Protein AF-A0A928NWH3-F1 (afdb_monomer_lite)

Secondary structure (DSSP, 8-state):
-HHHHHHHHHHHHHHHHHHHHHHTTS---------------------------PPP----------PPPPPGGGGT--GGGS-HHHHHHHHHHHHHHHHHHTT-PPPS-HHHHHHHHTHHHHHHHHHHHHHHHHHHHHTTSS-HHHHHHHHHHHTTSTTTHHHHHHHHHHHHHHHHHHHHHHHHHHHHHTT-HHHHHHGGGG---HHHHHHHHHHHHHTHHHHHHHHHHHHHHHHHTT-HHHHHHHHHHTTTSS-HHHHHHHHHHHHHHHHHHHTSEEEEEHHHH-EEEEEES-BS-HHHHTTSHHHHHHHTTT--BHHHHHHHHHHHHHTTEEE--GGGGEETTTTEE--EEEEETT-EEEEEEEE-TT--GGGTTSSS--EEEE-TTS-EEEEEE-TTS-EEEESSSSHHHHHHHHHHH-GGGBSTT--EEEEE-SBTBBTTB--SSS-SSHHHHHT---HHHHHHHHHHHHHHHHHHTEEEEE--SS---GGGS-HHHHHHHHHHIIIIIIHHH---SEEEPGGG-SGGGTGGGSHHHHHHHHTT--EEEEE-SS--EEE-TTSS-EEEEEEE-SHHHHHHHHTT-HHHHHHHTTT--TTS---GGGGGGTTT---TT----

Sequence (625 aa):
MKKVIIALIAICLALVCVIIIKICVSDTPDDTVITNTSTPEATTPESTPVGTATPTPTDEPIIPVVTDPPPPLHETIDPDTLSGDEKAAYTWCDKAYEAAKESKSLSKGSDTESINSKWSSVYDVVCNQMTRYYDYYLSGGISYKSFECLMNSYAQIPSASGIAKGYIEVAKSKEQSGSIVDNFVQYVNKGKYMKATMLLKDISNASSIVTIKDLFASNTDAFKQGITAAVTEYMVRYELAEGKSYLEALKGLGVDEHIQTEADRLEAYRKFQDVELVNCNVTTTLENIYTHCLIAYPEINFQSKSTYNWCGVDCLTVSEFVAILNALYEKGYIIVDANLFYDAENDTINTTLKLPKGKKPLLLTFDDVTYDSRKDNRGMIDKLILDEDGYVCTYTKHADGREVISYENEIFPIINAFVREHPDFTFHGSRGTLFFTGFDGICGYRTQSNPIDDNEAQLGLDRQSEIIEAKQVIEALRDEGWTFGSHSYKHSRMSNLSASSFRSDTNRWLEEVGAIVGDTILFCWPYGDHGGGELRKNAEHKYLFDNGFKFFFGCGAKRFYANETDGNGIFSDRKAITGEALHYYSLGYKTYIQEYSYLFDPNSIWDPYRLPYKSNYLPEEVGVK

Radius of gyration: 33.47 Å; chains: 1; bounding box: 78×84×103 Å

Structure (mmCIF, N/CA/C/O backbone):
data_AF-A0A928NWH3-F1
#
_entry.id   AF-A0A928NWH3-F1
#
loop_
_atom_site.group_PDB
_atom_site.id
_atom_site.type_symbol
_atom_site.label_atom_id
_atom_site.label_alt_id
_atom_site.label_comp_id
_atom_site.label_asym_id
_atom_site.label_entity_id
_atom_site.label_seq_id
_atom_site.pdbx_PDB_ins_code
_atom_site.Cartn_x
_atom_site.Cartn_y
_atom_site.Cartn_z
_atom_site.occupancy
_atom_site.B_iso_or_equiv
_atom_site.auth_seq_id
_atom_site.auth_comp_id
_atom_site.auth_asym_id
_atom_site.auth_atom_id
_atom_site.pdbx_PDB_model_num
ATOM 1 N N . MET A 1 1 ? -14.678 -36.370 39.934 1.00 41.34 1 MET A N 1
ATOM 2 C CA . MET A 1 1 ? -16.156 -36.283 39.860 1.00 41.34 1 MET A CA 1
ATOM 3 C C . MET A 1 1 ? -16.778 -35.433 40.969 1.00 41.34 1 MET A C 1
ATOM 5 O O . MET A 1 1 ? -17.260 -34.369 40.625 1.00 41.34 1 MET A O 1
ATOM 9 N N . LYS A 1 2 ? -16.711 -35.774 42.271 1.00 31.44 2 LYS A N 1
ATOM 10 C CA . LYS A 1 2 ? -17.318 -34.934 43.341 1.00 31.44 2 LYS A CA 1
ATOM 11 C C . LYS A 1 2 ? -16.845 -33.464 43.367 1.00 31.44 2 LYS A C 1
ATOM 13 O O . LYS A 1 2 ? -17.672 -32.580 43.514 1.00 31.44 2 LYS A O 1
ATOM 18 N N . LYS A 1 3 ? -15.553 -33.188 43.137 1.00 35.38 3 LYS A N 1
ATOM 19 C CA . LYS A 1 3 ? -15.017 -31.808 43.057 1.00 35.38 3 LYS A CA 1
ATOM 20 C C . LYS A 1 3 ? -15.478 -31.027 41.813 1.00 35.38 3 LYS A C 1
ATOM 22 O O . LYS A 1 3 ? -15.654 -29.822 41.889 1.00 35.38 3 LYS A O 1
ATOM 27 N N . VAL A 1 4 ? -15.721 -31.721 40.700 1.00 44.16 4 VAL A N 1
ATOM 28 C CA . VAL A 1 4 ? -16.224 -31.119 39.449 1.00 44.16 4 VAL A CA 1
ATOM 29 C C . VAL A 1 4 ? -17.719 -30.809 39.570 1.00 44.16 4 VAL A C 1
ATOM 31 O O . VAL A 1 4 ? -18.168 -29.764 39.125 1.00 44.16 4 VAL A O 1
ATOM 34 N N . ILE A 1 5 ? -18.473 -31.673 40.255 1.00 45.25 5 ILE A N 1
ATOM 35 C CA . ILE A 1 5 ? -19.897 -31.458 40.546 1.00 45.25 5 ILE A CA 1
ATOM 36 C C . ILE A 1 5 ? -20.088 -30.268 41.500 1.00 45.25 5 ILE A C 1
ATOM 38 O O . ILE A 1 5 ? -20.974 -29.456 41.275 1.00 45.25 5 ILE A O 1
ATOM 42 N N . ILE A 1 6 ? -19.230 -30.106 42.515 1.00 46.69 6 ILE A N 1
ATOM 43 C CA . ILE A 1 6 ? -19.283 -28.949 43.429 1.00 46.69 6 ILE A CA 1
ATOM 44 C C . ILE A 1 6 ? -18.943 -27.639 42.696 1.00 46.69 6 ILE A C 1
ATOM 46 O O . ILE A 1 6 ? -19.625 -26.640 42.903 1.00 46.69 6 ILE A O 1
ATOM 50 N N . ALA A 1 7 ? -17.952 -27.651 41.797 1.00 43.09 7 ALA A N 1
ATOM 51 C CA . ALA A 1 7 ? -17.613 -26.485 40.977 1.00 43.09 7 ALA A CA 1
ATOM 52 C C . ALA A 1 7 ? -18.748 -26.103 40.008 1.00 43.09 7 ALA A C 1
ATOM 54 O O . ALA A 1 7 ? -19.081 -24.929 39.887 1.00 43.09 7 ALA A O 1
ATOM 55 N N . LEU A 1 8 ? -19.400 -27.087 39.381 1.00 45.88 8 LEU A N 1
ATOM 56 C CA . LEU A 1 8 ? -20.562 -26.850 38.518 1.00 45.88 8 LEU A CA 1
ATOM 57 C C . LEU A 1 8 ? -21.772 -26.317 39.300 1.00 45.88 8 LEU A C 1
ATOM 59 O O . LEU A 1 8 ? -22.451 -25.418 38.817 1.00 45.88 8 LEU A O 1
ATOM 63 N N . ILE A 1 9 ? -22.013 -26.802 40.523 1.00 48.38 9 ILE A N 1
ATOM 64 C CA . ILE A 1 9 ? -23.091 -26.298 41.390 1.00 48.38 9 ILE A CA 1
ATOM 65 C C . ILE A 1 9 ? -22.826 -24.845 41.817 1.00 48.38 9 ILE A C 1
ATOM 67 O O . ILE A 1 9 ? -23.753 -24.038 41.804 1.00 48.38 9 ILE A O 1
ATOM 71 N N . ALA A 1 10 ? -21.577 -24.486 42.132 1.00 46.22 10 ALA A N 1
ATOM 72 C CA . ALA A 1 10 ? -21.200 -23.112 42.475 1.00 46.22 10 ALA A CA 1
ATOM 73 C C . ALA A 1 10 ? -21.353 -22.147 41.284 1.00 46.22 10 ALA A C 1
ATOM 75 O O . ALA A 1 10 ? -21.862 -21.040 41.450 1.00 46.22 10 ALA A O 1
ATOM 76 N N . ILE A 1 11 ? -20.994 -22.590 40.074 1.00 53.75 11 ILE A N 1
ATOM 77 C CA . ILE A 1 11 ? -21.179 -21.819 38.835 1.00 53.75 11 ILE A CA 1
ATOM 78 C C . ILE A 1 11 ? -22.674 -21.643 38.519 1.00 53.75 11 ILE A C 1
ATOM 80 O O . ILE A 1 11 ? -23.107 -20.541 38.186 1.00 53.75 11 ILE A O 1
ATOM 84 N N . CYS A 1 12 ? -23.491 -22.688 38.691 1.00 46.78 12 CYS A N 1
ATOM 85 C CA . CYS A 1 12 ? -24.942 -22.589 38.519 1.00 46.78 12 CYS A CA 1
ATOM 86 C C . CYS A 1 12 ? -25.600 -21.657 39.551 1.00 46.78 12 CYS A C 1
ATOM 88 O O . CYS A 1 12 ? -26.492 -20.899 39.186 1.00 46.78 12 CYS A O 1
ATOM 90 N N . LEU A 1 13 ? -25.153 -21.662 40.812 1.00 44.41 13 LEU A N 1
ATOM 91 C CA . LEU A 1 13 ? -25.649 -20.745 41.849 1.00 44.41 13 LEU A CA 1
ATOM 92 C C . LEU A 1 13 ? -25.285 -19.282 41.554 1.00 44.41 13 LEU A C 1
ATOM 94 O O . LEU A 1 13 ? -26.132 -18.405 41.718 1.00 44.41 13 LEU A O 1
ATOM 98 N N . ALA A 1 14 ? -24.076 -19.020 41.049 1.00 44.00 14 ALA A N 1
ATOM 99 C CA . ALA A 1 14 ? -23.662 -17.680 40.630 1.00 44.00 14 ALA A CA 1
ATOM 100 C C . ALA A 1 14 ? -24.496 -17.160 39.443 1.00 44.00 14 ALA A C 1
ATOM 102 O O . ALA A 1 14 ? -24.951 -16.017 39.457 1.00 44.00 14 ALA A O 1
ATOM 103 N N . LEU A 1 15 ? -24.779 -18.016 38.455 1.00 45.16 15 LEU A N 1
ATOM 104 C CA . LEU A 1 15 ? -25.643 -17.682 37.315 1.00 45.16 15 LEU A CA 1
ATOM 105 C C . LEU A 1 15 ? -27.099 -17.417 37.730 1.00 45.16 15 LEU A C 1
ATOM 107 O O . LEU A 1 15 ? -27.724 -16.497 37.206 1.00 45.16 15 LEU A O 1
ATOM 111 N N . VAL A 1 16 ? -27.636 -18.168 38.697 1.00 46.62 16 VAL A N 1
ATOM 112 C CA . VAL A 1 16 ? -28.995 -17.947 39.223 1.00 46.62 16 VAL A CA 1
ATOM 113 C C . VAL A 1 16 ? -29.090 -16.621 39.987 1.00 46.62 16 VAL A C 1
ATOM 115 O O . VAL A 1 16 ? -30.061 -15.893 39.793 1.00 46.62 16 VAL A O 1
ATOM 118 N N . CYS A 1 17 ? -28.077 -16.241 40.774 1.00 38.72 17 CYS A N 1
ATOM 119 C CA . CYS A 1 17 ? -28.047 -14.932 41.441 1.00 38.72 17 CYS A CA 1
ATOM 120 C C . CYS A 1 17 ? -28.035 -13.763 40.442 1.00 38.72 17 CYS A C 1
ATOM 122 O O . CYS A 1 17 ? -28.756 -12.787 40.638 1.00 38.72 17 CYS A O 1
ATOM 124 N N . VAL A 1 18 ? -27.292 -13.880 39.336 1.00 43.34 18 VAL A N 1
ATOM 125 C CA . VAL A 1 18 ? -27.262 -12.857 38.273 1.00 43.34 18 VAL A CA 1
ATOM 126 C C . VAL A 1 18 ? -28.617 -12.739 37.559 1.00 43.34 18 VAL A C 1
ATOM 128 O O . VAL A 1 18 ? -29.035 -11.635 37.214 1.00 43.34 18 VAL A O 1
ATOM 131 N N . ILE A 1 19 ? -29.344 -13.847 37.382 1.00 43.69 19 ILE A N 1
ATOM 132 C CA . ILE A 1 19 ? -30.685 -13.843 36.774 1.00 43.69 19 ILE A CA 1
ATOM 133 C C . ILE A 1 19 ? -31.732 -13.235 37.723 1.00 43.69 19 ILE A C 1
ATOM 135 O O . ILE A 1 19 ? -32.569 -12.459 37.270 1.00 43.69 19 ILE A O 1
ATOM 139 N N . ILE A 1 20 ? -31.667 -13.520 39.029 1.00 39.59 20 ILE A N 1
ATOM 140 C CA . ILE A 1 20 ? -32.596 -12.953 40.025 1.00 39.59 20 ILE A CA 1
ATOM 141 C C . ILE A 1 20 ? -32.408 -11.432 40.156 1.00 39.59 20 ILE A C 1
ATOM 143 O O . ILE A 1 20 ? -33.394 -10.701 40.214 1.00 39.59 20 ILE A O 1
ATOM 147 N N . ILE A 1 21 ? -31.168 -10.933 40.096 1.00 44.75 21 ILE A N 1
ATOM 148 C CA . ILE A 1 21 ? -30.884 -9.486 40.083 1.00 44.75 21 ILE A CA 1
ATOM 149 C C . ILE A 1 21 ? -31.463 -8.816 38.824 1.00 44.75 21 ILE A C 1
ATOM 151 O O . ILE A 1 21 ? -31.953 -7.693 38.894 1.00 44.75 21 ILE A O 1
ATOM 155 N N . LYS A 1 22 ? -31.490 -9.522 37.687 1.00 38.00 22 LYS A N 1
ATOM 156 C CA . LYS A 1 22 ? -32.059 -9.025 36.424 1.00 38.00 22 LYS A CA 1
ATOM 157 C C . LYS A 1 22 ? -33.592 -8.921 36.433 1.00 38.00 22 LYS A C 1
ATOM 159 O O . LYS A 1 22 ? -34.131 -8.123 35.676 1.00 38.00 22 LYS A O 1
ATOM 164 N N . ILE A 1 23 ? -34.278 -9.706 37.269 1.00 41.69 23 ILE A N 1
ATOM 165 C CA . ILE A 1 23 ? -35.749 -9.710 37.391 1.00 41.69 23 ILE A CA 1
ATOM 166 C C . ILE A 1 23 ? -36.229 -8.680 38.429 1.00 41.69 23 ILE A C 1
ATOM 168 O O . ILE A 1 23 ? -37.298 -8.104 38.269 1.00 41.69 23 ILE A O 1
ATOM 172 N N . CYS A 1 24 ? -35.433 -8.376 39.460 1.00 36.25 24 CYS A N 1
ATOM 173 C CA . CYS A 1 24 ? -35.833 -7.432 40.514 1.00 36.25 24 CYS A CA 1
ATOM 174 C C . CYS A 1 24 ? -35.722 -5.939 40.136 1.00 36.25 24 CYS A C 1
ATOM 176 O O . CYS A 1 24 ? -36.130 -5.097 40.929 1.00 36.25 24 CYS A O 1
ATOM 178 N N . VAL A 1 25 ? -35.180 -5.592 38.961 1.00 40.81 25 VAL A N 1
ATOM 179 C CA . VAL A 1 25 ? -34.988 -4.189 38.522 1.00 40.81 25 VAL A CA 1
ATOM 180 C C . VAL A 1 25 ? -36.086 -3.715 37.550 1.00 40.81 25 VAL A C 1
ATOM 182 O O . VAL A 1 25 ? -36.109 -2.546 37.181 1.00 40.81 25 VAL A O 1
ATOM 185 N N . SER A 1 26 ? -37.035 -4.572 37.153 1.00 36.00 26 SER A N 1
ATOM 186 C CA . SER A 1 26 ? -38.049 -4.219 36.143 1.00 36.00 26 SER A CA 1
ATOM 187 C C . SER A 1 26 ? -39.431 -3.810 36.667 1.00 36.00 26 SER A C 1
ATOM 189 O O . SER A 1 26 ? -40.293 -3.549 35.838 1.00 36.00 26 SER A O 1
ATOM 191 N N . ASP A 1 27 ? -39.662 -3.698 37.980 1.00 37.16 27 ASP A N 1
ATOM 192 C CA . ASP A 1 27 ? -40.995 -3.364 38.509 1.00 37.16 27 ASP A CA 1
ATOM 193 C C . ASP A 1 27 ? -40.978 -2.201 39.514 1.00 37.16 27 ASP A C 1
ATOM 195 O O . ASP A 1 27 ? -40.784 -2.401 40.710 1.00 37.16 27 ASP A O 1
ATOM 199 N N . THR A 1 28 ? -41.297 -0.993 39.034 1.00 32.31 28 THR A N 1
ATOM 200 C CA . THR A 1 28 ? -42.097 -0.006 39.789 1.00 32.31 28 THR A CA 1
ATOM 201 C C . THR A 1 28 ? -42.890 0.891 38.819 1.00 32.31 28 THR A C 1
ATOM 203 O O . THR A 1 28 ? -42.294 1.364 37.851 1.00 32.31 28 THR A O 1
ATOM 206 N N . PRO A 1 29 ? -44.196 1.140 39.060 1.00 34.50 29 PRO A N 1
ATOM 207 C CA . PRO A 1 29 ? -45.067 1.954 38.204 1.00 34.50 29 PRO A CA 1
ATOM 208 C C . PRO A 1 29 ? -45.296 3.409 38.683 1.00 34.50 29 PRO A C 1
ATOM 210 O O . PRO A 1 29 ? -45.334 3.675 39.881 1.00 34.50 29 PRO A O 1
ATOM 213 N N . ASP A 1 30 ? -45.494 4.277 37.682 1.00 33.94 30 ASP A N 1
ATOM 214 C CA . ASP A 1 30 ? -46.312 5.501 37.514 1.00 33.94 30 ASP A CA 1
ATOM 215 C C . ASP A 1 30 ? -46.446 6.658 38.540 1.00 33.94 30 ASP A C 1
ATOM 217 O O . ASP A 1 30 ? -46.795 6.501 39.706 1.00 33.94 30 ASP A O 1
ATOM 221 N N . ASP A 1 31 ? -46.347 7.851 37.923 1.00 33.69 31 ASP A N 1
ATOM 222 C CA . ASP A 1 31 ? -47.106 9.104 38.079 1.00 33.69 31 ASP A CA 1
ATOM 223 C C . ASP A 1 31 ? -47.031 9.960 39.357 1.00 33.69 31 ASP A C 1
ATOM 225 O O . ASP A 1 31 ? -47.508 9.604 40.431 1.00 33.69 31 ASP A O 1
ATOM 229 N N . THR A 1 32 ? -46.649 11.237 39.176 1.00 30.95 32 THR A N 1
ATOM 230 C CA . THR A 1 32 ? -47.620 12.350 39.301 1.00 30.95 32 THR A CA 1
ATOM 231 C C . THR A 1 32 ? -47.100 13.704 38.797 1.00 30.95 32 THR A C 1
ATOM 233 O O . THR A 1 32 ? -46.013 14.176 39.120 1.00 30.95 32 THR A O 1
ATOM 236 N N . VAL A 1 33 ? -47.973 14.340 38.018 1.00 31.34 33 VAL A N 1
ATOM 237 C CA . VAL A 1 33 ? -47.963 15.711 37.495 1.00 31.34 33 VAL A CA 1
ATOM 238 C C . VAL A 1 33 ? -48.090 16.748 38.616 1.00 31.34 33 VAL A C 1
ATOM 240 O O . VAL A 1 33 ? -49.042 16.667 39.387 1.00 31.34 33 VAL A O 1
ATOM 243 N N . ILE A 1 34 ? -47.255 17.800 38.614 1.00 31.33 34 ILE A N 1
ATOM 244 C CA . ILE A 1 34 ? -47.628 19.132 39.131 1.00 31.33 34 ILE A CA 1
ATOM 245 C C . ILE A 1 34 ? -47.062 20.229 38.215 1.00 31.33 34 ILE A C 1
ATOM 247 O O . ILE A 1 34 ? -45.858 20.392 38.047 1.00 31.33 34 ILE A O 1
ATOM 251 N N . THR A 1 35 ? -47.981 21.001 37.643 1.00 31.11 35 THR A N 1
ATOM 252 C CA . THR A 1 35 ? -47.782 22.265 36.927 1.00 31.11 35 THR A CA 1
ATOM 253 C C . THR A 1 35 ? -47.430 23.407 37.884 1.00 31.11 35 THR A C 1
ATOM 255 O O . THR A 1 35 ? -48.088 23.528 38.916 1.00 31.11 35 THR A O 1
ATOM 258 N N . ASN A 1 36 ? -46.528 24.322 37.503 1.00 28.77 36 ASN A N 1
ATOM 259 C CA . ASN A 1 36 ? -46.838 25.760 37.511 1.00 28.77 36 ASN A CA 1
ATOM 260 C C . ASN A 1 36 ? -45.773 26.643 36.837 1.00 28.77 36 ASN A C 1
ATOM 262 O O . ASN A 1 36 ? -44.574 26.394 36.862 1.00 28.77 36 ASN A O 1
ATOM 266 N N . THR A 1 37 ? -46.320 27.680 36.219 1.00 30.38 37 THR A N 1
ATOM 267 C CA . THR A 1 37 ? -45.798 28.749 35.364 1.00 30.38 37 THR A CA 1
ATOM 268 C C . THR A 1 37 ? -44.954 29.806 36.083 1.00 30.38 37 THR A C 1
ATOM 270 O O . THR A 1 37 ? -45.355 30.206 37.171 1.00 30.38 37 THR A O 1
ATOM 273 N N . SER A 1 38 ? -43.933 30.365 35.406 1.00 30.08 38 SER A N 1
ATOM 274 C CA . SER A 1 38 ? -43.746 31.824 35.176 1.00 30.08 38 SER A CA 1
ATOM 275 C C . SER A 1 38 ? -42.329 32.180 34.670 1.00 30.08 38 SER A C 1
ATOM 277 O O . SER A 1 38 ? -41.355 32.035 35.402 1.00 30.08 38 SER A O 1
ATOM 279 N N . THR A 1 39 ? -42.227 32.708 33.448 1.00 29.89 39 THR A N 1
ATOM 280 C CA . THR A 1 39 ? -41.247 33.735 33.004 1.00 29.89 39 THR A CA 1
ATOM 281 C C . THR A 1 39 ? -41.811 35.136 33.341 1.00 29.89 39 THR A C 1
ATOM 283 O O . THR A 1 39 ? -43.008 35.183 33.646 1.00 29.89 39 THR A O 1
ATOM 286 N N . PRO A 1 40 ? -41.076 36.279 33.286 1.00 43.28 40 PRO A N 1
ATOM 287 C CA . PRO A 1 40 ? -39.887 36.629 32.474 1.00 43.28 40 PRO A CA 1
ATOM 288 C C . PRO A 1 40 ? -38.754 37.284 33.325 1.00 43.28 40 PRO A C 1
ATOM 290 O O . PRO A 1 40 ? -38.869 37.340 34.540 1.00 43.28 40 PRO A O 1
ATOM 293 N N . GLU A 1 41 ? -37.571 37.674 32.835 1.00 28.44 41 GLU A N 1
ATOM 294 C CA . GLU A 1 41 ? -37.301 38.882 32.038 1.00 28.44 41 GLU A CA 1
ATOM 295 C C . GLU A 1 41 ? -35.788 39.017 31.757 1.00 28.44 41 GLU A C 1
ATOM 297 O O . GLU A 1 41 ? -34.947 38.480 32.478 1.00 28.44 41 GLU A O 1
ATOM 302 N N . ALA A 1 42 ? -35.461 39.742 30.688 1.00 30.94 42 ALA A N 1
ATOM 303 C CA . ALA A 1 42 ? -34.122 39.995 30.171 1.00 30.94 42 ALA A CA 1
ATOM 304 C C . ALA A 1 42 ? -33.465 41.239 30.791 1.00 30.94 42 ALA A C 1
ATOM 306 O O . ALA A 1 42 ? -34.139 42.252 30.936 1.00 30.94 42 ALA A O 1
ATOM 307 N N . THR A 1 43 ? -32.139 41.218 30.980 1.00 29.91 43 THR A N 1
ATOM 308 C CA . THR A 1 43 ? -31.277 42.421 30.949 1.00 29.91 43 THR A CA 1
ATOM 309 C C . THR A 1 43 ? -29.819 42.058 30.640 1.00 29.91 43 THR A C 1
ATOM 311 O O . THR A 1 43 ? -29.167 41.367 31.418 1.00 29.91 43 THR A O 1
ATOM 314 N N . THR A 1 44 ? -29.291 42.575 29.529 1.00 30.94 44 THR A N 1
ATOM 315 C CA . THR A 1 44 ? -27.866 42.922 29.336 1.00 30.94 44 THR A CA 1
ATOM 316 C C . THR A 1 44 ? -27.503 44.145 30.198 1.00 30.94 44 THR A C 1
ATOM 318 O O . THR A 1 44 ? -28.408 44.932 30.492 1.00 30.94 44 THR A O 1
ATOM 321 N N . PRO A 1 45 ? -26.222 44.374 30.563 1.00 35.72 45 PRO A N 1
ATOM 322 C CA . PRO A 1 45 ? -25.445 45.337 29.764 1.00 35.72 45 PRO A CA 1
ATOM 323 C C . PRO A 1 45 ? -23.910 45.121 29.696 1.00 35.72 45 PRO A C 1
ATOM 325 O O . PRO A 1 45 ? -23.275 44.612 30.610 1.00 35.72 45 PRO A O 1
ATOM 328 N N . GLU A 1 46 ? -23.375 45.580 28.562 1.00 28.08 46 GLU A N 1
ATOM 329 C CA . GLU A 1 46 ? -22.142 46.350 28.311 1.00 28.08 46 GLU A CA 1
ATOM 330 C C . GLU A 1 46 ? -20.737 45.990 28.840 1.00 28.08 46 GLU A C 1
ATOM 332 O O . GLU A 1 46 ? -20.441 45.777 30.010 1.00 28.08 46 GLU A O 1
ATOM 337 N N . SER A 1 47 ? -19.846 46.117 27.855 1.00 28.88 47 SER A N 1
ATOM 338 C CA . SER A 1 47 ? -18.392 46.219 27.802 1.00 28.88 47 SER A CA 1
ATOM 339 C C . SER A 1 47 ? -17.777 47.453 28.476 1.00 28.88 47 SER A C 1
ATOM 341 O O . SER A 1 47 ? -18.390 48.518 28.472 1.00 28.88 47 SER A O 1
ATOM 343 N N . THR A 1 48 ? -16.495 47.356 28.868 1.00 30.34 48 THR A N 1
ATOM 344 C CA . THR A 1 48 ? -15.308 48.164 28.439 1.00 30.34 48 THR A CA 1
ATOM 345 C C . THR A 1 48 ? -14.158 48.033 29.489 1.00 30.34 48 THR A C 1
ATOM 347 O O . THR A 1 48 ? -14.350 47.315 30.466 1.00 30.34 48 THR A O 1
ATOM 350 N N . PRO A 1 49 ? -12.907 48.513 29.269 1.00 43.25 49 PRO A N 1
ATOM 351 C CA . PRO A 1 49 ? -11.739 47.646 29.056 1.00 43.25 49 PRO A CA 1
ATOM 352 C C . PRO A 1 49 ? -10.583 47.970 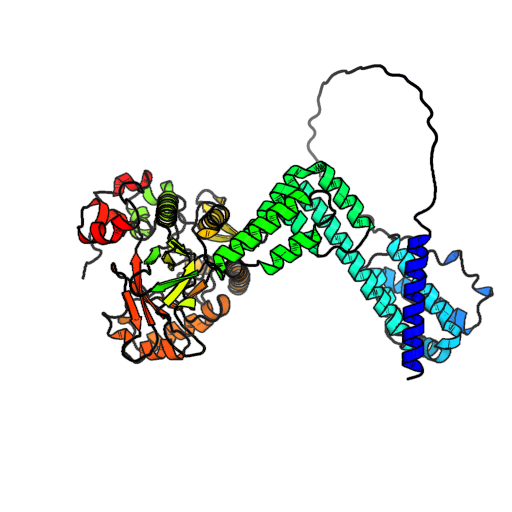30.046 1.00 43.25 49 PRO A C 1
ATOM 354 O O . PRO A 1 49 ? -10.786 48.679 31.025 1.00 43.25 49 PRO A O 1
ATOM 357 N N . VAL A 1 50 ? -9.355 47.552 29.698 1.00 27.48 50 VAL A N 1
ATOM 358 C CA . VAL A 1 50 ? -8.024 48.034 30.159 1.00 27.48 50 VAL A CA 1
ATOM 359 C C . VAL A 1 50 ? -7.256 47.058 31.056 1.00 27.48 50 VAL A C 1
ATOM 361 O O . VAL A 1 50 ? -7.709 46.682 32.129 1.00 27.48 50 VAL A O 1
ATOM 364 N N . GLY A 1 51 ? -6.014 46.763 30.647 1.00 28.22 51 GLY A N 1
ATOM 365 C CA . GLY A 1 51 ? -4.946 46.415 31.587 1.00 28.22 51 GLY A CA 1
ATOM 366 C C . GLY A 1 51 ? -3.889 45.451 31.060 1.00 28.22 51 GLY A C 1
ATOM 367 O O . GLY A 1 51 ? -3.870 44.292 31.446 1.00 28.22 51 GLY A O 1
ATOM 368 N N . THR A 1 52 ? -2.976 45.933 30.219 1.00 30.45 52 THR A N 1
ATOM 369 C CA . THR A 1 52 ? -1.695 45.272 29.920 1.00 30.45 52 THR A CA 1
ATOM 370 C C . THR A 1 52 ? -0.834 45.147 31.183 1.00 30.45 52 THR A C 1
ATOM 372 O O . THR A 1 52 ? -0.471 46.171 31.764 1.00 30.45 52 THR A O 1
ATOM 375 N N . ALA A 1 53 ? -0.440 43.926 31.554 1.00 29.25 53 ALA A N 1
ATOM 376 C CA . ALA A 1 53 ? 0.677 43.673 32.463 1.00 29.25 53 ALA A CA 1
ATOM 377 C C . ALA A 1 53 ? 1.434 42.403 32.039 1.00 29.25 53 ALA A C 1
ATOM 379 O O . ALA A 1 53 ? 0.856 41.337 31.847 1.00 29.25 53 ALA A O 1
ATOM 380 N N . THR A 1 54 ? 2.737 42.571 31.850 1.00 27.77 54 THR A N 1
ATOM 381 C CA . THR A 1 54 ? 3.761 41.576 31.514 1.00 27.77 54 THR A CA 1
ATOM 382 C C . THR A 1 54 ? 3.882 40.503 32.613 1.00 27.77 54 THR A C 1
ATOM 384 O O . THR A 1 54 ? 3.818 40.868 33.788 1.00 27.77 54 THR A O 1
ATOM 387 N N . PRO A 1 55 ? 4.093 39.210 32.293 1.00 29.41 55 PRO A N 1
ATOM 388 C CA . PRO A 1 55 ? 4.206 38.161 33.305 1.00 29.41 55 PRO A CA 1
ATOM 389 C C . PRO A 1 55 ? 5.619 38.077 33.906 1.00 29.41 55 PRO A C 1
ATOM 391 O O . PRO A 1 55 ? 6.622 38.077 33.191 1.00 29.41 55 PRO A O 1
ATOM 394 N N . THR A 1 56 ? 5.677 37.956 35.231 1.00 31.02 56 THR A N 1
ATOM 395 C CA . THR A 1 56 ? 6.852 37.537 36.013 1.00 31.02 56 THR A CA 1
ATOM 396 C C . THR A 1 56 ? 6.740 36.024 36.268 1.00 31.02 56 THR A C 1
ATOM 398 O O . THR A 1 56 ? 5.622 35.554 36.485 1.00 31.02 56 THR A O 1
ATOM 401 N N . PRO A 1 57 ? 7.835 35.240 36.250 1.00 35.34 57 PRO A N 1
ATOM 402 C CA . PRO A 1 57 ? 7.767 33.792 36.417 1.00 35.34 57 PRO A CA 1
ATOM 403 C C . PRO A 1 57 ? 7.701 33.430 37.902 1.00 35.34 57 PRO A C 1
ATOM 405 O O . PRO A 1 57 ? 8.679 33.623 38.621 1.00 35.34 57 PRO A O 1
ATOM 408 N N . THR A 1 58 ? 6.577 32.882 38.356 1.00 34.84 58 THR A N 1
ATOM 409 C CA . THR A 1 58 ? 6.495 32.213 39.661 1.00 34.84 58 THR A CA 1
ATOM 410 C C . THR A 1 58 ? 5.504 31.057 39.621 1.00 34.84 58 THR A C 1
ATOM 412 O O . THR A 1 58 ? 4.354 31.238 39.227 1.00 34.84 58 THR A O 1
ATOM 415 N N . ASP A 1 59 ? 6.014 29.925 40.101 1.00 31.84 59 ASP A N 1
ATOM 416 C CA . ASP A 1 59 ? 5.346 28.728 40.605 1.00 31.84 59 ASP A CA 1
ATOM 417 C C . ASP A 1 59 ? 4.685 27.792 39.582 1.00 31.84 59 ASP A C 1
ATOM 419 O O . ASP A 1 59 ? 3.542 27.956 39.158 1.00 31.84 59 ASP A O 1
ATOM 423 N N . GLU A 1 60 ? 5.431 26.730 39.250 1.00 34.38 60 GLU A N 1
ATOM 424 C CA . GLU A 1 60 ? 4.857 25.466 38.790 1.00 34.38 60 GLU A CA 1
ATOM 425 C C . GLU A 1 60 ? 3.749 25.025 39.764 1.00 34.38 60 GLU A C 1
ATOM 427 O O . GLU A 1 60 ? 3.967 25.018 40.983 1.00 34.38 60 GLU A O 1
ATOM 432 N N . PRO A 1 61 ? 2.565 24.623 39.273 1.00 30.11 61 PRO A N 1
ATOM 433 C CA . PRO A 1 61 ? 1.554 24.046 40.135 1.00 30.11 61 PRO A CA 1
ATOM 434 C C . PRO A 1 61 ? 2.072 22.703 40.653 1.00 30.11 61 PRO A C 1
ATOM 436 O O . PRO A 1 61 ? 2.222 21.740 39.902 1.00 30.11 61 PRO A O 1
ATOM 439 N N . ILE A 1 62 ? 2.326 22.639 41.961 1.00 35.97 62 ILE A N 1
ATOM 440 C CA . ILE A 1 62 ? 2.491 21.380 42.683 1.00 35.97 62 ILE A CA 1
ATOM 441 C C . ILE A 1 62 ? 1.207 20.581 42.453 1.00 35.97 62 ILE A C 1
ATOM 443 O O . ILE A 1 62 ? 0.153 20.915 42.996 1.00 35.97 62 ILE A O 1
ATOM 447 N N . ILE A 1 63 ? 1.294 19.540 41.624 1.00 30.08 63 ILE A N 1
ATOM 448 C CA . ILE A 1 63 ? 0.238 18.540 41.484 1.00 30.08 63 ILE A CA 1
ATOM 449 C C . ILE A 1 63 ? 0.019 17.961 42.888 1.00 30.08 63 ILE A C 1
ATOM 451 O O . ILE A 1 63 ? 0.968 17.413 43.460 1.00 30.08 63 ILE A O 1
ATOM 455 N N . PRO A 1 64 ? -1.177 18.091 43.490 1.00 28.19 64 PRO A N 1
ATOM 456 C CA . PRO A 1 64 ? -1.430 17.456 44.767 1.00 28.19 64 PRO A CA 1
ATOM 457 C C . PRO A 1 64 ? -1.311 15.950 44.550 1.00 28.19 64 PRO A C 1
ATOM 459 O O . PRO A 1 64 ? -1.994 15.377 43.701 1.00 28.19 64 PRO A O 1
ATOM 462 N N . VAL A 1 65 ? -0.419 15.312 45.306 1.00 33.62 65 VAL A N 1
ATOM 463 C CA . VAL A 1 65 ? -0.415 13.859 45.449 1.00 33.62 65 VAL A CA 1
ATOM 464 C C . VAL A 1 65 ? -1.789 13.500 45.999 1.00 33.62 65 VAL A C 1
ATOM 466 O O . VAL A 1 65 ? -2.083 13.772 47.163 1.00 33.62 65 VAL A O 1
ATOM 469 N N . VAL A 1 66 ? -2.658 12.970 45.140 1.00 33.25 66 VAL A N 1
ATOM 470 C CA . VAL A 1 66 ? -3.963 12.453 45.543 1.00 33.25 66 VAL A CA 1
ATOM 471 C C . VAL A 1 66 ? -3.676 11.242 46.418 1.00 33.25 66 VAL A C 1
ATOM 473 O O . VAL A 1 66 ? -3.323 10.174 45.929 1.00 33.25 66 VAL A O 1
ATOM 476 N N . THR A 1 67 ? -3.727 11.427 47.732 1.00 41.41 67 THR A N 1
ATOM 477 C CA . THR A 1 67 ? -3.725 10.307 48.666 1.00 41.41 67 THR A CA 1
ATOM 478 C C . THR A 1 67 ? -5.103 9.669 48.592 1.00 41.41 67 THR A C 1
ATOM 480 O O . THR A 1 67 ? -6.087 10.340 48.916 1.00 41.41 67 THR A O 1
ATOM 483 N N . ASP A 1 68 ? -5.166 8.413 48.146 1.00 46.03 68 ASP A N 1
ATOM 484 C CA . ASP A 1 68 ? -6.400 7.625 48.112 1.00 46.03 68 ASP A CA 1
ATOM 485 C C . ASP A 1 68 ? -7.134 7.734 49.467 1.00 46.03 68 ASP A C 1
ATOM 487 O O . ASP A 1 68 ? -6.481 7.695 50.523 1.00 46.03 68 ASP A O 1
ATOM 491 N N . PRO A 1 69 ? -8.472 7.886 49.478 1.00 48.88 69 PRO A N 1
ATOM 492 C CA . PRO A 1 69 ? -9.234 7.914 50.718 1.00 48.88 69 PRO A CA 1
ATOM 493 C C . PRO A 1 69 ? -9.000 6.634 51.552 1.00 48.88 69 PRO A C 1
ATOM 495 O O . PRO A 1 69 ? -8.608 5.588 51.015 1.00 48.88 69 PRO A O 1
ATOM 498 N N . PRO A 1 70 ? -9.202 6.680 52.883 1.00 54.00 70 PRO A N 1
ATOM 499 C CA . PRO A 1 70 ? -9.071 5.495 53.719 1.00 54.00 70 PRO A CA 1
ATOM 500 C C . PRO A 1 70 ? -10.119 4.446 53.310 1.00 54.00 70 PRO A C 1
ATOM 502 O O . PRO A 1 70 ? -11.253 4.805 52.987 1.00 54.00 70 PRO A O 1
ATOM 505 N N . PRO A 1 71 ? -9.769 3.150 53.323 1.00 55.75 71 PRO A N 1
ATOM 506 C CA . PRO A 1 71 ? -10.685 2.103 52.898 1.00 55.75 71 PRO A CA 1
ATOM 507 C C . PRO A 1 71 ? -11.894 2.022 53.849 1.00 55.75 71 PRO A C 1
ATOM 509 O O . PRO A 1 71 ? -11.760 2.344 55.034 1.00 55.75 71 PRO A O 1
ATOM 512 N N . PRO A 1 72 ? -13.046 1.479 53.408 1.00 57.56 72 PRO A N 1
ATOM 513 C CA . PRO A 1 72 ? -14.250 1.284 54.241 1.00 57.56 72 PRO A CA 1
ATOM 514 C C . PRO A 1 72 ? -14.072 0.271 55.399 1.00 57.56 72 PRO A C 1
ATOM 516 O O . PRO A 1 72 ? -15.028 -0.145 56.053 1.00 57.56 72 PRO A O 1
ATOM 519 N N . LEU A 1 73 ? -12.835 -0.157 55.650 1.00 54.12 73 LEU A N 1
ATOM 520 C CA . LEU A 1 73 ? -12.428 -1.171 56.614 1.00 54.12 73 LEU A CA 1
ATOM 521 C C . LEU A 1 73 ? -12.750 -0.827 58.068 1.00 54.12 73 LEU A C 1
ATOM 523 O O . LEU A 1 73 ? -13.104 -1.723 58.827 1.00 54.12 73 LEU A O 1
ATOM 527 N N . HIS A 1 74 ? -12.652 0.441 58.466 1.00 51.50 74 HIS A N 1
ATOM 528 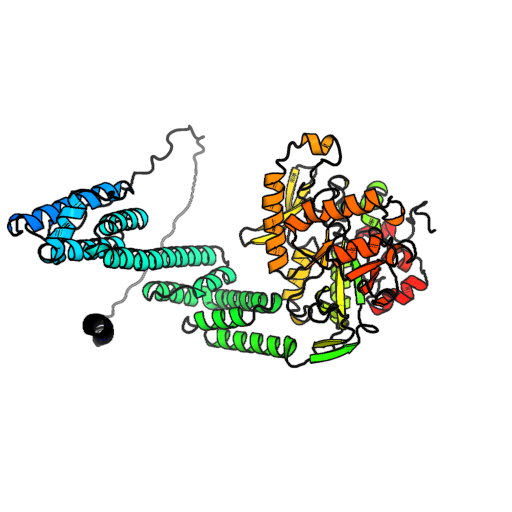C CA . HIS A 1 74 ? -12.723 0.799 59.885 1.00 51.50 74 HIS A CA 1
ATOM 529 C C . HIS A 1 74 ? -14.130 0.746 60.501 1.00 51.50 74 HIS A C 1
ATOM 531 O O . HIS A 1 74 ? -14.238 0.756 61.723 1.00 51.50 74 HIS A O 1
ATOM 537 N N . GLU A 1 75 ? -15.198 0.659 59.703 1.00 50.28 75 GLU A N 1
ATOM 538 C CA . GLU A 1 75 ? -16.567 0.836 60.217 1.00 50.28 75 GLU A CA 1
ATOM 539 C C . GLU A 1 75 ? -17.392 -0.457 60.343 1.00 50.28 75 GLU A C 1
ATOM 541 O O . GLU A 1 75 ? -18.477 -0.423 60.918 1.00 50.28 75 GLU A O 1
ATOM 546 N N . THR A 1 76 ? -16.925 -1.608 59.837 1.00 53.81 76 THR A N 1
ATOM 547 C CA . THR A 1 76 ? -17.819 -2.773 59.615 1.00 53.81 76 THR A CA 1
ATOM 548 C C . THR A 1 76 ? -17.398 -4.107 60.237 1.00 53.81 76 THR A C 1
ATOM 550 O O . THR A 1 76 ? -18.203 -5.037 60.224 1.00 53.81 76 THR A O 1
ATOM 553 N N . ILE A 1 77 ? -16.182 -4.247 60.775 1.00 60.91 77 ILE A N 1
ATOM 554 C CA . ILE A 1 77 ? -15.757 -5.442 61.528 1.00 60.91 77 ILE A CA 1
ATOM 555 C C . ILE A 1 77 ? -15.172 -4.970 62.853 1.00 60.91 77 ILE A C 1
ATOM 557 O O . ILE A 1 77 ? -14.171 -4.262 62.856 1.00 60.91 77 ILE A O 1
ATOM 561 N N . ASP A 1 78 ? -15.790 -5.370 63.964 1.00 66.56 78 ASP A N 1
ATOM 562 C CA . ASP A 1 78 ? -15.218 -5.181 65.296 1.00 66.56 78 ASP A CA 1
ATOM 563 C C . ASP A 1 78 ? -14.067 -6.187 65.478 1.00 66.56 78 ASP A C 1
ATOM 565 O O . ASP A 1 78 ? -14.331 -7.394 65.583 1.00 66.56 78 ASP A O 1
ATOM 569 N N . PRO A 1 79 ? -12.795 -5.742 65.513 1.00 62.78 79 PRO A N 1
ATOM 570 C CA . PRO A 1 79 ? -11.655 -6.641 65.631 1.00 62.78 79 PRO A CA 1
ATOM 571 C C . PRO A 1 79 ? -11.718 -7.489 66.903 1.00 62.78 79 PRO A C 1
ATOM 573 O O . PRO A 1 79 ? -11.166 -8.587 66.919 1.00 62.78 79 PRO A O 1
ATOM 576 N N . ASP A 1 80 ? -12.411 -7.037 67.953 1.00 68.88 80 ASP A N 1
ATOM 577 C CA . ASP A 1 80 ? -12.535 -7.769 69.213 1.00 68.88 80 ASP A CA 1
ATOM 578 C C . ASP A 1 80 ? -13.423 -9.015 69.114 1.00 68.88 80 ASP A C 1
ATOM 580 O O . ASP A 1 80 ? -13.333 -9.899 69.968 1.00 68.88 80 ASP A O 1
ATOM 584 N N . THR A 1 81 ? -14.187 -9.151 68.027 1.00 74.94 81 THR A N 1
ATOM 585 C CA . THR A 1 81 ? -15.018 -10.332 67.739 1.00 74.94 81 THR A CA 1
ATOM 586 C C . THR A 1 81 ? -14.286 -11.442 66.976 1.00 74.94 81 THR A C 1
ATOM 588 O O . THR A 1 81 ? -14.795 -12.559 66.894 1.00 74.94 81 THR A O 1
ATOM 591 N N . LEU A 1 82 ? -13.080 -11.171 66.459 1.00 80.25 82 LEU A N 1
ATOM 592 C CA . LEU A 1 82 ? -12.289 -12.119 65.668 1.00 80.25 82 LEU A CA 1
ATOM 593 C C . LEU A 1 82 ? -11.464 -13.072 66.552 1.00 80.25 82 LEU A C 1
ATOM 595 O O . LEU A 1 82 ? -10.863 -12.671 67.557 1.00 80.25 82 LEU A O 1
ATOM 599 N N . SER A 1 83 ? -11.356 -14.335 66.137 1.00 82.31 83 SER A N 1
ATOM 600 C CA . SER A 1 83 ? -10.420 -15.300 66.725 1.00 82.31 83 SER A CA 1
ATOM 601 C C . SER A 1 83 ? -8.957 -14.895 66.484 1.00 82.31 83 SER A C 1
ATOM 603 O O . SER A 1 83 ? -8.648 -14.056 65.640 1.00 82.31 83 SER A O 1
ATOM 605 N N . GLY A 1 84 ? -8.011 -15.496 67.216 1.00 85.31 84 GLY A N 1
ATOM 606 C CA . GLY A 1 84 ? -6.584 -15.154 67.085 1.00 85.31 84 GLY A CA 1
ATOM 607 C C . GLY A 1 84 ? -6.022 -15.346 65.669 1.00 85.31 84 GLY A C 1
ATOM 608 O O . GLY A 1 84 ? -5.189 -14.556 65.224 1.00 85.31 84 GLY A O 1
ATOM 609 N N . ASP A 1 85 ? -6.517 -16.349 64.943 1.00 86.94 85 ASP A N 1
ATOM 610 C CA . ASP A 1 85 ? -6.105 -16.627 63.565 1.00 86.94 85 ASP A CA 1
ATOM 611 C C . ASP A 1 85 ? -6.730 -15.636 62.574 1.00 86.94 85 ASP A C 1
ATOM 613 O O . ASP A 1 85 ? -6.051 -15.150 61.669 1.00 86.94 85 ASP A O 1
ATOM 617 N N . GLU A 1 86 ? -7.994 -15.270 62.788 1.00 85.88 86 GLU A N 1
ATOM 618 C CA . GLU A 1 86 ? -8.692 -14.246 62.007 1.00 85.88 86 GLU A CA 1
ATOM 619 C C . GLU A 1 86 ? -8.077 -12.858 62.209 1.00 85.88 86 GLU A C 1
ATOM 621 O O . GLU A 1 86 ? -7.864 -12.148 61.231 1.00 85.88 86 GLU A O 1
ATOM 626 N N . LYS A 1 87 ? -7.692 -12.497 63.442 1.00 85.81 87 LYS A N 1
ATOM 627 C CA . LYS A 1 87 ? -6.961 -11.252 63.742 1.00 85.81 87 LYS A CA 1
ATOM 628 C C . LYS A 1 87 ? -5.638 -11.174 62.985 1.00 85.81 87 LYS A C 1
ATOM 630 O O . LYS A 1 87 ? -5.285 -10.119 62.456 1.00 85.81 87 LYS A O 1
ATOM 635 N N . ALA A 1 88 ? -4.902 -12.284 62.917 1.00 86.19 88 ALA A N 1
ATOM 636 C CA . ALA A 1 88 ? -3.634 -12.344 62.197 1.00 86.19 88 ALA A CA 1
ATOM 637 C C . ALA A 1 88 ? -3.826 -12.203 60.678 1.00 86.19 88 ALA A C 1
ATOM 639 O O . ALA A 1 88 ? -3.087 -11.455 60.036 1.00 86.19 88 ALA A O 1
ATOM 640 N N . ALA A 1 89 ? -4.837 -12.870 60.111 1.00 88.12 89 ALA A N 1
ATOM 641 C CA . ALA A 1 89 ? -5.190 -12.729 58.700 1.00 88.12 89 ALA A CA 1
ATOM 642 C C . ALA A 1 89 ? -5.676 -11.310 58.369 1.00 88.12 89 ALA A C 1
ATOM 644 O O . ALA A 1 89 ? -5.248 -10.740 57.369 1.00 88.12 89 ALA A O 1
ATOM 645 N N . TYR A 1 90 ? -6.493 -10.713 59.238 1.00 85.25 90 TYR A N 1
ATOM 646 C CA . TYR A 1 90 ? -6.971 -9.338 59.106 1.00 85.25 90 TYR A CA 1
ATOM 647 C C . TYR A 1 90 ? -5.809 -8.336 59.111 1.00 85.25 90 TYR A C 1
ATOM 649 O O . TYR A 1 90 ? -5.655 -7.554 58.180 1.00 85.25 90 TYR A O 1
ATOM 657 N N . THR A 1 91 ? -4.901 -8.450 60.086 1.00 87.69 91 THR A N 1
ATOM 658 C CA . THR A 1 91 ? -3.689 -7.610 60.162 1.00 87.69 91 THR A CA 1
ATOM 659 C C . THR A 1 91 ? -2.823 -7.740 58.906 1.00 87.69 91 THR A C 1
ATOM 661 O O . THR A 1 91 ? -2.197 -6.780 58.458 1.00 87.69 91 THR A O 1
ATOM 664 N N . TRP A 1 92 ? -2.747 -8.938 58.327 1.00 92.69 92 TRP A N 1
ATOM 665 C CA . TRP A 1 92 ? -2.031 -9.145 57.073 1.00 92.69 92 TRP A CA 1
ATOM 666 C C . TRP A 1 92 ? -2.741 -8.491 55.876 1.00 92.69 92 TRP A C 1
ATOM 668 O O . TRP A 1 92 ? -2.066 -7.910 55.028 1.00 92.69 92 TRP A O 1
ATOM 678 N N . CYS A 1 93 ? -4.077 -8.520 55.827 1.00 89.69 93 CYS A N 1
ATOM 679 C CA . CYS A 1 93 ? -4.867 -7.832 54.801 1.00 89.69 93 CYS A CA 1
ATOM 680 C C . CYS A 1 93 ? -4.643 -6.310 54.827 1.00 89.69 93 CYS A C 1
ATOM 682 O O . CYS A 1 93 ? -4.538 -5.699 53.762 1.00 89.69 93 CYS A O 1
ATOM 684 N N . ASP A 1 94 ? -4.506 -5.717 56.019 1.00 87.12 94 ASP A N 1
ATOM 685 C CA . ASP A 1 94 ? -4.154 -4.300 56.187 1.00 87.12 94 ASP A CA 1
ATOM 686 C C . ASP A 1 94 ? -2.741 -4.018 55.668 1.00 87.12 94 ASP A C 1
ATOM 688 O O . ASP A 1 94 ? -2.538 -3.105 54.873 1.00 87.12 94 ASP A O 1
ATOM 692 N N . LYS A 1 95 ? -1.753 -4.850 56.028 1.00 90.75 95 LYS A N 1
ATOM 693 C CA . LYS A 1 95 ? -0.381 -4.718 55.501 1.00 90.75 95 LYS A CA 1
ATOM 694 C C . LYS A 1 95 ? -0.334 -4.812 53.975 1.00 90.75 95 LYS A C 1
ATOM 696 O O . LYS A 1 95 ? 0.435 -4.088 53.344 1.00 90.75 95 LYS A O 1
ATOM 701 N N . ALA A 1 96 ? -1.121 -5.712 53.387 1.00 90.94 96 ALA A N 1
ATOM 702 C CA . ALA A 1 96 ? -1.205 -5.861 51.938 1.00 90.94 96 ALA A CA 1
ATOM 703 C C . ALA A 1 96 ? -1.753 -4.586 51.281 1.00 90.94 96 ALA A C 1
ATOM 705 O O . ALA A 1 96 ? -1.233 -4.156 50.254 1.00 90.94 96 ALA A O 1
ATOM 706 N N . TYR A 1 97 ? -2.749 -3.950 51.898 1.00 88.75 97 TYR A N 1
ATOM 707 C CA . TYR A 1 97 ? -3.301 -2.676 51.441 1.00 88.75 97 TYR A CA 1
ATOM 708 C C . TYR A 1 97 ? -2.338 -1.504 51.611 1.00 88.75 97 TYR A C 1
ATOM 710 O O . TYR A 1 97 ? -2.160 -0.718 50.683 1.00 88.75 97 TYR A O 1
ATOM 718 N N . GLU A 1 98 ? -1.648 -1.417 52.747 1.00 88.62 98 GLU A N 1
ATOM 719 C CA . GLU A 1 98 ? -0.619 -0.400 52.970 1.00 88.62 98 GLU A CA 1
ATOM 720 C C . GLU A 1 98 ? 0.491 -0.471 51.913 1.00 88.62 98 GLU A C 1
ATOM 722 O O . GLU A 1 98 ? 0.873 0.555 51.354 1.00 88.62 98 GLU A O 1
ATOM 727 N N . ALA A 1 99 ? 0.944 -1.678 51.557 1.00 88.25 99 ALA A N 1
ATOM 728 C CA . ALA A 1 99 ? 1.895 -1.872 50.462 1.00 88.25 99 ALA A CA 1
ATOM 729 C C . ALA A 1 99 ? 1.308 -1.474 49.094 1.00 88.25 99 ALA A C 1
ATOM 731 O O . ALA A 1 99 ? 1.991 -0.860 48.270 1.00 88.25 99 ALA A O 1
ATOM 732 N N . ALA A 1 100 ? 0.034 -1.789 48.860 1.00 88.50 100 ALA A N 1
ATOM 733 C CA . ALA A 1 100 ? -0.655 -1.484 47.614 1.00 88.50 100 ALA A CA 1
ATOM 734 C C . ALA A 1 100 ? -0.819 0.023 47.358 1.00 88.50 100 ALA A C 1
ATOM 736 O O . ALA A 1 100 ? -0.742 0.433 46.200 1.00 88.50 100 ALA A O 1
ATOM 737 N N . LYS A 1 101 ? -0.958 0.856 48.401 1.00 84.62 101 LYS A N 1
ATOM 738 C CA . LYS A 1 101 ? -0.958 2.330 48.267 1.00 84.62 101 LYS A CA 1
ATOM 739 C C . LYS A 1 101 ? 0.335 2.870 47.654 1.00 84.62 101 LYS A C 1
ATOM 741 O O . LYS A 1 101 ? 0.318 3.871 46.949 1.00 84.62 101 LYS A O 1
ATOM 746 N N . GLU A 1 102 ? 1.451 2.176 47.859 1.00 87.56 102 GLU A N 1
ATOM 747 C CA . GLU A 1 102 ? 2.733 2.492 47.220 1.00 87.56 102 GLU A CA 1
ATOM 748 C C . GLU A 1 102 ? 2.935 1.755 45.883 1.00 87.56 102 GLU A C 1
ATOM 750 O O . GLU A 1 102 ? 4.057 1.685 45.378 1.00 87.56 102 GLU A O 1
ATOM 755 N N . SER A 1 103 ? 1.874 1.175 45.303 1.00 88.19 103 SER A N 1
ATOM 756 C CA . SER A 1 103 ? 1.935 0.318 44.109 1.00 88.19 103 SER A CA 1
ATOM 757 C C . SER A 1 103 ? 2.918 -0.856 44.254 1.00 88.19 103 SER A C 1
ATOM 759 O O . SER A 1 103 ? 3.642 -1.193 43.314 1.00 88.19 103 SER A O 1
ATOM 761 N N . LYS A 1 104 ? 2.974 -1.478 45.438 1.00 91.81 104 LYS A N 1
ATOM 762 C CA . LYS A 1 104 ? 3.818 -2.649 45.719 1.00 91.81 104 LYS A CA 1
ATOM 763 C C . LYS A 1 104 ? 2.965 -3.849 46.110 1.00 91.81 104 LYS A C 1
ATOM 765 O O . LYS A 1 104 ? 1.953 -3.716 46.788 1.00 91.81 104 LYS A O 1
ATOM 770 N N . SER A 1 105 ? 3.406 -5.037 45.704 1.00 93.00 105 SER A N 1
ATOM 771 C CA . SER A 1 105 ? 2.841 -6.304 46.181 1.00 93.00 105 SER A CA 1
ATOM 772 C C . SER A 1 105 ? 3.688 -6.858 47.324 1.00 93.00 105 SER A C 1
ATOM 774 O O . SER A 1 105 ? 4.918 -6.799 47.265 1.00 93.00 105 SER A O 1
ATOM 776 N N . LEU A 1 106 ? 3.056 -7.447 48.338 1.00 92.62 106 LEU A N 1
ATOM 777 C CA . LEU A 1 106 ? 3.773 -8.248 49.324 1.00 92.62 106 LEU A CA 1
ATOM 778 C C . LEU A 1 106 ? 4.284 -9.534 48.672 1.00 92.62 106 LEU A C 1
ATOM 780 O O . LEU A 1 106 ? 3.555 -10.219 47.954 1.00 92.62 106 LEU A O 1
ATOM 784 N N . SER A 1 107 ? 5.542 -9.873 48.941 1.00 88.00 107 SER A N 1
ATOM 785 C CA . SER A 1 107 ? 6.131 -11.137 48.515 1.00 88.00 107 SER A CA 1
ATOM 786 C C . SER A 1 107 ? 5.654 -12.294 49.394 1.00 88.00 107 SER A C 1
ATOM 788 O O . SER A 1 107 ? 5.234 -12.117 50.541 1.00 88.00 107 SER A O 1
ATOM 790 N N . LYS A 1 108 ? 5.737 -13.513 48.856 1.00 87.00 108 LYS A N 1
ATOM 791 C CA . LYS A 1 108 ? 5.486 -14.730 49.628 1.00 87.00 108 LYS A CA 1
ATOM 792 C C . LYS A 1 108 ? 6.446 -14.815 50.823 1.00 87.00 108 LYS A C 1
ATOM 794 O O . LYS A 1 108 ? 7.653 -14.642 50.669 1.00 87.00 108 LYS A O 1
ATOM 799 N N . GLY A 1 109 ? 5.911 -15.150 51.994 1.00 86.88 109 GLY A N 1
ATOM 800 C CA . GLY A 1 109 ? 6.677 -15.305 53.232 1.00 86.88 109 GLY A CA 1
ATOM 801 C C . GLY A 1 109 ? 5.939 -16.104 54.307 1.00 86.88 109 GLY A C 1
ATOM 802 O O . GLY A 1 109 ? 4.868 -16.666 54.060 1.00 86.88 109 GLY A O 1
ATOM 803 N N . SER A 1 110 ? 6.495 -16.122 55.521 1.00 84.19 110 SER A N 1
ATOM 804 C CA . SER A 1 110 ? 5.958 -16.875 56.668 1.00 84.19 110 SER A CA 1
ATOM 805 C C . SER A 1 110 ? 4.493 -16.556 56.974 1.00 84.19 110 SER A C 1
ATOM 807 O O . SER A 1 110 ? 3.723 -17.454 57.307 1.00 84.19 110 SER A O 1
ATOM 809 N N . ASP A 1 111 ? 4.084 -15.297 56.807 1.00 86.38 111 ASP A N 1
ATOM 810 C CA . ASP A 1 111 ? 2.710 -14.855 57.065 1.00 86.38 111 ASP A CA 1
ATOM 811 C C . ASP A 1 111 ? 1.730 -15.478 56.055 1.00 86.38 111 ASP A C 1
ATOM 813 O O . ASP A 1 111 ? 0.702 -16.030 56.443 1.00 86.38 111 ASP A O 1
ATOM 817 N N . THR A 1 112 ? 2.085 -15.496 54.764 1.00 87.88 112 THR A N 1
ATOM 818 C CA . THR A 1 112 ? 1.262 -16.124 53.713 1.00 87.88 112 THR A CA 1
ATOM 819 C C . THR A 1 112 ? 1.171 -17.645 53.866 1.00 87.88 112 THR A C 1
ATOM 821 O O . THR A 1 112 ? 0.124 -18.232 53.593 1.00 87.88 112 THR A O 1
ATOM 824 N N . GLU A 1 113 ? 2.236 -18.296 54.346 1.00 89.88 113 GLU A N 1
ATOM 825 C CA . GLU A 1 113 ? 2.244 -19.737 54.632 1.00 89.88 113 GLU A CA 1
ATOM 826 C C . GLU A 1 113 ? 1.384 -20.072 55.855 1.00 89.88 113 GLU A C 1
ATOM 828 O O . GLU A 1 113 ? 0.605 -21.028 55.819 1.00 89.88 113 GLU A O 1
ATOM 833 N N . SER A 1 114 ? 1.460 -19.239 56.896 1.00 90.25 114 SER A N 1
ATOM 834 C CA . SER A 1 114 ? 0.630 -19.336 58.099 1.00 90.25 114 SER A CA 1
ATOM 835 C C . SER A 1 114 ? -0.858 -19.203 57.764 1.00 90.25 114 SER A C 1
ATOM 837 O O . SER A 1 114 ? -1.638 -20.100 58.090 1.00 90.25 114 SER A O 1
ATOM 839 N N . ILE A 1 115 ? -1.242 -18.158 57.020 1.00 91.38 115 ILE A N 1
ATOM 840 C CA . ILE A 1 115 ? -2.626 -17.936 56.566 1.00 91.38 115 ILE A CA 1
ATOM 841 C C . ILE A 1 115 ? -3.110 -19.114 55.713 1.00 91.38 115 ILE A C 1
ATOM 843 O O . ILE A 1 115 ? -4.207 -19.627 55.927 1.00 91.38 115 ILE A O 1
ATOM 847 N N . ASN A 1 116 ? -2.277 -19.607 54.792 1.00 93.06 116 ASN A N 1
ATOM 848 C CA . ASN A 1 116 ? -2.635 -20.748 53.953 1.00 93.06 116 ASN A CA 1
ATOM 849 C C . ASN A 1 116 ? -2.843 -22.041 54.759 1.00 93.06 116 ASN A C 1
ATOM 851 O O . ASN A 1 116 ? -3.752 -22.811 54.461 1.00 93.06 116 ASN A O 1
ATOM 855 N N . SER A 1 117 ? -2.023 -22.291 55.784 1.00 92.56 117 SER A N 1
ATOM 856 C CA . SER A 1 117 ? -2.161 -23.479 56.639 1.00 92.56 117 SER A CA 1
ATOM 857 C C . SER A 1 117 ? -3.457 -23.485 57.462 1.00 92.56 117 SER A C 1
ATOM 859 O O . SER A 1 117 ? -3.939 -24.549 57.846 1.00 92.56 117 SER A O 1
ATOM 861 N N . LYS A 1 118 ? -4.046 -22.302 57.677 1.00 94.25 118 LYS A N 1
ATOM 862 C CA . LYS A 1 118 ? -5.261 -22.059 58.466 1.00 94.25 118 LYS A CA 1
ATOM 863 C C . LYS A 1 118 ? -6.440 -21.612 57.602 1.00 94.25 118 LYS A C 1
ATOM 865 O O . LYS A 1 118 ? -7.398 -21.040 58.106 1.00 94.25 118 LYS A O 1
ATOM 870 N N . TRP A 1 119 ? -6.384 -21.877 56.296 1.00 90.62 119 TRP A N 1
ATOM 871 C CA . TRP A 1 119 ? -7.307 -21.301 55.318 1.00 90.62 119 TRP A CA 1
ATOM 872 C C . TRP A 1 119 ? -8.784 -21.439 55.703 1.00 90.62 119 TRP A C 1
ATOM 874 O O . TRP A 1 119 ? -9.520 -20.464 55.639 1.00 90.62 119 TRP A O 1
ATOM 884 N N . SER A 1 120 ? -9.212 -22.611 56.182 1.00 88.38 120 SER A N 1
ATOM 885 C CA . SER A 1 120 ? -10.611 -22.850 56.560 1.00 88.38 120 SER A CA 1
ATOM 886 C C . SER A 1 120 ? -11.131 -21.934 57.674 1.00 88.38 120 SER A C 1
ATOM 888 O O . SER A 1 120 ? -12.325 -21.667 57.695 1.00 88.38 120 SER A O 1
ATOM 890 N N . SER A 1 121 ? -10.277 -21.475 58.595 1.00 88.81 121 SER A N 1
ATOM 891 C CA . SER A 1 121 ? -10.679 -20.594 59.702 1.00 88.81 121 SER A CA 1
ATOM 892 C C . SER A 1 121 ? -10.532 -19.108 59.384 1.00 88.81 121 SER A C 1
ATOM 894 O O . SER A 1 121 ? -11.009 -18.286 60.150 1.00 88.81 121 SER A O 1
ATOM 896 N N . VAL A 1 122 ? -9.865 -18.753 58.282 1.00 89.94 122 VAL A N 1
ATOM 897 C CA . VAL A 1 122 ? -9.635 -17.352 57.873 1.00 89.94 122 VAL A CA 1
ATOM 898 C C . VAL A 1 122 ? -10.248 -17.021 56.511 1.00 89.94 122 VAL A C 1
ATOM 900 O O . VAL A 1 122 ? -10.143 -15.886 56.053 1.00 89.94 122 VAL A O 1
ATOM 903 N N . TYR A 1 123 ? -10.889 -18.000 55.864 1.00 86.19 123 TYR A N 1
ATOM 904 C CA . TYR A 1 123 ? -11.469 -17.891 54.526 1.00 86.19 123 TYR A CA 1
ATOM 905 C C . TYR A 1 123 ? -12.388 -16.678 54.403 1.00 86.19 123 TYR A C 1
ATOM 907 O O . TYR A 1 123 ? -12.188 -15.863 53.503 1.00 86.19 123 TYR A O 1
ATOM 915 N N . ASP A 1 124 ? -13.348 -16.539 55.321 1.00 80.12 124 ASP A N 1
ATOM 916 C CA . ASP A 1 124 ? -14.339 -15.464 55.273 1.00 80.12 124 ASP A CA 1
ATOM 917 C C . ASP A 1 124 ? -13.675 -14.097 55.434 1.00 80.12 124 ASP A C 1
ATOM 919 O O . ASP A 1 124 ? -13.967 -13.187 54.666 1.00 80.12 124 ASP A O 1
ATOM 923 N N . VAL A 1 125 ? -12.718 -13.957 56.356 1.00 84.38 125 VAL A N 1
ATOM 924 C CA . VAL A 1 125 ? -11.971 -12.705 56.552 1.00 84.38 125 VAL A CA 1
ATOM 925 C C . VAL A 1 125 ? -11.220 -12.315 55.281 1.00 84.38 125 VAL A C 1
ATOM 927 O O . VAL A 1 125 ? -11.380 -11.202 54.789 1.00 84.38 125 VAL A O 1
ATOM 930 N N . VAL A 1 126 ? -10.439 -13.233 54.708 1.00 86.50 126 VAL A N 1
ATOM 931 C CA . VAL A 1 126 ? -9.599 -12.945 53.535 1.00 86.50 126 VAL A CA 1
ATOM 932 C C . VAL A 1 126 ? -10.451 -12.708 52.280 1.00 86.50 126 VAL A C 1
ATOM 934 O O . VAL A 1 126 ? -10.188 -11.776 51.520 1.00 86.50 126 VAL A O 1
ATOM 937 N N . CYS A 1 127 ? -11.488 -13.518 52.052 1.00 83.62 127 CYS A N 1
ATOM 938 C CA . CYS A 1 127 ? -12.325 -13.412 50.855 1.00 83.62 127 CYS A CA 1
ATOM 939 C C . CYS A 1 127 ? -13.270 -12.214 50.906 1.00 83.62 127 CYS A C 1
ATOM 941 O O . CYS A 1 127 ? -13.356 -11.488 49.916 1.00 83.62 127 CYS A O 1
ATOM 943 N N . ASN A 1 128 ? -13.919 -11.951 52.047 1.00 80.69 128 ASN A N 1
ATOM 944 C CA . ASN A 1 128 ? -14.748 -10.753 52.202 1.00 80.69 128 ASN A CA 1
ATOM 945 C C . ASN A 1 128 ? -13.913 -9.488 52.017 1.00 80.69 128 ASN A C 1
ATOM 947 O O . ASN A 1 128 ? -14.405 -8.504 51.468 1.00 80.69 128 ASN A O 1
ATOM 951 N N . GLN A 1 129 ? -12.641 -9.523 52.419 1.00 85.69 129 GLN A N 1
ATOM 952 C CA . GLN A 1 129 ? -11.767 -8.380 52.256 1.00 85.69 129 GLN A CA 1
ATOM 953 C C . GLN A 1 129 ? -11.362 -8.140 50.797 1.00 85.69 129 GLN A C 1
ATOM 955 O O . GLN A 1 129 ? -11.411 -6.999 50.342 1.00 85.69 129 GLN A O 1
ATOM 960 N N . MET A 1 130 ? -11.064 -9.194 50.026 1.00 90.44 130 MET A N 1
ATOM 961 C CA . MET A 1 130 ? -10.884 -9.067 48.572 1.00 90.44 130 MET A CA 1
ATOM 962 C C . MET A 1 130 ? -12.135 -8.494 47.887 1.00 90.44 130 MET A C 1
ATOM 964 O O . MET A 1 130 ? -12.005 -7.583 47.073 1.00 90.44 130 MET A O 1
ATOM 968 N N . THR A 1 131 ? -13.335 -8.961 48.259 1.00 82.62 131 THR A N 1
ATOM 969 C CA . THR A 1 131 ? -14.610 -8.442 47.727 1.00 82.62 131 THR A CA 1
ATOM 970 C C . THR A 1 131 ? -14.792 -6.957 48.030 1.00 82.62 131 THR A C 1
ATOM 972 O O . THR A 1 131 ? -15.055 -6.175 47.125 1.00 82.62 131 THR A O 1
ATOM 975 N N . ARG A 1 132 ? -14.568 -6.530 49.277 1.00 83.31 132 ARG A N 1
ATOM 976 C CA . ARG A 1 132 ? -14.695 -5.117 49.672 1.00 83.31 132 ARG A CA 1
ATOM 977 C C . ARG A 1 132 ? -13.704 -4.216 48.953 1.00 83.31 132 ARG A C 1
ATOM 979 O O . ARG A 1 132 ? -14.057 -3.109 48.566 1.00 83.31 132 ARG A O 1
ATOM 986 N N . TYR A 1 133 ? -12.465 -4.668 48.776 1.00 87.69 133 TYR A N 1
ATOM 987 C CA . TYR A 1 133 ? -11.484 -3.909 48.006 1.00 87.69 133 TYR A CA 1
ATOM 988 C C . TYR A 1 133 ? -11.845 -3.831 46.530 1.00 87.69 133 TYR A C 1
ATOM 990 O O . TYR A 1 133 ? -11.565 -2.818 45.895 1.00 87.69 133 TYR A O 1
ATOM 998 N N . TYR A 1 134 ? -12.474 -4.872 45.989 1.00 85.69 134 TYR A N 1
ATOM 999 C CA . TYR A 1 134 ? -13.005 -4.821 44.640 1.00 85.69 134 TYR A CA 1
ATOM 1000 C C . TYR A 1 134 ? -14.157 -3.818 44.538 1.00 85.69 134 TYR A C 1
ATOM 1002 O O . TYR A 1 134 ? -14.107 -2.958 43.669 1.00 85.69 134 TYR A O 1
ATOM 1010 N N . ASP A 1 135 ? -15.115 -3.821 45.467 1.00 75.75 135 ASP A N 1
ATOM 1011 C CA . ASP A 1 135 ? -16.183 -2.810 45.522 1.00 75.75 135 ASP A CA 1
ATOM 1012 C C . ASP A 1 135 ? -15.619 -1.387 45.672 1.00 75.75 135 ASP A C 1
ATOM 1014 O O . ASP A 1 135 ? -16.093 -0.450 45.029 1.00 75.75 135 ASP A O 1
ATOM 1018 N N . TYR A 1 136 ? -14.553 -1.231 46.460 1.00 81.25 136 TYR A N 1
ATOM 1019 C CA . TYR A 1 136 ? -13.857 0.041 46.647 1.00 81.25 136 TYR A CA 1
ATOM 1020 C C . TYR A 1 136 ? -13.130 0.511 45.380 1.00 81.25 136 TYR A C 1
ATOM 1022 O O . TYR A 1 136 ? -13.175 1.692 45.034 1.00 81.25 136 TYR A O 1
ATOM 1030 N N . TYR A 1 137 ? -12.512 -0.411 44.637 1.00 83.81 137 TYR A N 1
ATOM 1031 C CA . TYR A 1 137 ? -12.025 -0.142 43.283 1.00 83.81 137 TYR A CA 1
ATOM 1032 C C . TYR A 1 137 ? -13.188 0.264 42.368 1.00 83.81 137 TYR A C 1
ATOM 1034 O O . TYR A 1 137 ? -13.094 1.251 41.639 1.00 83.81 137 TYR A O 1
ATOM 1042 N N . LEU A 1 138 ? -14.324 -0.440 42.437 1.00 71.38 138 LEU A N 1
ATOM 1043 C CA . LEU A 1 138 ? -15.478 -0.138 41.597 1.00 71.38 138 LEU A CA 1
ATOM 1044 C C . LEU A 1 138 ? -16.055 1.259 41.853 1.00 71.38 138 LEU A C 1
ATOM 1046 O O . LEU A 1 138 ? -16.546 1.857 40.892 1.00 71.38 138 LEU A O 1
ATOM 1050 N N . SER A 1 139 ? -15.968 1.761 43.088 1.00 70.44 139 SER A N 1
ATOM 1051 C CA . SER A 1 139 ? -16.386 3.108 43.487 1.00 70.44 139 SER A CA 1
ATOM 1052 C C . SER A 1 139 ? -15.316 4.190 43.282 1.00 70.44 139 SER A C 1
ATOM 1054 O O . SER A 1 139 ? -15.543 5.331 43.673 1.00 70.44 139 SER A O 1
ATOM 1056 N N . GLY A 1 140 ? -14.154 3.856 42.707 1.00 70.69 140 GLY A N 1
ATOM 1057 C CA . GLY A 1 140 ? -13.064 4.805 42.442 1.00 70.69 140 GLY A CA 1
ATOM 1058 C C . GLY A 1 140 ? -12.213 5.171 43.662 1.00 70.69 140 GLY A C 1
ATOM 1059 O O . GLY A 1 140 ? -11.512 6.177 43.635 1.00 70.69 140 GLY A O 1
ATOM 1060 N N . GLY A 1 141 ? -12.271 4.385 44.739 1.00 75.00 141 GLY A N 1
ATOM 1061 C CA . GLY A 1 141 ? -11.527 4.646 45.974 1.00 75.00 141 GLY A CA 1
ATOM 1062 C C . GLY A 1 141 ? -10.070 4.166 45.970 1.00 75.00 141 GLY A C 1
ATOM 1063 O O . GLY A 1 141 ? -9.296 4.552 46.841 1.00 75.00 141 GLY A O 1
ATOM 1064 N N . ILE A 1 142 ? -9.691 3.326 45.004 1.00 81.75 142 ILE A N 1
ATOM 1065 C CA . ILE A 1 142 ? -8.323 2.840 44.788 1.00 81.75 142 ILE A CA 1
ATOM 1066 C C . ILE A 1 142 ? -8.071 2.697 43.280 1.00 81.75 142 ILE A C 1
ATOM 1068 O O . ILE A 1 142 ? -8.956 2.255 42.547 1.00 81.75 142 ILE A O 1
ATOM 1072 N N . SER A 1 143 ? -6.875 3.057 42.801 1.00 82.50 143 SER A N 1
ATOM 1073 C CA . SER A 1 143 ? -6.511 2.916 41.377 1.00 82.50 143 SER A CA 1
ATOM 1074 C C . SER A 1 143 ? -6.420 1.447 40.925 1.00 82.50 143 SER A C 1
ATOM 1076 O O . SER A 1 143 ? -6.139 0.569 41.745 1.00 82.50 143 SER A O 1
ATOM 1078 N N . TYR A 1 144 ? -6.563 1.161 39.618 1.00 85.62 144 TYR A N 1
ATOM 1079 C CA . TYR A 1 144 ? -6.358 -0.199 39.082 1.00 85.62 144 TYR A CA 1
ATOM 1080 C C . TYR A 1 144 ? -4.973 -0.751 39.436 1.00 85.62 144 TYR A C 1
ATOM 1082 O O . TYR A 1 144 ? -4.861 -1.890 39.875 1.00 85.62 144 TYR A O 1
ATOM 1090 N N . LYS A 1 145 ? -3.916 0.061 39.313 1.00 87.19 145 LYS A N 1
ATOM 1091 C CA . LYS A 1 145 ? -2.540 -0.358 39.622 1.00 87.19 145 LYS A CA 1
ATOM 1092 C C . LYS A 1 145 ? -2.373 -0.744 41.094 1.00 87.19 145 LYS A C 1
ATOM 1094 O O . LYS A 1 145 ? -1.773 -1.777 41.399 1.00 87.19 145 LYS A O 1
ATOM 1099 N N . SER A 1 146 ? -2.918 0.061 42.005 1.00 89.44 146 SER A N 1
ATOM 1100 C CA . SER A 1 146 ? -2.906 -0.231 43.441 1.00 89.44 146 SER A CA 1
ATOM 1101 C C . SER A 1 146 ? -3.759 -1.470 43.752 1.00 89.44 146 SER A C 1
ATOM 1103 O O . SER A 1 146 ? -3.317 -2.358 44.480 1.00 89.44 146 SER A O 1
ATOM 1105 N N . PHE A 1 147 ? -4.935 -1.605 43.134 1.00 93.31 147 PHE A N 1
ATOM 1106 C CA . PHE A 1 147 ? -5.795 -2.783 43.265 1.00 93.31 147 PHE A CA 1
ATOM 1107 C C . PHE A 1 147 ? -5.133 -4.072 42.739 1.00 93.31 147 PHE A C 1
ATOM 1109 O O . PHE A 1 147 ? -5.180 -5.113 43.396 1.00 93.31 147 PHE A O 1
ATOM 1116 N N . GLU A 1 148 ? -4.458 -4.013 41.591 1.00 94.81 148 GLU A N 1
ATOM 1117 C CA . GLU A 1 148 ? -3.720 -5.131 41.001 1.00 94.81 148 GLU A CA 1
ATOM 1118 C C . GLU A 1 148 ? -2.570 -5.569 41.917 1.00 94.81 148 GLU A C 1
ATOM 1120 O O . GLU A 1 148 ? -2.406 -6.761 42.179 1.00 94.81 148 GLU A O 1
ATOM 1125 N N . CYS A 1 149 ? -1.814 -4.622 42.484 1.00 94.44 149 CYS A N 1
ATOM 1126 C CA . CYS A 1 149 ? -0.773 -4.916 43.474 1.00 94.44 149 CYS A CA 1
ATOM 1127 C C . CYS A 1 149 ? -1.340 -5.565 44.746 1.00 94.44 149 CYS A C 1
ATOM 1129 O O . CYS A 1 149 ? -0.760 -6.509 45.297 1.00 94.44 149 CYS A O 1
ATOM 1131 N N . LEU A 1 150 ? -2.500 -5.091 45.199 1.00 95.56 150 LEU A N 1
ATOM 1132 C CA . LEU A 1 150 ? -3.201 -5.660 46.340 1.00 95.56 150 LEU A CA 1
ATOM 1133 C C . LEU A 1 150 ? -3.591 -7.114 46.067 1.00 95.56 150 LEU A C 1
ATOM 1135 O O . LEU A 1 150 ? -3.185 -8.006 46.810 1.00 95.56 150 LEU A O 1
ATOM 1139 N N . MET A 1 151 ? -4.296 -7.383 44.967 1.00 97.06 151 MET A N 1
ATOM 1140 C CA . MET A 1 151 ? -4.702 -8.740 44.592 1.00 97.06 151 MET A CA 1
ATOM 1141 C C . MET A 1 151 ? -3.504 -9.655 44.304 1.00 97.06 151 MET A C 1
ATOM 1143 O O . MET A 1 151 ? -3.533 -10.828 44.670 1.00 97.06 151 MET A O 1
ATOM 1147 N N . ASN A 1 152 ? -2.403 -9.139 43.754 1.00 96.25 152 ASN A N 1
ATOM 1148 C CA . ASN A 1 152 ? -1.161 -9.903 43.597 1.00 96.25 152 ASN A CA 1
ATOM 1149 C C . ASN A 1 152 ? -0.527 -10.304 44.940 1.00 96.25 152 ASN A C 1
ATOM 1151 O O . ASN A 1 152 ? 0.101 -11.365 45.020 1.00 96.25 152 ASN A O 1
ATOM 1155 N N . SER A 1 153 ? -0.742 -9.516 45.999 1.00 96.00 153 SER A N 1
ATOM 1156 C CA . SER A 1 153 ? -0.372 -9.881 47.374 1.00 96.00 153 SER A CA 1
ATOM 1157 C C . SER A 1 153 ? -1.229 -11.044 47.885 1.00 96.00 153 SER A C 1
ATOM 1159 O O . SER A 1 153 ? -0.689 -12.035 48.378 1.00 96.00 153 SER A O 1
ATOM 1161 N N . TYR A 1 154 ? -2.556 -10.992 47.693 1.00 94.75 154 TYR A N 1
ATOM 1162 C CA . TYR A 1 154 ? -3.461 -12.121 47.983 1.00 94.75 154 TYR A CA 1
ATOM 1163 C C . TYR A 1 154 ? -3.110 -13.364 47.166 1.00 94.75 154 TYR A C 1
ATOM 1165 O O . TYR A 1 154 ? -3.166 -14.481 47.681 1.00 94.75 154 TYR A O 1
ATOM 1173 N N . ALA A 1 155 ? -2.662 -13.186 45.923 1.00 94.94 155 ALA A N 1
ATOM 1174 C CA . ALA A 1 155 ? -2.296 -14.284 45.045 1.00 94.94 155 ALA A CA 1
ATOM 1175 C C . ALA A 1 155 ? -1.077 -15.092 45.522 1.00 94.94 155 ALA A C 1
ATOM 1177 O O . ALA A 1 155 ? -0.896 -16.222 45.055 1.00 94.94 155 ALA A O 1
ATOM 1178 N N . GLN A 1 156 ? -0.289 -14.554 46.465 1.00 95.12 156 GLN A N 1
ATOM 1179 C CA . GLN A 1 156 ? 0.804 -15.271 47.130 1.00 95.12 156 GLN A CA 1
ATOM 1180 C C . GLN A 1 156 ? 0.313 -16.320 48.138 1.00 95.12 156 GLN A C 1
ATOM 1182 O O . GLN A 1 156 ? 1.075 -17.226 48.480 1.00 95.12 156 GLN A O 1
ATOM 1187 N N . ILE A 1 157 ? -0.942 -16.236 48.601 1.00 94.25 157 ILE A N 1
ATOM 1188 C CA . ILE A 1 157 ? -1.590 -17.269 49.417 1.00 94.25 157 ILE A CA 1
ATOM 1189 C C . ILE A 1 157 ? -2.142 -18.333 48.454 1.00 94.25 157 ILE A C 1
ATOM 1191 O O . ILE A 1 157 ? -3.098 -18.050 47.726 1.00 94.25 157 ILE A O 1
ATOM 1195 N N . PRO A 1 158 ? -1.602 -19.571 48.433 1.00 92.38 158 PRO A N 1
ATOM 1196 C CA . PRO A 1 158 ? -2.001 -20.583 47.452 1.00 92.38 158 PRO A CA 1
ATOM 1197 C C . PRO A 1 158 ? -3.514 -20.818 47.380 1.00 92.38 158 PRO A C 1
ATOM 1199 O O . PRO A 1 158 ? -4.068 -20.914 46.287 1.00 92.38 158 PRO A O 1
ATOM 1202 N N . SER A 1 159 ? -4.187 -20.854 48.533 1.00 91.06 159 SER A N 1
ATOM 1203 C CA . SER A 1 159 ? -5.634 -21.084 48.613 1.00 91.06 159 SER A CA 1
ATOM 1204 C C . SER A 1 159 ? -6.493 -19.886 48.170 1.00 91.06 159 SER A C 1
ATOM 1206 O O . SER A 1 159 ? -7.634 -20.094 47.765 1.00 91.06 159 SER A O 1
ATOM 1208 N N . ALA A 1 160 ? -5.956 -18.659 48.179 1.00 90.31 160 ALA A N 1
ATOM 1209 C CA . ALA A 1 160 ? -6.643 -17.450 47.702 1.00 90.31 160 ALA A CA 1
ATOM 1210 C C . ALA A 1 160 ? -6.338 -17.128 46.227 1.00 90.31 160 ALA A C 1
ATOM 1212 O O . ALA A 1 160 ? -7.052 -16.350 45.597 1.00 90.31 160 ALA A O 1
ATOM 1213 N N . SER A 1 161 ? -5.283 -17.730 45.663 1.00 91.12 161 SER A N 1
ATOM 1214 C CA . SER A 1 161 ? -4.695 -17.332 44.378 1.00 91.12 161 SER A CA 1
ATOM 1215 C C . SER A 1 161 ? -5.676 -17.315 43.209 1.00 91.12 161 SER A C 1
ATOM 1217 O O . SER A 1 161 ? -5.672 -16.372 42.422 1.00 91.12 161 SER A O 1
ATOM 1219 N N . GLY A 1 162 ? -6.551 -18.319 43.112 1.00 78.81 162 GLY A N 1
ATOM 1220 C CA . GLY A 1 162 ? -7.569 -18.360 42.058 1.00 78.81 162 GLY A CA 1
ATOM 1221 C C . GLY A 1 162 ? -8.589 -17.221 42.162 1.00 78.81 162 GLY A C 1
ATOM 1222 O O . GLY A 1 162 ? -8.948 -16.634 41.149 1.00 78.81 162 GLY A O 1
ATOM 1223 N N . ILE A 1 163 ? -9.008 -16.876 43.383 1.00 86.81 163 ILE A N 1
ATOM 1224 C CA . ILE A 1 163 ? -10.000 -15.823 43.646 1.00 86.81 163 ILE A CA 1
ATOM 1225 C C . ILE A 1 163 ? -9.394 -14.450 43.340 1.00 86.81 163 ILE A C 1
ATOM 1227 O O . ILE A 1 163 ? -9.978 -13.666 42.598 1.00 86.81 163 ILE A O 1
ATOM 1231 N N . ALA A 1 164 ? -8.186 -14.191 43.846 1.00 91.00 164 ALA A N 1
ATOM 1232 C CA . ALA A 1 164 ? -7.476 -12.936 43.619 1.00 91.00 164 ALA A CA 1
ATOM 1233 C C . ALA A 1 164 ? -7.192 -12.690 42.127 1.00 91.00 164 ALA A C 1
ATOM 1235 O O . ALA A 1 164 ? -7.414 -11.592 41.624 1.00 91.00 164 ALA A O 1
ATOM 1236 N N . LYS A 1 165 ? -6.762 -13.727 41.392 1.00 88.94 165 LYS A N 1
ATOM 1237 C CA . LYS A 1 165 ? -6.568 -13.639 39.936 1.00 88.94 165 LYS A CA 1
ATOM 1238 C C . LYS A 1 165 ? -7.873 -13.379 39.186 1.00 88.94 165 LYS A C 1
ATOM 1240 O O . LYS A 1 165 ? -7.861 -12.588 38.251 1.00 88.94 165 LYS A O 1
ATOM 1245 N N . GLY A 1 166 ? -8.982 -13.979 39.624 1.00 78.94 166 GLY A N 1
ATOM 1246 C CA . GLY A 1 166 ? -10.307 -13.683 39.076 1.00 78.94 166 GLY A CA 1
ATOM 1247 C C . GLY A 1 166 ? -10.688 -12.211 39.248 1.00 78.94 166 GLY A C 1
ATOM 1248 O O . GLY A 1 166 ? -11.129 -11.576 38.295 1.00 78.94 166 GLY A O 1
ATOM 1249 N N . TYR A 1 167 ? -10.437 -11.628 40.423 1.00 89.31 167 TYR A N 1
ATOM 1250 C CA . TYR A 1 167 ? -10.659 -10.196 40.647 1.00 89.31 167 TYR A CA 1
ATOM 1251 C C . TYR A 1 167 ? -9.777 -9.300 39.763 1.00 89.31 167 TYR A C 1
ATOM 1253 O O . TYR A 1 167 ? -10.274 -8.299 39.250 1.00 89.31 167 TYR A O 1
ATOM 1261 N N . ILE A 1 168 ? -8.506 -9.661 39.536 1.00 88.62 168 ILE A N 1
ATOM 1262 C CA . ILE A 1 168 ? -7.617 -8.936 38.606 1.00 88.62 168 ILE A CA 1
ATOM 1263 C C . ILE A 1 168 ? -8.181 -8.968 37.185 1.00 88.62 168 ILE A C 1
ATOM 1265 O O . ILE A 1 168 ? -8.256 -7.930 36.537 1.00 88.62 168 ILE A O 1
ATOM 1269 N N . GLU A 1 169 ? -8.596 -10.139 36.702 1.00 80.69 169 GLU A N 1
ATOM 1270 C CA . GLU A 1 169 ? -9.113 -10.309 35.341 1.00 80.69 169 GLU A CA 1
ATOM 1271 C C . GLU A 1 169 ? -10.364 -9.452 35.098 1.00 80.69 169 GLU A C 1
ATOM 1273 O O . GLU A 1 169 ? -10.428 -8.700 34.121 1.00 80.69 169 GLU A O 1
ATOM 1278 N N . VAL A 1 170 ? -11.320 -9.474 36.033 1.00 74.69 170 VAL A N 1
ATOM 1279 C CA . VAL A 1 170 ? -12.536 -8.658 35.924 1.00 74.69 170 VAL A CA 1
ATOM 1280 C C . VAL A 1 170 ? -12.217 -7.163 36.075 1.00 74.69 170 VAL A C 1
ATOM 1282 O O . VAL A 1 170 ? -12.737 -6.354 35.306 1.00 74.69 170 VAL A O 1
ATOM 1285 N N . ALA A 1 171 ? -11.332 -6.763 36.996 1.00 79.06 171 ALA A N 1
ATOM 1286 C CA . ALA A 1 171 ? -10.918 -5.363 37.135 1.00 79.06 171 ALA A CA 1
ATOM 1287 C C . ALA A 1 171 ? -10.199 -4.836 35.882 1.00 79.06 171 ALA A C 1
ATOM 1289 O O . ALA A 1 171 ? -10.492 -3.735 35.424 1.00 79.06 171 ALA A O 1
ATOM 1290 N N . LYS A 1 172 ? -9.328 -5.644 35.267 1.00 76.88 172 LYS A N 1
ATOM 1291 C CA . LYS A 1 172 ? -8.606 -5.290 34.039 1.00 76.88 172 LYS A CA 1
ATOM 1292 C C . LYS A 1 172 ? -9.559 -5.038 32.876 1.00 76.88 172 LYS A C 1
ATOM 1294 O O . LYS A 1 172 ? -9.384 -4.068 32.144 1.00 76.88 172 LYS A O 1
ATOM 1299 N N . SER A 1 173 ? -10.597 -5.866 32.746 1.00 67.19 173 SER A N 1
ATOM 1300 C CA . SER A 1 173 ? -11.637 -5.667 31.729 1.00 67.19 173 SER A CA 1
ATOM 1301 C C . SER A 1 173 ? -12.408 -4.351 31.922 1.00 67.19 173 SER A C 1
ATOM 1303 O O . SER A 1 173 ? -12.738 -3.678 30.943 1.00 67.19 173 SER A O 1
ATOM 1305 N N . LYS A 1 174 ? -12.638 -3.930 33.178 1.00 65.81 174 LYS A N 1
ATOM 1306 C CA . LYS A 1 174 ? -13.271 -2.644 33.508 1.00 65.81 174 LYS A CA 1
ATOM 1307 C C . LYS A 1 174 ? -12.353 -1.461 33.195 1.00 65.81 174 LYS A C 1
ATOM 1309 O O . LYS A 1 174 ? -12.827 -0.502 32.597 1.00 65.81 174 LYS A O 1
ATOM 1314 N N . GLU A 1 175 ? -11.072 -1.539 33.546 1.00 68.69 175 GLU A N 1
ATOM 1315 C CA . GLU A 1 175 ? -10.079 -0.496 33.246 1.00 68.69 175 GLU A CA 1
ATOM 1316 C C . GLU A 1 175 ? -9.936 -0.268 31.734 1.00 68.69 175 GLU A C 1
ATOM 1318 O O . GLU A 1 175 ? -9.973 0.862 31.250 1.00 68.69 175 GLU A O 1
ATOM 1323 N N . GLN A 1 176 ? -9.856 -1.360 30.969 1.00 63.09 176 GLN A N 1
ATOM 1324 C CA . GLN A 1 176 ? -9.844 -1.315 29.507 1.00 63.09 176 GLN A CA 1
ATOM 1325 C C . GLN A 1 176 ? -11.144 -0.719 28.949 1.00 63.09 176 GLN A C 1
ATOM 1327 O O . GLN A 1 176 ? -11.103 0.100 28.040 1.00 63.09 176 GLN A O 1
ATOM 1332 N N . SER A 1 177 ? -12.301 -1.055 29.527 1.00 58.06 177 SER A N 1
ATOM 1333 C CA . SER A 1 177 ? -13.588 -0.482 29.106 1.00 58.06 177 SER A CA 1
ATOM 1334 C C . SER A 1 177 ? -13.732 1.009 29.455 1.00 58.06 177 SER A C 1
ATOM 1336 O O . SER A 1 177 ? -14.370 1.745 28.706 1.00 58.06 177 SER A O 1
ATOM 1338 N N . GLY A 1 178 ? -13.160 1.465 30.576 1.00 60.91 178 GLY A N 1
ATOM 1339 C CA . GLY A 1 178 ? -13.141 2.875 30.982 1.00 60.91 178 GLY A CA 1
ATOM 1340 C C . GLY A 1 178 ? -12.303 3.733 30.035 1.00 60.91 178 GLY A C 1
ATOM 1341 O O . GLY A 1 178 ? -12.796 4.735 29.523 1.00 60.91 178 GLY A O 1
ATOM 1342 N N . SER A 1 179 ? -11.095 3.271 29.692 1.00 68.31 179 SER A N 1
ATOM 1343 C CA . SER A 1 179 ? -10.235 3.965 28.724 1.00 68.31 179 SER A CA 1
ATOM 1344 C C . SER A 1 179 ? -10.824 3.991 27.310 1.00 68.31 179 SER A C 1
ATOM 1346 O O . SER A 1 179 ? -10.650 4.973 26.591 1.00 68.31 179 SER A O 1
ATOM 1348 N N . ILE A 1 180 ? -11.583 2.962 26.914 1.00 71.94 180 ILE A N 1
ATOM 1349 C CA . ILE A 1 180 ? -12.298 2.946 25.632 1.00 71.94 180 ILE A CA 1
ATOM 1350 C C . ILE A 1 180 ? -13.375 4.039 25.572 1.00 71.94 180 ILE A C 1
ATOM 1352 O O . ILE A 1 180 ? -13.466 4.728 24.557 1.00 71.94 180 ILE A O 1
ATOM 1356 N N . VAL A 1 181 ? -14.180 4.225 26.626 1.00 78.12 181 VAL A N 1
ATOM 1357 C CA . VAL A 1 181 ? -15.211 5.282 26.647 1.00 78.12 181 VAL A CA 1
ATOM 1358 C C . VAL A 1 181 ? -14.570 6.666 26.640 1.00 78.12 181 VAL A C 1
ATOM 1360 O O . VAL A 1 181 ? -15.024 7.533 25.896 1.00 78.12 181 VAL A O 1
ATOM 1363 N N . ASP A 1 182 ? -13.491 6.868 27.393 1.00 80.31 182 ASP A N 1
ATOM 1364 C CA . ASP A 1 182 ? -12.770 8.143 27.394 1.00 80.31 182 ASP A CA 1
ATOM 1365 C C . ASP A 1 182 ? -12.191 8.457 26.007 1.00 80.31 182 ASP A C 1
ATOM 1367 O O . ASP A 1 182 ? -12.375 9.560 25.490 1.00 80.31 182 ASP A O 1
ATOM 1371 N N . ASN A 1 183 ? -11.569 7.473 25.352 1.00 79.50 183 ASN A N 1
ATOM 1372 C CA . ASN A 1 183 ? -11.062 7.617 23.985 1.00 79.50 183 ASN A CA 1
ATOM 1373 C C . ASN A 1 183 ? -12.194 7.846 22.973 1.00 79.50 183 ASN A C 1
ATOM 1375 O O . ASN A 1 183 ? -12.061 8.682 22.079 1.00 79.50 183 ASN A O 1
ATOM 1379 N N . PHE A 1 184 ? -13.327 7.155 23.124 1.00 86.44 184 PHE A N 1
ATOM 1380 C CA . PHE A 1 184 ? -14.523 7.378 22.312 1.00 86.44 184 PHE A CA 1
ATOM 1381 C C . PHE A 1 184 ? -14.995 8.829 22.422 1.00 86.44 184 PHE A C 1
ATOM 1383 O O . PHE A 1 184 ? -15.147 9.504 21.405 1.00 86.44 184 PHE A O 1
ATOM 1390 N N . VAL A 1 185 ? -15.163 9.335 23.647 1.00 86.44 185 VAL A N 1
ATOM 1391 C CA . VAL A 1 185 ? -15.571 10.722 23.907 1.00 86.44 185 VAL A CA 1
ATOM 1392 C C . VAL A 1 185 ? -14.553 11.705 23.329 1.00 86.44 185 VAL A C 1
ATOM 1394 O O . VAL A 1 185 ? -14.944 12.683 22.693 1.00 86.44 185 VAL A O 1
ATOM 1397 N N . GLN A 1 186 ? -13.251 11.445 23.476 1.00 85.50 186 GLN A N 1
ATOM 1398 C CA . GLN A 1 186 ? -12.207 12.281 22.878 1.00 85.50 186 GLN A CA 1
ATOM 1399 C C . GLN A 1 186 ? -12.300 12.324 21.350 1.00 85.50 186 GLN A C 1
ATOM 1401 O O . GLN A 1 186 ? -12.223 13.408 20.769 1.00 85.50 186 GLN A O 1
ATOM 1406 N N . TYR A 1 187 ? -12.500 11.182 20.690 1.00 88.81 187 TYR A N 1
ATOM 1407 C CA . TYR A 1 187 ? -12.668 11.148 19.240 1.00 88.81 187 TYR A CA 1
ATOM 1408 C C . TYR A 1 187 ? -13.936 11.871 18.790 1.00 88.81 187 TYR A C 1
ATOM 1410 O O . TYR A 1 187 ? -13.871 12.644 17.836 1.00 88.81 187 TYR A O 1
ATOM 1418 N N . VAL A 1 188 ? -15.059 11.698 19.492 1.00 91.12 188 VAL A N 1
ATOM 1419 C CA . VAL A 1 188 ? -16.304 12.434 19.215 1.00 91.12 188 VAL A CA 1
ATOM 1420 C C . VAL A 1 188 ? -16.085 13.942 19.349 1.00 91.12 188 VAL A C 1
ATOM 1422 O O . VAL A 1 188 ? -16.430 14.689 18.437 1.00 91.12 188 VAL A O 1
ATOM 1425 N N . ASN A 1 189 ? -15.423 14.395 20.418 1.00 89.81 189 ASN A N 1
ATOM 1426 C CA . ASN A 1 189 ? -15.109 15.812 20.632 1.00 89.81 189 ASN A CA 1
ATOM 1427 C C . ASN A 1 189 ? -14.171 16.387 19.557 1.00 89.81 189 ASN A C 1
ATOM 1429 O O . ASN A 1 189 ? -14.255 17.571 19.238 1.00 89.81 189 ASN A O 1
ATOM 1433 N N . LYS A 1 190 ? -13.296 15.555 18.976 1.00 88.69 190 LYS A N 1
ATOM 1434 C CA . LYS A 1 190 ? -12.444 15.904 17.827 1.00 88.69 190 LYS A CA 1
ATOM 1435 C C . LYS A 1 190 ? -13.159 15.771 16.469 1.00 88.69 190 LYS A C 1
ATOM 1437 O O . LYS A 1 190 ? -12.536 16.007 15.440 1.00 88.69 190 LYS A O 1
ATOM 1442 N N . GLY A 1 191 ? -14.428 15.358 16.435 1.00 90.88 191 GLY A N 1
ATOM 1443 C CA . GLY A 1 191 ? -15.177 15.105 15.199 1.00 90.88 191 GLY A CA 1
ATOM 1444 C C . GLY A 1 191 ? -14.751 13.842 14.435 1.00 90.88 191 GLY A C 1
ATOM 1445 O O . GLY A 1 191 ? -15.141 13.652 13.285 1.00 90.88 191 GLY A O 1
ATOM 1446 N N . LYS A 1 192 ? -13.968 12.951 15.052 1.00 90.62 192 LYS A N 1
ATOM 1447 C CA . LYS A 1 192 ? -13.446 11.714 14.449 1.00 90.62 192 LYS A CA 1
ATOM 1448 C C . LYS A 1 192 ? -14.404 10.536 14.642 1.00 90.62 192 LYS A C 1
ATOM 1450 O O . LYS A 1 192 ? -14.072 9.531 15.272 1.00 90.62 192 LYS A O 1
ATOM 1455 N N . TYR A 1 193 ? -15.608 10.647 14.087 1.00 93.56 193 TYR A N 1
ATOM 1456 C CA . TYR A 1 193 ? -16.688 9.674 14.300 1.00 93.56 193 TYR A CA 1
ATOM 1457 C C . TYR A 1 193 ? -16.363 8.260 13.803 1.00 93.56 193 TYR A C 1
ATOM 1459 O O . TYR A 1 193 ? -16.711 7.292 14.473 1.00 93.56 193 TYR A O 1
ATOM 1467 N N . MET A 1 194 ? -15.643 8.119 12.683 1.00 93.38 194 MET A N 1
ATOM 1468 C CA . MET A 1 194 ? -15.188 6.811 12.194 1.00 93.38 194 MET A CA 1
ATOM 1469 C C . MET A 1 194 ? -14.353 6.087 13.261 1.00 93.38 194 MET A C 1
ATOM 1471 O O . MET A 1 194 ? -14.739 5.013 13.722 1.00 93.38 194 MET A O 1
ATOM 1475 N N . LYS A 1 195 ? -13.273 6.722 13.738 1.00 87.69 195 LYS A N 1
ATOM 1476 C CA . LYS A 1 195 ? -12.408 6.175 14.795 1.00 87.69 195 LYS A CA 1
ATOM 1477 C C . LYS A 1 195 ? -13.183 5.904 16.081 1.00 87.69 195 LYS A C 1
ATOM 1479 O O . LYS A 1 195 ? -13.032 4.829 16.650 1.00 87.69 195 LYS A O 1
ATOM 1484 N N . ALA A 1 196 ? -14.055 6.830 16.489 1.00 89.38 196 ALA A N 1
ATOM 1485 C CA . ALA A 1 196 ? -14.905 6.646 17.660 1.00 89.38 196 ALA A CA 1
ATOM 1486 C C . ALA A 1 196 ? -15.715 5.344 17.552 1.00 89.38 196 ALA A C 1
ATOM 1488 O O . ALA A 1 196 ? -15.629 4.487 18.425 1.00 89.38 196 ALA A O 1
ATOM 1489 N N . THR A 1 197 ? -16.449 5.142 16.455 1.00 91.44 197 THR A N 1
ATOM 1490 C CA . THR A 1 197 ? -17.266 3.928 16.298 1.00 91.44 197 THR A CA 1
ATOM 1491 C C . THR A 1 197 ? -16.449 2.639 16.247 1.00 91.44 197 THR A C 1
ATOM 1493 O O . THR A 1 197 ? -16.906 1.626 16.766 1.00 91.44 197 THR A O 1
ATOM 1496 N N . MET A 1 198 ? -15.240 2.653 15.675 1.00 88.06 198 MET A N 1
ATOM 1497 C CA . MET A 1 198 ? -14.387 1.459 15.591 1.00 88.06 198 MET A CA 1
ATOM 1498 C C . MET A 1 198 ? -13.924 0.949 16.965 1.00 88.06 198 MET A C 1
ATOM 1500 O O . MET A 1 198 ? -13.663 -0.244 17.106 1.00 88.06 198 MET A O 1
ATOM 1504 N N . LEU A 1 199 ? -13.874 1.814 17.985 1.00 82.50 199 LEU A N 1
ATOM 1505 C CA . LEU A 1 199 ? -13.571 1.418 19.367 1.00 82.50 199 LEU A CA 1
ATOM 1506 C C . LEU A 1 199 ? -14.706 0.625 20.033 1.00 82.50 199 LEU A C 1
ATOM 1508 O O . LEU A 1 199 ? -14.482 -0.091 21.006 1.00 82.50 199 LEU A O 1
ATOM 1512 N N . LEU A 1 200 ? -15.938 0.761 19.534 1.00 79.88 200 LEU A N 1
ATOM 1513 C CA . LEU A 1 200 ? -17.127 0.218 20.195 1.00 79.88 200 LEU A CA 1
ATOM 1514 C C . LEU A 1 200 ? -17.264 -1.299 20.057 1.00 79.88 200 LEU A C 1
ATOM 1516 O O . LEU A 1 200 ? -18.029 -1.901 20.809 1.00 79.88 200 LEU A O 1
ATOM 1520 N N . LYS A 1 201 ? -16.498 -1.925 19.153 1.00 71.69 201 LYS A N 1
ATOM 1521 C CA . LYS A 1 201 ? -16.486 -3.384 18.969 1.00 71.69 201 LYS A CA 1
ATOM 1522 C C . LYS A 1 201 ? -16.102 -4.153 20.244 1.00 71.69 201 LYS A C 1
ATOM 1524 O O . LYS A 1 201 ? -16.487 -5.308 20.387 1.00 71.69 201 LYS A O 1
ATOM 1529 N N . ASP A 1 202 ? -15.386 -3.503 21.166 1.00 65.19 202 ASP A N 1
ATOM 1530 C CA . ASP A 1 202 ? -14.795 -4.125 22.355 1.00 65.19 202 ASP A CA 1
ATOM 1531 C C . ASP A 1 202 ? -15.529 -3.776 23.673 1.00 65.19 202 ASP A C 1
ATOM 1533 O O . ASP A 1 202 ? -15.076 -4.148 24.758 1.00 65.19 202 ASP A O 1
ATOM 1537 N N . ILE A 1 203 ? -16.673 -3.076 23.626 1.00 66.38 203 ILE A N 1
ATOM 1538 C CA . ILE A 1 203 ? -17.403 -2.647 24.835 1.00 66.38 203 ILE A CA 1
ATOM 1539 C C . ILE A 1 203 ? -18.460 -3.674 25.249 1.00 66.38 203 ILE A C 1
ATOM 1541 O O . ILE A 1 203 ? -19.332 -4.041 24.467 1.00 66.38 203 ILE A O 1
ATOM 1545 N N . SER A 1 204 ? -18.452 -4.072 26.526 1.00 60.09 204 SER A N 1
ATOM 1546 C CA . SER A 1 204 ? -19.407 -5.047 27.082 1.00 60.09 204 SER A CA 1
ATOM 1547 C C . SER A 1 204 ? -20.206 -4.566 28.309 1.00 60.09 204 SER A C 1
ATOM 1549 O O . SER A 1 204 ? -21.123 -5.261 28.749 1.00 60.09 204 SER A O 1
ATOM 1551 N N . ASN A 1 205 ? -19.912 -3.383 28.870 1.00 64.31 205 ASN A N 1
ATOM 1552 C CA . ASN A 1 205 ? -20.560 -2.878 30.093 1.00 64.31 205 ASN A CA 1
ATOM 1553 C C . ASN A 1 205 ? -21.792 -1.980 29.823 1.00 64.31 205 ASN A C 1
ATOM 1555 O O . ASN A 1 205 ? -21.723 -1.005 29.077 1.00 64.31 205 ASN A O 1
ATOM 1559 N N . ALA A 1 206 ? -22.901 -2.257 30.520 1.00 57.72 206 ALA A N 1
ATOM 1560 C CA . ALA A 1 206 ? -24.188 -1.564 30.421 1.00 57.72 206 ALA A CA 1
ATOM 1561 C C . ALA A 1 206 ? -24.154 -0.056 30.744 1.00 57.72 206 ALA A C 1
ATOM 1563 O O . ALA A 1 206 ? -24.883 0.701 30.107 1.00 57.72 206 ALA A O 1
ATOM 1564 N N . SER A 1 207 ? -23.324 0.404 31.691 1.00 63.16 207 SER A N 1
ATOM 1565 C CA . SER A 1 207 ? -23.248 1.839 32.028 1.00 63.16 207 SER A CA 1
ATOM 1566 C C . SER A 1 207 ? -22.625 2.665 30.901 1.00 63.16 207 SER A C 1
ATOM 1568 O O . SER A 1 207 ? -23.083 3.766 30.613 1.00 63.16 207 SER A O 1
ATOM 1570 N N . SER A 1 208 ? -21.620 2.108 30.221 1.00 70.44 208 SER A N 1
ATOM 1571 C CA . SER A 1 208 ? -20.966 2.731 29.068 1.00 70.44 208 SER A CA 1
ATOM 1572 C C . SER A 1 208 ? -21.932 2.894 27.893 1.00 70.44 208 SER A C 1
ATOM 1574 O O . SER A 1 208 ? -21.907 3.910 27.205 1.00 70.44 208 SER A O 1
ATOM 1576 N N . ILE A 1 209 ? -22.830 1.921 27.699 1.00 73.94 209 ILE A N 1
ATOM 1577 C CA . ILE A 1 209 ? -23.816 1.921 26.610 1.00 73.94 209 ILE A CA 1
ATOM 1578 C C . ILE A 1 209 ? -24.787 3.105 26.718 1.00 73.94 209 ILE A C 1
ATOM 1580 O O . ILE A 1 209 ? -25.176 3.645 25.686 1.00 73.94 209 ILE A O 1
ATOM 1584 N N . VAL A 1 210 ? -25.167 3.538 27.927 1.00 78.12 210 VAL A N 1
ATOM 1585 C CA . VAL A 1 210 ? -26.067 4.695 28.105 1.00 78.12 210 VAL A CA 1
ATOM 1586 C C . VAL A 1 210 ? -25.399 5.978 27.609 1.00 78.12 210 VAL A C 1
ATOM 1588 O O . VAL A 1 210 ? -25.931 6.628 26.715 1.00 78.12 210 VAL A O 1
ATOM 1591 N N . THR A 1 211 ? -24.190 6.281 28.093 1.00 79.31 211 THR A N 1
ATOM 1592 C CA . THR A 1 211 ? -23.420 7.457 27.655 1.00 79.31 211 THR A CA 1
ATOM 1593 C C . THR A 1 211 ? -23.188 7.461 26.143 1.00 79.31 211 THR A C 1
ATOM 1595 O O . THR A 1 211 ? -23.317 8.494 25.488 1.00 79.31 211 THR A O 1
ATOM 1598 N N . ILE A 1 212 ? -22.874 6.297 25.564 1.00 84.12 212 ILE A N 1
ATOM 1599 C CA . ILE A 1 212 ? -22.676 6.154 24.116 1.00 84.12 212 ILE A CA 1
ATOM 1600 C C . ILE A 1 212 ? -23.976 6.446 23.361 1.00 84.12 212 ILE A C 1
ATOM 1602 O O . ILE A 1 212 ? -23.949 7.191 22.383 1.00 84.12 212 ILE A O 1
ATOM 1606 N N . LYS A 1 213 ? -25.117 5.915 23.815 1.00 86.06 213 LYS A N 1
ATOM 1607 C CA . LYS A 1 213 ? -26.424 6.164 23.187 1.00 86.06 213 LYS A CA 1
ATOM 1608 C C . LYS A 1 213 ? -26.806 7.640 23.200 1.00 86.06 213 LYS A C 1
ATOM 1610 O O . LYS A 1 213 ? -27.267 8.142 22.177 1.00 86.06 213 LYS A O 1
ATOM 1615 N N . ASP A 1 214 ? -26.567 8.340 24.304 1.00 87.00 214 ASP A N 1
ATOM 1616 C CA . ASP A 1 214 ? -26.863 9.773 24.406 1.00 87.00 214 ASP A CA 1
ATOM 1617 C C . ASP A 1 214 ? -26.008 10.598 23.427 1.00 87.00 214 ASP A C 1
ATOM 1619 O O . ASP A 1 214 ? -26.503 11.515 22.759 1.00 87.00 214 ASP A O 1
ATOM 1623 N N . LEU A 1 215 ? -24.731 10.231 23.268 1.00 87.69 215 LEU A N 1
ATOM 1624 C CA . LEU A 1 215 ? -23.841 10.850 22.282 1.00 87.69 215 LEU A CA 1
ATOM 1625 C C . LEU A 1 215 ? -24.275 10.543 20.843 1.00 87.69 215 LEU A C 1
ATOM 1627 O O . LEU A 1 215 ? -24.273 11.456 20.013 1.00 87.69 215 LEU A O 1
ATOM 1631 N N . PHE A 1 216 ? -24.693 9.306 20.552 1.00 88.75 216 PHE A N 1
ATOM 1632 C CA . PHE A 1 216 ? -25.258 8.914 19.255 1.00 88.75 216 PHE A CA 1
ATOM 1633 C C . PHE A 1 216 ? -26.514 9.714 18.908 1.00 88.75 216 PHE A C 1
ATOM 1635 O O . PHE A 1 216 ? -26.626 10.235 17.796 1.00 88.75 216 PHE A O 1
ATOM 1642 N N . ALA A 1 217 ? -27.434 9.864 19.862 1.00 89.06 217 ALA A N 1
ATOM 1643 C CA . ALA A 1 217 ? -28.651 10.648 19.679 1.00 89.06 217 ALA A CA 1
ATOM 1644 C C . ALA A 1 217 ? -28.341 12.128 19.397 1.00 89.06 217 ALA A C 1
ATOM 1646 O O . ALA A 1 217 ? -28.988 12.751 18.559 1.00 89.06 217 ALA A O 1
ATOM 1647 N N . SER A 1 218 ? -27.308 12.675 20.041 1.00 91.44 218 SER A N 1
ATOM 1648 C CA . SER A 1 218 ? -26.914 14.081 19.878 1.00 91.44 218 SER A CA 1
ATOM 1649 C C . SER A 1 218 ? -26.132 14.363 18.586 1.00 91.44 218 SER A C 1
ATOM 1651 O O . SER A 1 218 ? -26.080 15.509 18.151 1.00 91.44 218 SER A O 1
ATOM 1653 N N . ASN A 1 219 ? -25.533 13.341 17.958 1.00 94.12 219 ASN A N 1
ATOM 1654 C CA . ASN A 1 219 ? -24.649 13.487 16.789 1.00 94.12 219 ASN A CA 1
ATOM 1655 C C . ASN A 1 219 ? -24.976 12.483 15.667 1.00 94.12 219 ASN A C 1
ATOM 1657 O O . ASN A 1 219 ? -24.083 11.996 14.971 1.00 94.12 219 ASN A O 1
ATOM 1661 N N . THR A 1 220 ? -26.255 12.136 15.503 1.00 94.69 220 THR A N 1
ATOM 1662 C CA . THR A 1 220 ? -26.699 10.997 14.681 1.00 94.69 220 THR A CA 1
ATOM 1663 C C . THR A 1 220 ? -26.135 11.001 13.259 1.00 94.69 220 THR A C 1
ATOM 1665 O O . THR A 1 220 ? -25.603 9.984 12.817 1.00 94.69 220 THR A O 1
ATOM 1668 N N . ASP A 1 221 ? -26.205 12.122 12.541 1.00 96.50 221 ASP A N 1
ATOM 1669 C CA . ASP A 1 221 ? -25.743 12.180 11.147 1.00 96.50 221 ASP A CA 1
ATOM 1670 C C . ASP A 1 221 ? -24.224 12.029 11.025 1.00 96.50 221 ASP A C 1
ATOM 1672 O O . ASP A 1 221 ? -23.737 11.366 10.110 1.00 96.50 221 ASP A O 1
ATOM 1676 N N . ALA A 1 222 ? -23.471 12.573 11.980 1.00 96.81 222 ALA A N 1
ATOM 1677 C CA . ALA A 1 222 ? -22.021 12.456 11.996 1.00 96.81 222 ALA A CA 1
ATOM 1678 C C . ALA A 1 222 ? -21.571 11.020 12.319 1.00 96.81 222 ALA A C 1
ATOM 1680 O O . ALA A 1 222 ? -20.640 10.506 11.699 1.00 96.81 222 ALA A O 1
ATOM 1681 N N . PHE A 1 223 ? -22.288 10.322 13.208 1.00 96.19 223 PHE A N 1
ATOM 1682 C CA . PHE A 1 223 ? -22.074 8.891 13.432 1.00 96.19 223 PHE A CA 1
ATOM 1683 C C . PHE A 1 223 ? -22.414 8.050 12.205 1.00 96.19 223 PHE A C 1
ATOM 1685 O O . PHE A 1 223 ? -21.631 7.169 11.864 1.00 96.19 223 PHE A O 1
ATOM 1692 N N . LYS A 1 224 ? -23.516 8.334 11.498 1.00 97.69 224 LYS A N 1
ATOM 1693 C CA . LYS A 1 224 ? -23.830 7.651 10.229 1.00 97.69 224 LYS A CA 1
ATOM 1694 C C . LYS A 1 224 ? -22.701 7.831 9.208 1.00 97.69 224 LYS A C 1
ATOM 1696 O O . LYS A 1 224 ? -22.219 6.854 8.645 1.00 97.69 224 LYS A O 1
ATOM 1701 N N . GLN A 1 225 ? -22.204 9.055 9.030 1.00 97.69 225 GLN A N 1
ATOM 1702 C CA . GLN A 1 225 ? -21.054 9.314 8.154 1.00 97.69 225 GLN A CA 1
ATOM 1703 C C . GLN A 1 225 ? -19.797 8.555 8.609 1.00 97.69 225 GLN A C 1
ATOM 1705 O O . GLN A 1 225 ? -19.115 7.955 7.783 1.00 97.69 225 GLN A O 1
ATOM 1710 N N . GLY A 1 226 ? -19.520 8.522 9.916 1.00 97.12 226 GLY A N 1
ATOM 1711 C CA . GLY A 1 226 ? -18.413 7.754 10.489 1.00 97.12 226 GLY A CA 1
ATOM 1712 C C . GLY A 1 226 ? -18.522 6.248 10.234 1.00 97.12 226 GLY A C 1
ATOM 1713 O O . GLY A 1 226 ? -17.527 5.627 9.868 1.00 97.12 226 GLY A O 1
ATOM 1714 N N . ILE A 1 227 ? -19.723 5.677 10.363 1.00 97.94 227 ILE A N 1
ATOM 1715 C CA . ILE A 1 227 ? -20.003 4.263 10.065 1.00 97.94 227 ILE A CA 1
ATOM 1716 C C . ILE A 1 227 ? -19.820 3.987 8.574 1.00 97.94 227 ILE A C 1
ATOM 1718 O O . ILE A 1 227 ? -19.146 3.028 8.208 1.00 97.94 227 ILE A O 1
ATOM 1722 N N . THR A 1 228 ? -20.354 4.856 7.713 1.00 98.50 228 THR A N 1
ATOM 1723 C CA . THR A 1 228 ? -20.172 4.754 6.258 1.00 98.50 228 THR A CA 1
ATOM 1724 C C . THR A 1 228 ? -18.683 4.766 5.896 1.00 98.50 228 THR A C 1
ATOM 1726 O O . THR A 1 228 ? -18.231 3.942 5.103 1.00 98.50 228 THR A O 1
ATOM 1729 N N . ALA A 1 229 ? -17.896 5.662 6.499 1.00 97.31 229 ALA A N 1
ATOM 1730 C CA . ALA A 1 229 ? -16.455 5.732 6.278 1.00 97.31 229 ALA A CA 1
ATOM 1731 C C . ALA A 1 229 ? -15.730 4.461 6.760 1.00 97.31 229 ALA A C 1
ATOM 1733 O O . ALA A 1 229 ? -14.925 3.911 6.012 1.00 97.31 229 ALA A O 1
ATOM 1734 N N . ALA A 1 230 ? -16.069 3.942 7.948 1.00 96.69 230 ALA A N 1
ATOM 1735 C CA . ALA A 1 230 ? -15.492 2.701 8.472 1.00 96.69 230 ALA A CA 1
ATOM 1736 C C . ALA A 1 230 ? -15.800 1.499 7.566 1.00 96.69 230 ALA A C 1
ATOM 1738 O O . ALA A 1 230 ? -14.917 0.706 7.256 1.00 96.69 230 ALA A O 1
ATOM 1739 N N . VAL A 1 231 ? -17.042 1.376 7.093 1.00 98.44 231 VAL A N 1
ATOM 1740 C CA . VAL A 1 231 ? -17.437 0.299 6.173 1.00 98.44 231 VAL A CA 1
ATOM 1741 C C . VAL A 1 231 ? -16.720 0.425 4.833 1.00 98.44 231 VAL A C 1
ATOM 1743 O O . VAL A 1 231 ? -16.285 -0.588 4.290 1.00 98.44 231 VAL A O 1
ATOM 1746 N N . THR A 1 232 ? -16.520 1.647 4.331 1.00 98.44 232 THR A N 1
ATOM 1747 C CA . THR A 1 232 ? -15.691 1.870 3.140 1.00 98.44 232 THR A CA 1
ATOM 1748 C C . THR A 1 232 ? -14.251 1.402 3.376 1.00 98.44 232 THR A C 1
ATOM 1750 O O . THR A 1 232 ? -13.726 0.706 2.514 1.00 98.44 232 THR A O 1
ATOM 1753 N N . GLU A 1 233 ? -13.632 1.698 4.527 1.00 96.25 233 GLU A N 1
ATOM 1754 C CA . GLU A 1 233 ? -12.292 1.188 4.880 1.00 96.25 233 GLU A CA 1
ATOM 1755 C C . GLU A 1 233 ? -12.241 -0.345 4.872 1.00 96.25 233 GLU A C 1
ATOM 1757 O O . GLU A 1 233 ? -11.393 -0.920 4.191 1.00 96.25 233 GLU A O 1
ATOM 1762 N N . TYR A 1 234 ? -13.194 -1.015 5.530 1.00 97.44 234 TYR A N 1
ATOM 1763 C CA . TYR A 1 234 ? -13.276 -2.480 5.515 1.00 97.44 234 TYR A CA 1
ATOM 1764 C C . TYR A 1 234 ? -13.446 -3.045 4.096 1.00 97.44 234 TYR A C 1
ATOM 1766 O O . TYR A 1 234 ? -12.863 -4.075 3.764 1.00 97.44 234 TYR A O 1
ATOM 1774 N N . MET A 1 235 ? -14.199 -2.370 3.220 1.00 98.50 235 MET A N 1
ATOM 1775 C CA . MET A 1 235 ? -14.327 -2.762 1.811 1.00 98.50 235 MET A CA 1
ATOM 1776 C C . MET A 1 235 ? -12.996 -2.634 1.060 1.00 98.50 235 MET A C 1
ATOM 1778 O O . MET A 1 235 ? -12.557 -3.586 0.411 1.00 98.50 235 MET A O 1
ATOM 1782 N N . VAL A 1 236 ? -12.338 -1.475 1.140 1.00 97.75 236 VAL A N 1
ATOM 1783 C CA . VAL A 1 236 ? -11.129 -1.198 0.346 1.00 97.75 236 VAL A CA 1
ATOM 1784 C C . VAL A 1 236 ? -9.875 -1.867 0.901 1.00 97.75 236 VAL A C 1
ATOM 1786 O O . VAL A 1 236 ? -8.893 -1.967 0.171 1.00 97.75 236 VAL A O 1
ATOM 1789 N N . ARG A 1 237 ? -9.882 -2.318 2.160 1.00 96.50 237 ARG A N 1
ATOM 1790 C CA . ARG A 1 237 ? -8.864 -3.211 2.751 1.00 96.50 237 ARG A CA 1
ATOM 1791 C C . ARG A 1 237 ? -9.215 -4.690 2.601 1.00 96.50 237 ARG A C 1
ATOM 1793 O O . ARG A 1 237 ? -8.407 -5.550 2.916 1.00 96.50 237 ARG A O 1
ATOM 1800 N N . TYR A 1 238 ? -10.411 -4.980 2.085 1.00 98.00 238 TYR A N 1
ATOM 1801 C CA . TYR A 1 238 ? -10.935 -6.331 1.902 1.00 98.00 238 TYR A CA 1
ATOM 1802 C C . TYR A 1 238 ? -11.069 -7.135 3.219 1.00 98.00 238 TYR A C 1
ATOM 1804 O O . TYR A 1 238 ? -11.019 -8.360 3.253 1.00 98.00 238 TYR A O 1
ATOM 1812 N N . GLU A 1 239 ? -11.358 -6.430 4.311 1.00 96.94 239 GLU A N 1
ATOM 1813 C CA . GLU A 1 239 ? -11.607 -6.940 5.667 1.00 96.94 239 GLU A CA 1
ATOM 1814 C C . GLU A 1 239 ? -13.120 -7.131 5.907 1.00 96.94 239 GLU A C 1
ATOM 1816 O O . GLU A 1 239 ? -13.755 -6.544 6.791 1.00 96.94 239 GLU A O 1
ATOM 1821 N N . LEU A 1 240 ? -13.764 -7.903 5.027 1.00 97.62 240 LEU A N 1
ATOM 1822 C CA . LEU A 1 240 ? -15.231 -7.965 4.957 1.00 97.62 240 LEU A CA 1
ATOM 1823 C C . LEU A 1 240 ? -15.863 -8.653 6.180 1.00 97.62 240 LEU A C 1
ATOM 1825 O O . LEU A 1 240 ? -17.000 -8.348 6.555 1.00 97.62 240 LEU A O 1
ATOM 1829 N N . ALA A 1 241 ? -15.146 -9.584 6.815 1.00 96.06 241 ALA A N 1
ATOM 1830 C CA . ALA A 1 241 ? -15.620 -10.280 8.011 1.00 96.06 241 ALA A CA 1
ATOM 1831 C C . ALA A 1 241 ? -15.571 -9.371 9.249 1.00 96.06 241 ALA A C 1
ATOM 1833 O O . ALA A 1 241 ? -16.501 -9.360 10.066 1.00 96.06 241 ALA A O 1
ATOM 1834 N N . GLU A 1 242 ? -14.514 -8.574 9.357 1.00 94.81 242 GLU A N 1
ATOM 1835 C CA . GLU A 1 242 ? -14.303 -7.556 10.376 1.00 94.81 242 GLU A CA 1
ATOM 1836 C C . GLU A 1 242 ? -15.364 -6.468 10.240 1.00 94.81 242 GLU A C 1
ATOM 1838 O O . GLU A 1 242 ? -16.035 -6.162 11.224 1.00 94.81 242 GLU A O 1
ATOM 1843 N N . GLY A 1 243 ? -15.615 -5.977 9.021 1.00 96.25 243 GLY A N 1
ATOM 1844 C CA . GLY A 1 243 ? -16.674 -5.002 8.754 1.00 96.25 243 GLY A CA 1
ATOM 1845 C C . GLY A 1 243 ? -18.067 -5.496 9.152 1.00 96.25 243 GLY A C 1
ATOM 1846 O O . GLY A 1 243 ? -18.849 -4.755 9.751 1.00 96.25 243 GLY A O 1
ATOM 1847 N N . LYS A 1 244 ? -18.371 -6.778 8.914 1.00 96.38 244 LYS A N 1
ATOM 1848 C CA . LYS A 1 244 ? -19.628 -7.391 9.370 1.00 96.38 244 LYS A CA 1
ATOM 1849 C C . LYS A 1 244 ? -19.714 -7.459 10.897 1.00 96.38 244 LYS A C 1
ATOM 1851 O O . LYS A 1 244 ? -20.766 -7.166 11.463 1.00 96.38 244 LYS A O 1
ATOM 1856 N N . SER A 1 245 ? -18.626 -7.850 11.557 1.00 94.69 245 SER A N 1
ATOM 1857 C CA . SER A 1 245 ? -18.560 -7.937 13.022 1.00 94.69 245 SER A CA 1
ATOM 1858 C C . SER A 1 245 ? -18.682 -6.555 13.671 1.00 94.69 245 SER A C 1
ATOM 1860 O O . SER A 1 245 ? -19.398 -6.394 14.656 1.00 94.69 245 SER A O 1
ATOM 1862 N N . TYR A 1 246 ? -18.046 -5.549 13.070 1.00 94.19 246 TYR A N 1
ATOM 1863 C CA . TYR A 1 246 ? -18.154 -4.143 13.445 1.00 94.19 246 TYR A CA 1
ATOM 1864 C C . TYR A 1 246 ? -19.605 -3.648 13.379 1.00 94.19 246 TYR A C 1
ATOM 1866 O O . TYR A 1 246 ? -20.109 -3.112 14.362 1.00 94.19 246 TYR A O 1
ATOM 1874 N N . LEU A 1 247 ? -20.312 -3.888 12.269 1.00 95.75 247 LEU A N 1
ATOM 1875 C CA . LEU A 1 247 ? -21.715 -3.486 12.127 1.00 95.75 247 LEU A CA 1
ATOM 1876 C C . LEU A 1 247 ? -22.635 -4.180 13.143 1.00 95.75 247 LEU A C 1
ATOM 1878 O O . LEU A 1 247 ? -23.550 -3.549 13.670 1.00 95.75 247 LEU A O 1
ATOM 1882 N N . GLU A 1 248 ? -22.385 -5.454 13.459 1.00 92.81 248 GLU A N 1
ATOM 1883 C CA . GLU A 1 248 ? -23.141 -6.177 14.490 1.00 92.81 248 GLU A CA 1
ATOM 1884 C C . GLU A 1 248 ? -22.979 -5.534 15.873 1.00 92.81 248 GLU A C 1
ATOM 1886 O O . GLU A 1 248 ? -23.964 -5.376 16.595 1.00 92.81 248 GLU A O 1
ATOM 1891 N N . ALA A 1 249 ? -21.759 -5.116 16.222 1.00 89.12 249 ALA A N 1
ATOM 1892 C CA . ALA A 1 249 ? -21.459 -4.501 17.514 1.00 89.12 249 ALA A CA 1
ATOM 1893 C C . ALA A 1 249 ? -22.152 -3.142 17.725 1.00 89.12 249 ALA A C 1
ATOM 1895 O O . ALA A 1 249 ? -22.332 -2.713 18.863 1.00 89.12 249 ALA A O 1
ATOM 1896 N N . LEU A 1 250 ? -22.569 -2.469 16.649 1.00 91.50 250 LEU A N 1
ATOM 1897 C CA . LEU A 1 250 ? -23.240 -1.169 16.720 1.00 91.50 250 LEU A CA 1
ATOM 1898 C C . LEU A 1 250 ? -24.769 -1.260 16.839 1.00 91.50 250 LEU A C 1
ATOM 1900 O O . LEU A 1 250 ? -25.433 -0.233 17.017 1.00 91.50 250 LEU A O 1
ATOM 1904 N N . LYS A 1 251 ? -25.354 -2.458 16.735 1.00 90.44 251 LYS A N 1
ATOM 1905 C CA . LYS A 1 251 ? -26.811 -2.628 16.798 1.00 90.44 251 LYS A CA 1
ATOM 1906 C C . LYS A 1 251 ? -27.391 -2.178 18.137 1.00 90.44 251 LYS A C 1
ATOM 1908 O O . LYS A 1 251 ? -26.820 -2.380 19.207 1.00 90.44 251 LYS A O 1
ATOM 1913 N N . GLY A 1 252 ? -28.579 -1.589 18.083 1.00 88.75 252 GLY A N 1
ATOM 1914 C CA . GLY A 1 252 ? -29.311 -1.089 19.239 1.00 88.75 252 GLY A CA 1
ATOM 1915 C C . GLY A 1 252 ? -28.797 0.244 19.784 1.00 88.75 252 GLY A C 1
ATOM 1916 O O . GLY A 1 252 ? -29.264 0.664 20.847 1.00 88.75 252 GLY A O 1
ATOM 1917 N N . LEU A 1 253 ? -27.871 0.916 19.085 1.00 88.19 253 LEU A N 1
ATOM 1918 C CA . LEU A 1 253 ? -27.382 2.265 19.411 1.00 88.19 253 LEU A CA 1
ATOM 1919 C C . LEU A 1 253 ? -28.236 3.395 18.801 1.00 88.19 253 LEU A C 1
ATOM 1921 O O . LEU A 1 253 ? -27.901 4.564 18.964 1.00 88.19 253 LEU A O 1
ATOM 1925 N N . GLY A 1 254 ? -29.352 3.069 18.134 1.00 88.75 254 GLY A N 1
ATOM 1926 C CA . GLY A 1 254 ? -30.310 4.057 17.613 1.00 88.75 254 GLY A CA 1
ATOM 1927 C C . GLY A 1 254 ? -30.111 4.448 16.145 1.00 88.75 254 GLY A C 1
ATOM 1928 O O . GLY A 1 254 ? -30.772 5.364 15.664 1.00 88.75 254 GLY A O 1
ATOM 1929 N N . VAL A 1 255 ? -29.231 3.748 15.419 1.00 92.50 255 VAL A N 1
ATOM 1930 C CA . VAL A 1 255 ? -28.977 3.941 13.975 1.00 92.50 255 VAL A CA 1
ATOM 1931 C C . VAL A 1 255 ? -29.112 2.640 13.171 1.00 92.50 255 VAL A C 1
ATOM 1933 O O . VAL A 1 255 ? -28.506 2.485 12.114 1.00 92.50 255 VAL A O 1
ATOM 1936 N N . ASP A 1 256 ? -29.924 1.699 13.656 1.00 94.75 256 ASP A N 1
ATOM 1937 C CA . ASP A 1 256 ? -30.051 0.336 13.117 1.00 94.75 256 ASP A CA 1
ATOM 1938 C C . ASP A 1 256 ? -30.440 0.266 11.631 1.00 94.75 256 ASP A C 1
ATOM 1940 O O . ASP A 1 256 ? -29.933 -0.582 10.902 1.00 94.75 256 ASP A O 1
ATOM 1944 N N . GLU A 1 257 ? -31.283 1.182 11.146 1.00 97.25 257 GLU A N 1
ATOM 1945 C CA . GLU A 1 257 ? -31.638 1.256 9.719 1.00 97.25 257 GLU A CA 1
ATOM 1946 C C . GLU A 1 257 ? -30.421 1.598 8.840 1.00 97.25 257 GLU A C 1
ATOM 1948 O O . GLU A 1 257 ? -30.226 1.021 7.767 1.00 97.25 257 GLU A O 1
ATOM 1953 N N . HIS A 1 258 ? -29.557 2.500 9.316 1.00 97.81 258 HIS A N 1
ATOM 1954 C CA . HIS A 1 258 ? -28.320 2.838 8.619 1.00 97.81 258 HIS A CA 1
ATOM 1955 C C . HIS A 1 258 ? -27.312 1.685 8.690 1.00 97.81 258 HIS A C 1
ATOM 1957 O O . HIS A 1 258 ? -26.719 1.343 7.675 1.00 97.81 258 HIS A O 1
ATOM 1963 N N . ILE A 1 259 ? -27.186 1.022 9.845 1.00 97.38 259 ILE A N 1
ATOM 1964 C CA . ILE A 1 259 ? -26.357 -0.187 9.996 1.00 97.38 259 ILE A CA 1
ATOM 1965 C C . ILE A 1 259 ? -26.790 -1.268 8.999 1.00 97.38 259 ILE A C 1
ATOM 1967 O O . ILE A 1 259 ? -25.939 -1.880 8.358 1.00 97.38 259 ILE A O 1
ATOM 1971 N N . GLN A 1 260 ? -28.098 -1.485 8.825 1.00 98.44 260 GLN A N 1
ATOM 1972 C CA . GLN A 1 260 ? -28.607 -2.442 7.840 1.00 98.44 260 GLN A CA 1
ATOM 1973 C C . GLN A 1 260 ? -28.280 -2.014 6.402 1.00 98.44 260 GLN A C 1
ATOM 1975 O O . GLN A 1 260 ? -27.858 -2.849 5.606 1.00 98.44 260 GLN A O 1
ATOM 1980 N N . THR A 1 261 ? -28.412 -0.723 6.083 1.00 98.69 261 THR A N 1
ATOM 1981 C CA . THR A 1 261 ? -28.029 -0.174 4.768 1.00 98.69 261 THR A CA 1
ATOM 1982 C C . THR A 1 261 ? -26.552 -0.440 4.464 1.00 98.69 261 THR A C 1
ATOM 1984 O O . THR A 1 261 ? -26.204 -0.901 3.377 1.00 98.69 261 THR A O 1
ATOM 1987 N N . GLU A 1 262 ? -25.677 -0.208 5.440 1.00 98.69 262 GLU A N 1
ATOM 1988 C CA . GLU A 1 262 ? -24.242 -0.440 5.294 1.00 98.69 262 GLU A CA 1
ATOM 1989 C C . GLU A 1 262 ? -23.881 -1.933 5.247 1.00 98.69 262 GLU A C 1
ATOM 1991 O O . GLU A 1 262 ? -22.975 -2.326 4.512 1.00 98.69 262 GLU A O 1
ATOM 1996 N N . ALA A 1 263 ? -24.626 -2.790 5.952 1.00 98.69 263 ALA A N 1
ATOM 1997 C CA . ALA A 1 263 ? -24.481 -4.242 5.848 1.00 98.69 263 ALA A CA 1
ATOM 1998 C C . ALA A 1 263 ? -24.838 -4.749 4.440 1.00 98.69 263 ALA A C 1
ATOM 2000 O O . ALA A 1 263 ? -24.127 -5.592 3.887 1.00 98.69 263 ALA A O 1
ATOM 2001 N N . ASP A 1 264 ? -25.901 -4.208 3.837 1.00 98.75 264 ASP A N 1
ATOM 2002 C CA . ASP A 1 264 ? -26.295 -4.533 2.465 1.00 98.75 264 ASP A CA 1
ATOM 2003 C C . ASP A 1 264 ? -25.248 -4.038 1.451 1.00 98.75 264 ASP A C 1
ATOM 2005 O O . ASP A 1 264 ? -24.915 -4.763 0.507 1.00 98.75 264 ASP A O 1
ATOM 2009 N N . ARG A 1 265 ? -24.672 -2.843 1.670 1.00 98.56 265 ARG A N 1
ATOM 2010 C CA . ARG A 1 265 ? -23.567 -2.294 0.861 1.00 98.56 265 ARG A CA 1
ATOM 2011 C C . ARG A 1 265 ? -22.328 -3.193 0.910 1.00 98.56 265 ARG A C 1
ATOM 2013 O O . ARG A 1 265 ? -21.775 -3.526 -0.141 1.00 98.56 265 ARG A O 1
ATOM 2020 N N . LEU A 1 266 ? -21.932 -3.636 2.103 1.00 98.62 266 LEU A N 1
ATOM 2021 C CA . LEU A 1 266 ? -20.794 -4.535 2.308 1.00 98.62 266 LEU A CA 1
ATOM 2022 C C . LEU A 1 266 ? -21.006 -5.900 1.624 1.00 98.62 266 LEU A C 1
ATOM 2024 O O . LEU A 1 266 ? -20.107 -6.406 0.951 1.00 98.62 266 LEU A O 1
ATOM 2028 N N . GLU A 1 267 ? -22.205 -6.484 1.728 1.00 98.56 267 GLU A N 1
ATOM 2029 C CA . GLU A 1 267 ? -22.536 -7.752 1.059 1.00 98.56 267 GLU A CA 1
ATOM 2030 C C . GLU A 1 267 ? -22.596 -7.612 -0.470 1.00 98.56 267 GLU A C 1
ATOM 2032 O O . GLU A 1 267 ? -22.184 -8.525 -1.190 1.00 98.56 267 GLU A O 1
ATOM 2037 N N . ALA A 1 268 ? -23.078 -6.480 -0.993 1.00 98.56 268 ALA A N 1
ATOM 2038 C CA . ALA A 1 268 ? -23.038 -6.200 -2.427 1.00 98.56 268 ALA A CA 1
ATOM 2039 C C . ALA A 1 268 ? -21.591 -6.145 -2.944 1.00 98.56 268 ALA A C 1
ATOM 2041 O O . ALA A 1 268 ? -21.276 -6.767 -3.961 1.00 98.56 268 ALA A O 1
ATOM 2042 N N . TYR A 1 269 ? -20.696 -5.482 -2.208 1.00 98.56 269 TYR A N 1
ATOM 2043 C CA . TYR A 1 269 ? -19.273 -5.447 -2.536 1.00 98.56 269 TYR A CA 1
ATOM 2044 C C . TYR A 1 269 ? -18.622 -6.838 -2.485 1.00 98.56 269 TYR A C 1
ATOM 2046 O O . TYR A 1 269 ? -17.906 -7.215 -3.412 1.00 98.56 269 TYR A O 1
ATOM 2054 N N . ARG A 1 270 ? -18.940 -7.659 -1.474 1.00 98.31 270 ARG A N 1
ATOM 2055 C CA . ARG A 1 270 ? -18.478 -9.057 -1.401 1.00 98.31 270 ARG A CA 1
ATOM 2056 C C . ARG A 1 270 ? -18.919 -9.874 -2.620 1.00 98.31 270 ARG A C 1
ATOM 2058 O O . ARG A 1 270 ? -18.133 -10.627 -3.189 1.00 98.31 270 ARG A O 1
ATOM 2065 N N . LYS A 1 271 ? -20.178 -9.742 -3.055 1.00 98.25 271 LYS A N 1
ATOM 2066 C CA . LYS A 1 271 ? -20.670 -10.428 -4.266 1.00 98.25 271 LYS A CA 1
ATOM 2067 C C . LYS A 1 271 ? -19.897 -10.000 -5.509 1.00 98.25 271 LYS A C 1
ATOM 2069 O O . LYS A 1 271 ? -19.519 -10.866 -6.296 1.00 98.25 271 LYS A O 1
ATOM 2074 N N . PHE A 1 272 ? -19.632 -8.704 -5.649 1.00 98.06 272 PHE A N 1
ATOM 2075 C CA . PHE A 1 272 ? -18.815 -8.166 -6.732 1.00 98.06 272 PHE A CA 1
ATOM 2076 C C . PHE A 1 272 ? -17.392 -8.756 -6.730 1.00 98.06 272 PHE A C 1
ATOM 2078 O O . PHE A 1 272 ? -16.935 -9.207 -7.778 1.00 98.06 272 PHE A O 1
ATOM 2085 N N . GLN A 1 273 ? -16.728 -8.818 -5.568 1.00 97.88 273 GLN A N 1
ATOM 2086 C CA . GLN A 1 273 ? -15.346 -9.308 -5.430 1.00 97.88 273 GLN A CA 1
ATOM 2087 C C . GLN A 1 273 ? -15.202 -10.839 -5.532 1.00 97.88 273 GLN A C 1
ATOM 2089 O O . GLN A 1 273 ? -14.164 -11.301 -5.994 1.00 97.88 273 GLN A O 1
ATOM 2094 N N . ASP A 1 274 ? -16.216 -11.629 -5.147 1.00 97.31 274 ASP A N 1
ATOM 2095 C CA . ASP A 1 274 ? -16.039 -13.087 -4.966 1.00 97.31 274 ASP A CA 1
ATOM 2096 C C . ASP A 1 274 ? -16.998 -13.974 -5.758 1.00 97.31 274 ASP A C 1
ATOM 2098 O O . ASP A 1 274 ? -16.724 -15.155 -5.986 1.00 97.31 274 ASP A O 1
ATOM 2102 N N . VAL A 1 275 ? -18.162 -13.452 -6.138 1.00 96.62 275 VAL A N 1
ATOM 2103 C CA . VAL A 1 275 ? -19.244 -14.260 -6.721 1.00 96.62 275 VAL A CA 1
ATOM 2104 C C . VAL A 1 275 ? -19.417 -13.945 -8.199 1.00 96.62 275 VAL A C 1
ATOM 2106 O O . VAL A 1 275 ? -19.530 -14.853 -9.022 1.00 96.62 275 VAL A O 1
ATOM 2109 N N . GLU A 1 276 ? -19.402 -12.667 -8.561 1.00 95.50 276 GLU A N 1
ATOM 2110 C CA . GLU A 1 276 ? -19.676 -12.178 -9.915 1.00 95.50 276 GLU A CA 1
ATOM 2111 C C . GLU A 1 276 ? -18.420 -12.162 -10.801 1.00 95.50 276 GLU A C 1
ATOM 2113 O O . GLU A 1 276 ? -18.152 -11.217 -11.550 1.00 95.50 276 GLU A O 1
ATOM 2118 N N . LEU A 1 277 ? -17.646 -13.246 -10.721 1.00 97.75 277 LEU A N 1
ATOM 2119 C CA . LEU A 1 277 ? -16.343 -13.366 -11.357 1.00 97.75 277 LEU A CA 1
ATOM 2120 C C . LEU A 1 277 ? -16.404 -14.050 -12.724 1.00 97.75 277 LEU A C 1
ATOM 2122 O O . LEU A 1 277 ? -17.117 -15.032 -12.939 1.00 97.75 277 LEU A O 1
ATOM 2126 N N . VAL A 1 278 ? -15.580 -13.560 -13.648 1.00 97.12 278 VAL A N 1
ATOM 2127 C CA . VAL A 1 278 ? -15.364 -14.133 -14.978 1.00 97.12 278 VAL A CA 1
ATOM 2128 C C . VAL A 1 278 ? -13.881 -14.400 -15.209 1.00 97.12 278 VAL A C 1
ATOM 2130 O O . VAL A 1 278 ? -13.016 -13.691 -14.696 1.00 97.12 278 VAL A O 1
ATOM 2133 N N . ASN A 1 279 ? -13.579 -15.423 -16.008 1.00 96.56 279 ASN A N 1
ATOM 2134 C CA . ASN A 1 279 ? -12.203 -15.718 -16.398 1.00 96.56 279 ASN A CA 1
ATOM 2135 C C . ASN A 1 279 ? -11.650 -14.594 -17.288 1.00 96.56 279 ASN A C 1
ATOM 2137 O O . ASN A 1 279 ? -12.259 -14.225 -18.293 1.00 96.56 279 ASN A O 1
ATOM 2141 N N . CYS A 1 280 ? -10.463 -14.106 -16.948 1.00 94.25 280 CYS A N 1
ATOM 2142 C CA . CYS A 1 280 ? -9.722 -13.087 -17.667 1.00 94.25 280 CYS A CA 1
ATOM 2143 C C . CYS A 1 280 ? -8.366 -13.656 -18.097 1.00 94.25 280 CYS A C 1
ATOM 2145 O O . CYS A 1 280 ? -7.560 -14.049 -17.253 1.00 94.25 280 CYS A O 1
ATOM 2147 N N . ASN A 1 281 ? -8.111 -13.715 -19.408 1.00 92.25 281 ASN A N 1
ATOM 2148 C CA . ASN A 1 281 ? -6.838 -14.200 -19.940 1.00 92.25 281 ASN A CA 1
ATOM 2149 C C . ASN A 1 281 ? -5.778 -13.091 -19.904 1.00 92.25 281 ASN A C 1
ATOM 2151 O O . ASN A 1 281 ? -5.698 -12.261 -20.819 1.00 92.25 281 ASN A O 1
ATOM 2155 N N . VAL A 1 282 ? -4.925 -13.135 -18.882 1.00 90.69 282 VAL A N 1
ATOM 2156 C CA . VAL A 1 282 ? -3.957 -12.071 -18.597 1.00 90.69 282 VAL A CA 1
ATOM 2157 C C . VAL A 1 282 ? -2.904 -11.893 -19.686 1.00 90.69 282 VAL A C 1
ATOM 2159 O O . VAL A 1 282 ? -2.460 -10.773 -19.901 1.00 90.69 282 VAL A O 1
ATOM 2162 N N . THR A 1 283 ? -2.585 -12.932 -20.466 1.00 87.00 283 THR A N 1
ATOM 2163 C CA . THR A 1 283 ? -1.592 -12.841 -21.560 1.00 87.00 283 THR A CA 1
ATOM 2164 C C . THR A 1 283 ? -1.975 -11.833 -22.652 1.00 87.00 283 THR A C 1
ATOM 2166 O O . THR A 1 283 ? -1.130 -11.409 -23.433 1.00 87.00 283 THR A O 1
ATOM 2169 N N . THR A 1 284 ? -3.250 -11.432 -22.711 1.00 84.50 284 THR A N 1
ATOM 2170 C CA . THR A 1 284 ? -3.769 -10.473 -23.701 1.00 84.50 284 THR A CA 1
ATOM 2171 C C . THR A 1 284 ? -4.401 -9.230 -23.072 1.00 84.50 284 THR A C 1
ATOM 2173 O O . THR A 1 284 ? -4.461 -8.172 -23.712 1.00 84.50 284 THR A O 1
ATOM 2176 N N . THR A 1 285 ? -4.882 -9.334 -21.830 1.00 88.00 285 THR A N 1
ATOM 2177 C CA . THR A 1 285 ? -5.668 -8.283 -21.171 1.00 88.00 285 THR A CA 1
ATOM 2178 C C . THR A 1 285 ? -4.920 -7.526 -20.085 1.00 88.00 285 THR A C 1
ATOM 2180 O O . THR A 1 285 ? -5.345 -6.411 -19.784 1.00 88.00 285 THR A O 1
ATOM 2183 N N . LEU A 1 286 ? -3.846 -8.091 -19.518 1.00 94.00 286 LEU A N 1
ATOM 2184 C CA . LEU A 1 286 ? -3.063 -7.437 -18.473 1.00 94.00 286 LEU A CA 1
ATOM 2185 C C . LEU A 1 286 ? -2.457 -6.148 -19.005 1.00 94.00 286 LEU A C 1
ATOM 2187 O O . LEU A 1 286 ? -1.699 -6.159 -19.975 1.00 94.00 286 LEU A O 1
ATOM 2191 N N . GLU A 1 287 ? -2.767 -5.049 -18.333 1.00 95.81 287 GLU A N 1
ATOM 2192 C CA . GLU A 1 287 ? -1.961 -3.849 -18.434 1.00 95.81 287 GLU A CA 1
ATOM 2193 C C . GLU A 1 287 ? -0.999 -3.804 -17.254 1.00 95.81 287 GLU A C 1
ATOM 2195 O O . GLU A 1 287 ? -1.417 -3.922 -16.106 1.00 95.81 287 GLU A O 1
ATOM 2200 N N . ASN A 1 288 ? 0.285 -3.644 -17.544 1.00 96.38 288 ASN A N 1
ATOM 2201 C CA . ASN A 1 288 ? 1.310 -3.478 -16.531 1.00 96.38 288 ASN A CA 1
ATOM 2202 C C . ASN A 1 288 ? 1.985 -2.135 -16.776 1.00 96.38 288 ASN A C 1
ATOM 2204 O O . ASN A 1 288 ? 2.655 -1.963 -17.796 1.00 96.38 288 ASN A O 1
ATOM 2208 N N . ILE A 1 289 ? 1.740 -1.174 -15.891 1.00 96.38 289 ILE A N 1
ATOM 2209 C CA . ILE A 1 289 ? 2.247 0.190 -16.016 1.00 96.38 289 ILE A CA 1
ATOM 2210 C C . ILE A 1 289 ? 3.100 0.560 -14.812 1.00 96.38 289 ILE A C 1
ATOM 2212 O O . ILE A 1 289 ? 2.916 0.036 -13.708 1.00 96.38 289 ILE A O 1
ATOM 2216 N N . TYR A 1 290 ? 4.021 1.492 -15.026 1.00 97.00 290 TYR A N 1
ATOM 2217 C CA . TYR A 1 290 ? 4.823 2.033 -13.943 1.00 97.00 290 TYR A CA 1
ATOM 2218 C C . TYR A 1 290 ? 5.065 3.532 -14.071 1.00 97.00 290 TYR A C 1
ATOM 2220 O O . TYR A 1 290 ? 5.089 4.085 -15.172 1.00 97.00 290 TYR A O 1
ATOM 2228 N N . THR A 1 291 ? 5.260 4.168 -12.925 1.00 95.81 291 THR A N 1
ATOM 2229 C CA . THR A 1 291 ? 5.823 5.515 -12.776 1.00 95.81 291 THR A CA 1
ATOM 2230 C C . THR A 1 291 ? 6.734 5.514 -11.543 1.00 95.81 291 THR A C 1
ATOM 2232 O O . THR A 1 291 ? 6.936 4.477 -10.918 1.00 95.81 291 THR A O 1
ATOM 2235 N N . HIS A 1 292 ? 7.305 6.658 -11.195 1.00 95.50 292 HIS A N 1
ATOM 2236 C CA . HIS A 1 292 ? 8.075 6.865 -9.967 1.00 95.50 292 HIS A CA 1
ATOM 2237 C C . HIS A 1 292 ? 7.244 7.677 -8.960 1.00 95.50 292 HIS A C 1
ATOM 2239 O O . HIS A 1 292 ? 6.047 7.895 -9.180 1.00 95.50 292 HIS A O 1
ATOM 2245 N N . CYS A 1 293 ? 7.880 8.167 -7.892 1.00 95.12 293 CYS A N 1
ATOM 2246 C CA . CYS A 1 293 ? 7.317 9.219 -7.042 1.00 95.12 293 CYS A CA 1
ATOM 2247 C C . CYS A 1 293 ? 6.829 10.422 -7.865 1.00 95.12 293 CYS A C 1
ATOM 2249 O O . CYS A 1 293 ? 7.332 10.698 -8.962 1.00 95.12 293 CYS A O 1
ATOM 2251 N N . LEU A 1 294 ? 5.872 11.168 -7.324 1.00 97.31 294 LEU A N 1
ATOM 2252 C CA . LEU A 1 294 ? 5.283 12.308 -8.013 1.00 97.31 294 LEU A CA 1
ATOM 2253 C C . LEU A 1 294 ? 6.053 13.602 -7.751 1.00 97.31 294 LEU A C 1
ATOM 2255 O O . LEU A 1 294 ? 6.640 13.840 -6.695 1.00 97.31 294 LEU A O 1
ATOM 2259 N N . ILE A 1 295 ? 5.990 14.498 -8.731 1.00 97.56 295 ILE A N 1
ATOM 2260 C CA . ILE A 1 295 ? 6.372 15.896 -8.563 1.00 97.56 295 ILE A CA 1
ATOM 2261 C C . ILE A 1 295 ? 5.247 16.577 -7.778 1.00 97.56 295 ILE A C 1
ATOM 2263 O O . ILE A 1 295 ? 4.246 17.015 -8.352 1.00 97.56 295 ILE A O 1
ATOM 2267 N N . ALA A 1 296 ? 5.425 16.637 -6.460 1.00 97.31 296 ALA A N 1
ATOM 2268 C CA . ALA A 1 296 ? 4.486 17.224 -5.508 1.00 97.31 296 ALA A CA 1
ATOM 2269 C C . ALA A 1 296 ? 4.341 18.746 -5.655 1.00 97.31 296 ALA A C 1
ATOM 2271 O O . ALA A 1 296 ? 3.257 19.281 -5.434 1.00 97.31 296 ALA A O 1
ATOM 2272 N N . TYR A 1 297 ? 5.416 19.430 -6.061 1.00 97.12 297 TYR A N 1
ATOM 2273 C CA . TYR A 1 297 ? 5.464 20.886 -6.237 1.00 97.12 297 TYR A CA 1
ATOM 2274 C C . TYR A 1 297 ? 5.991 21.240 -7.641 1.00 97.12 297 TYR A C 1
ATOM 2276 O O . TYR A 1 297 ? 7.179 21.566 -7.809 1.00 97.12 297 TYR A O 1
ATOM 2284 N N . PRO A 1 298 ? 5.146 21.146 -8.688 1.00 96.69 298 PRO A N 1
ATOM 2285 C CA . PRO A 1 298 ? 5.534 21.439 -10.069 1.00 96.69 298 PRO A CA 1
ATOM 2286 C C . PRO A 1 298 ? 6.103 22.848 -10.256 1.00 96.69 298 PRO A C 1
ATOM 2288 O O . PRO A 1 298 ? 7.027 23.046 -11.040 1.00 96.69 298 PRO A O 1
ATOM 2291 N N . GLU A 1 299 ? 5.619 23.825 -9.493 1.00 95.44 299 GLU A N 1
ATOM 2292 C CA . GLU A 1 299 ? 6.103 25.204 -9.489 1.00 95.44 299 GLU A CA 1
ATOM 2293 C C . GLU A 1 299 ? 7.553 25.346 -9.004 1.00 95.44 299 GLU A C 1
ATOM 2295 O O . GLU A 1 299 ? 8.199 26.350 -9.305 1.00 95.44 299 GLU A O 1
ATOM 2300 N N . ILE A 1 300 ? 8.078 24.354 -8.277 1.00 95.25 300 ILE A N 1
ATOM 2301 C CA . ILE A 1 300 ? 9.487 24.271 -7.874 1.00 95.25 300 ILE A CA 1
ATOM 2302 C C . ILE A 1 300 ? 10.275 23.468 -8.911 1.00 95.25 300 ILE A C 1
ATOM 2304 O O . ILE A 1 300 ? 11.318 23.924 -9.382 1.00 95.25 300 ILE A O 1
ATOM 2308 N N . ASN A 1 301 ? 9.789 22.289 -9.316 1.00 94.81 301 ASN A N 1
ATOM 2309 C CA . ASN A 1 301 ? 10.532 21.441 -10.253 1.00 94.81 301 ASN A CA 1
ATOM 2310 C C . ASN A 1 301 ? 10.695 22.103 -11.632 1.00 94.81 301 ASN A C 1
ATOM 2312 O O . ASN A 1 301 ? 11.776 22.084 -12.222 1.00 94.81 301 ASN A O 1
ATOM 2316 N N . PHE A 1 302 ? 9.646 22.758 -12.124 1.00 94.44 302 PHE A N 1
ATOM 2317 C CA . PHE A 1 302 ? 9.591 23.331 -13.466 1.00 94.44 302 PHE A CA 1
ATOM 2318 C C . PHE A 1 302 ? 10.051 24.794 -13.542 1.00 94.44 302 PHE A C 1
ATOM 2320 O O . PHE A 1 302 ? 9.964 25.409 -14.608 1.00 94.44 302 PHE A O 1
ATOM 2327 N N . GLN A 1 303 ? 10.622 25.346 -12.464 1.00 92.50 303 GLN A N 1
ATOM 2328 C CA . GLN A 1 303 ? 11.187 26.704 -12.443 1.00 92.50 303 GLN A CA 1
ATOM 2329 C C . GLN A 1 303 ? 12.376 26.895 -13.397 1.00 92.50 303 GLN A C 1
ATOM 2331 O O . GLN A 1 303 ? 12.621 28.007 -13.866 1.00 92.50 303 GLN A O 1
ATOM 2336 N N . SER A 1 304 ? 13.138 25.835 -13.685 1.00 88.81 304 SER A N 1
ATOM 2337 C CA . SER A 1 304 ? 14.305 25.901 -14.568 1.00 88.81 304 SER A CA 1
ATOM 2338 C C . SER A 1 304 ? 14.580 24.572 -15.279 1.00 88.81 304 SER A C 1
ATOM 2340 O O . SER A 1 304 ? 14.218 23.506 -14.786 1.00 88.81 304 SER A O 1
ATOM 2342 N N . LYS A 1 305 ? 15.336 24.617 -16.389 1.00 85.00 305 LYS A N 1
ATOM 2343 C CA . LYS A 1 305 ? 15.875 23.409 -17.050 1.00 85.00 305 LYS A CA 1
ATOM 2344 C C . LYS A 1 305 ? 16.647 22.517 -16.075 1.00 85.00 305 LYS A C 1
ATOM 2346 O O . LYS A 1 305 ? 16.559 21.299 -16.157 1.00 85.00 305 LYS A O 1
ATOM 2351 N N . SER A 1 306 ? 17.420 23.129 -15.176 1.00 86.88 306 SER A N 1
ATOM 2352 C CA . SER A 1 306 ? 18.267 22.400 -14.230 1.00 86.88 306 SER A CA 1
ATOM 2353 C C . SER A 1 306 ? 17.425 21.520 -13.311 1.00 86.88 306 SER A C 1
ATOM 2355 O O . SER A 1 306 ? 17.659 20.321 -13.233 1.00 86.88 306 SER A O 1
ATOM 2357 N N . THR A 1 307 ? 16.403 22.092 -12.674 1.00 88.12 307 THR A N 1
ATOM 2358 C CA . THR A 1 307 ? 15.496 21.370 -11.771 1.00 88.12 307 THR A CA 1
ATOM 2359 C C . THR A 1 307 ? 14.608 20.373 -12.520 1.00 88.12 307 THR A C 1
ATOM 2361 O O . THR A 1 307 ? 14.441 19.252 -12.043 1.00 88.12 307 THR A O 1
ATOM 2364 N N . TYR A 1 308 ? 14.143 20.717 -13.729 1.00 90.12 308 TYR A N 1
ATOM 2365 C CA . TYR A 1 308 ? 13.394 19.800 -14.597 1.00 90.12 308 TYR A CA 1
ATOM 2366 C C . TYR A 1 308 ? 14.189 18.525 -14.897 1.00 90.12 308 TYR A C 1
ATOM 2368 O O . TYR A 1 308 ? 13.662 17.425 -14.770 1.00 90.12 308 TYR A O 1
ATOM 2376 N N . ASN A 1 309 ? 15.474 18.645 -15.243 1.00 87.88 309 ASN A N 1
ATOM 2377 C CA . ASN A 1 309 ? 16.307 17.498 -15.615 1.00 87.88 309 ASN A CA 1
ATOM 2378 C C . ASN A 1 309 ? 16.500 16.466 -14.485 1.00 87.88 309 ASN A C 1
ATOM 2380 O O . ASN A 1 309 ? 16.922 15.352 -14.773 1.00 87.88 309 ASN A O 1
ATOM 2384 N N . TRP A 1 310 ? 16.216 16.812 -13.224 1.00 87.94 310 TRP A N 1
ATOM 2385 C CA . TRP A 1 310 ? 16.340 15.886 -12.091 1.00 87.94 310 TRP A CA 1
ATOM 2386 C C . TRP A 1 310 ? 15.140 14.955 -11.906 1.00 87.94 310 TRP A C 1
ATOM 2388 O O . TRP A 1 310 ? 15.320 13.840 -11.420 1.00 87.94 310 TRP A O 1
ATOM 2398 N N . CYS A 1 311 ? 13.928 15.416 -12.231 1.00 90.06 311 CYS A N 1
ATOM 2399 C CA . CYS A 1 311 ? 12.697 14.659 -11.953 1.00 90.06 311 CYS A CA 1
ATOM 2400 C C . CYS A 1 311 ? 11.670 14.743 -13.085 1.00 90.06 311 CYS A C 1
ATOM 2402 O O . CYS A 1 311 ? 10.919 13.801 -13.300 1.00 90.06 311 CYS A O 1
ATOM 2404 N N . GLY A 1 312 ? 11.631 15.848 -13.830 1.00 90.50 312 GLY A N 1
ATOM 2405 C CA . GLY A 1 312 ? 10.642 16.115 -14.871 1.00 90.50 312 GLY A CA 1
ATOM 2406 C C . GLY A 1 312 ? 10.616 15.083 -15.995 1.00 90.50 312 GLY A C 1
ATOM 2407 O O . GLY A 1 312 ? 9.565 14.877 -16.591 1.00 90.50 312 GLY A O 1
ATOM 2408 N N . VAL A 1 313 ? 11.726 14.406 -16.283 1.00 89.06 313 VAL A N 1
ATOM 2409 C CA . VAL A 1 313 ? 11.760 13.337 -17.296 1.00 89.06 313 VAL A CA 1
ATOM 2410 C C . VAL A 1 313 ? 11.084 12.065 -16.769 1.00 89.06 313 VAL A C 1
ATOM 2412 O O . VAL A 1 313 ? 10.198 11.519 -17.425 1.00 89.06 313 VAL A O 1
ATOM 2415 N N . ASP A 1 314 ? 11.426 11.636 -15.556 1.00 89.25 314 ASP A N 1
ATOM 2416 C CA . ASP A 1 314 ? 11.033 10.319 -15.039 1.00 89.25 314 ASP A CA 1
ATOM 2417 C C . ASP A 1 314 ? 9.712 10.329 -14.258 1.00 89.25 314 ASP A C 1
ATOM 2419 O O . ASP A 1 314 ? 9.054 9.295 -14.135 1.00 89.25 314 ASP A O 1
ATOM 2423 N N . CYS A 1 315 ? 9.311 11.488 -13.734 1.00 94.69 315 CYS A N 1
ATOM 2424 C CA . CYS A 1 315 ? 8.198 11.629 -12.798 1.00 94.69 315 CYS A CA 1
ATOM 2425 C C . CYS A 1 315 ? 7.025 12.400 -13.424 1.00 94.69 315 CYS A C 1
ATOM 2427 O O . CYS A 1 315 ? 7.204 13.355 -14.194 1.00 94.69 315 CYS A O 1
ATOM 2429 N N . LEU A 1 316 ? 5.810 11.997 -13.062 1.00 96.50 316 LEU A N 1
ATOM 2430 C CA . LEU A 1 316 ? 4.576 12.732 -13.348 1.00 96.50 316 LEU A CA 1
ATOM 2431 C C . LEU A 1 316 ? 4.327 13.795 -12.277 1.00 96.50 316 LEU A C 1
ATOM 2433 O O . LEU A 1 316 ? 4.825 13.680 -11.159 1.00 96.50 316 LEU A O 1
ATOM 2437 N N . THR A 1 317 ? 3.518 14.805 -12.587 1.00 97.69 317 THR A N 1
ATOM 2438 C CA . THR A 1 317 ? 2.907 15.630 -11.538 1.00 97.69 317 THR A CA 1
ATOM 2439 C C . THR A 1 317 ? 1.692 14.936 -10.924 1.00 97.69 317 THR A C 1
ATOM 2441 O O . THR A 1 317 ? 1.146 13.976 -11.473 1.00 97.69 317 THR A O 1
ATOM 2444 N N . VAL A 1 318 ? 1.229 15.465 -9.792 1.00 97.94 318 VAL A N 1
ATOM 2445 C CA . VAL A 1 318 ? -0.019 15.042 -9.137 1.00 97.94 318 VAL A CA 1
ATOM 2446 C C . VAL A 1 318 ? -1.214 15.120 -10.091 1.00 97.94 318 VAL A C 1
ATOM 2448 O O . VAL A 1 318 ? -1.977 14.162 -10.206 1.00 97.94 318 VAL A O 1
ATOM 2451 N N . SER A 1 319 ? -1.364 16.238 -10.811 1.00 97.56 319 SER A N 1
ATOM 2452 C CA . SER A 1 319 ? -2.503 16.456 -11.712 1.00 97.56 319 SER A CA 1
ATOM 2453 C C . SER A 1 319 ? -2.498 15.476 -12.893 1.00 97.56 319 SER A C 1
ATOM 2455 O O . SER A 1 319 ? -3.538 14.905 -13.229 1.00 97.56 319 SER A O 1
ATOM 2457 N N . GLU A 1 320 ? -1.317 15.213 -13.461 1.00 97.50 320 GLU A N 1
ATOM 2458 C CA . GLU A 1 320 ? -1.102 14.221 -14.518 1.00 97.50 320 GLU A CA 1
ATOM 2459 C C . GLU A 1 320 ? -1.484 12.814 -14.041 1.00 97.50 320 GLU A C 1
ATOM 2461 O O . GLU A 1 320 ? -2.251 12.115 -14.709 1.00 97.50 320 GLU A O 1
ATOM 2466 N N . PHE A 1 321 ? -0.993 12.409 -12.866 1.00 97.88 321 PHE A N 1
ATOM 2467 C CA . PHE A 1 321 ? -1.262 11.090 -12.297 1.00 97.88 321 PHE A CA 1
ATOM 2468 C C . PHE A 1 321 ? -2.750 10.873 -11.994 1.00 97.88 321 PHE A C 1
ATOM 2470 O O . PHE A 1 321 ? -3.316 9.857 -12.401 1.00 97.88 321 PHE A O 1
ATOM 2477 N N . VAL A 1 322 ? -3.417 11.843 -11.360 1.00 97.94 322 VAL A N 1
ATOM 2478 C CA . VAL A 1 322 ? -4.860 11.772 -11.072 1.00 97.94 322 VAL A CA 1
ATOM 2479 C C . VAL A 1 322 ? -5.681 11.676 -12.361 1.00 97.94 322 VAL A C 1
ATOM 2481 O O . VAL A 1 322 ? -6.634 10.898 -12.433 1.00 97.94 322 VAL A O 1
ATOM 2484 N N . ALA A 1 323 ? -5.315 12.411 -13.415 1.00 97.56 323 ALA A N 1
ATOM 2485 C CA . ALA A 1 323 ? -5.999 12.313 -14.704 1.00 97.56 323 ALA A CA 1
ATOM 2486 C C . ALA A 1 323 ? -5.836 10.921 -15.347 1.00 97.56 323 ALA A C 1
ATOM 2488 O O . ALA A 1 323 ? -6.788 10.380 -15.915 1.00 97.56 323 ALA A O 1
ATOM 2489 N N . ILE A 1 324 ? -4.653 10.312 -15.218 1.00 97.00 324 ILE A N 1
ATOM 2490 C CA . ILE A 1 324 ? -4.392 8.944 -15.683 1.00 97.00 324 ILE A CA 1
ATOM 2491 C C . ILE A 1 324 ? -5.204 7.919 -14.877 1.00 97.00 324 ILE A C 1
ATOM 2493 O O . ILE A 1 324 ? -5.816 7.041 -15.486 1.00 97.00 324 ILE A O 1
ATOM 2497 N N . LEU A 1 325 ? -5.267 8.032 -13.544 1.00 97.75 325 LEU A N 1
ATOM 2498 C CA . LEU A 1 325 ? -6.083 7.144 -12.702 1.00 97.75 325 LEU A CA 1
ATOM 2499 C C . LEU A 1 325 ? -7.562 7.176 -13.105 1.00 97.75 325 LEU A C 1
ATOM 2501 O O . LEU A 1 325 ? -8.158 6.120 -13.328 1.00 97.75 325 LEU A O 1
ATOM 2505 N N . ASN A 1 326 ? -8.123 8.374 -13.290 1.00 98.06 326 ASN A N 1
ATOM 2506 C CA . ASN A 1 326 ? -9.495 8.549 -13.769 1.00 98.06 326 ASN A CA 1
ATOM 2507 C C . ASN A 1 326 ? -9.722 7.854 -15.118 1.00 98.06 326 ASN A C 1
ATOM 2509 O O . ASN A 1 326 ? -10.660 7.073 -15.268 1.00 98.06 326 ASN A O 1
ATOM 2513 N N . ALA A 1 327 ? -8.824 8.062 -16.084 1.00 97.62 327 ALA A N 1
ATOM 2514 C CA . ALA A 1 327 ? -8.938 7.435 -17.398 1.00 97.62 327 ALA A CA 1
ATOM 2515 C C . ALA A 1 327 ? -8.864 5.896 -17.329 1.00 97.62 327 ALA A C 1
ATOM 2517 O O . ALA A 1 327 ? -9.599 5.204 -18.041 1.00 97.62 327 ALA A O 1
ATOM 2518 N N . LEU A 1 328 ? -8.003 5.340 -16.470 1.00 97.75 328 LEU A N 1
ATOM 2519 C CA . LEU A 1 328 ? -7.913 3.894 -16.245 1.00 97.75 328 LEU A CA 1
ATOM 2520 C C . LEU A 1 328 ? -9.210 3.346 -15.632 1.00 97.75 328 LEU A C 1
ATOM 2522 O O . LEU A 1 328 ? -9.732 2.332 -16.111 1.00 97.75 328 LEU A O 1
ATOM 2526 N N . TYR A 1 329 ? -9.759 4.030 -14.628 1.00 98.31 329 TYR A N 1
ATOM 2527 C CA . TYR A 1 329 ? -11.020 3.659 -13.991 1.00 98.31 329 TYR A CA 1
ATOM 2528 C C . TYR A 1 329 ? -12.200 3.691 -14.972 1.00 98.31 329 TYR A C 1
ATOM 2530 O O . TYR A 1 329 ? -12.895 2.683 -15.118 1.00 98.31 329 TYR A O 1
ATOM 2538 N N . GLU A 1 330 ? -12.370 4.775 -15.738 1.00 97.44 330 GLU A N 1
ATOM 2539 C CA . GLU A 1 330 ? -13.414 4.905 -16.770 1.00 97.44 330 GLU A CA 1
ATOM 2540 C C . GLU A 1 330 ? -13.337 3.797 -17.826 1.00 97.44 330 GLU A C 1
ATOM 2542 O O . GLU A 1 330 ? -14.345 3.337 -18.369 1.00 97.44 330 GLU A O 1
ATOM 2547 N N . LYS A 1 331 ? -12.122 3.330 -18.117 1.00 96.88 331 LYS A N 1
ATOM 2548 C CA . LYS A 1 331 ? -11.884 2.233 -19.055 1.00 96.88 331 LYS A CA 1
ATOM 2549 C C . LYS A 1 331 ? -12.099 0.861 -18.429 1.00 96.88 331 LYS A C 1
ATOM 2551 O O . LYS A 1 331 ? -11.915 -0.125 -19.140 1.00 96.88 331 LYS A O 1
ATOM 2556 N N . GLY A 1 332 ? -12.482 0.767 -17.160 1.00 97.25 332 GLY A N 1
ATOM 2557 C CA . GLY A 1 332 ? -12.782 -0.482 -16.470 1.00 97.25 332 GLY A CA 1
ATOM 2558 C C . GLY A 1 332 ? -11.543 -1.269 -16.050 1.00 97.25 332 GLY A C 1
ATOM 2559 O O . GLY A 1 332 ? -11.601 -2.496 -15.999 1.00 97.25 332 GLY A O 1
ATOM 2560 N N . TYR A 1 333 ? -10.408 -0.613 -15.805 1.00 98.31 333 TYR A N 1
ATOM 2561 C CA . TYR A 1 333 ? -9.280 -1.278 -15.151 1.00 98.31 333 TYR A CA 1
ATOM 2562 C C . TYR A 1 333 ? -9.558 -1.501 -13.657 1.00 98.31 333 TYR A C 1
ATOM 2564 O O . TYR A 1 333 ? -10.363 -0.790 -13.059 1.00 98.31 333 TYR A O 1
ATOM 2572 N N . ILE A 1 334 ? -8.927 -2.523 -13.082 1.00 98.50 334 ILE A N 1
ATOM 2573 C CA . ILE A 1 334 ? -8.950 -2.840 -11.651 1.00 98.50 334 ILE A CA 1
ATOM 2574 C C . ILE A 1 334 ? -7.535 -3.215 -11.209 1.00 98.50 334 ILE A C 1
ATOM 2576 O O . ILE A 1 334 ? -6.878 -4.013 -11.883 1.00 98.50 334 ILE A O 1
ATOM 2580 N N . ILE A 1 335 ? -7.062 -2.632 -10.109 1.00 98.75 335 ILE A N 1
ATOM 2581 C CA . ILE A 1 335 ? -5.748 -2.937 -9.537 1.00 98.75 335 ILE A CA 1
ATOM 2582 C C . ILE A 1 335 ? -5.779 -4.356 -8.972 1.00 98.75 335 ILE A C 1
ATOM 2584 O O . ILE A 1 335 ? -6.693 -4.706 -8.227 1.00 98.75 335 ILE A O 1
ATOM 2588 N N . VAL A 1 336 ? -4.785 -5.165 -9.332 1.00 98.44 336 VAL A N 1
ATOM 2589 C CA . VAL A 1 336 ? -4.600 -6.533 -8.833 1.00 98.44 336 VAL A CA 1
ATOM 2590 C C . VAL A 1 336 ? -3.212 -6.687 -8.215 1.00 98.44 336 VAL A C 1
ATOM 2592 O O . VAL A 1 336 ? -2.264 -6.036 -8.653 1.00 98.44 336 VAL A O 1
ATOM 2595 N N . ASP A 1 337 ? -3.076 -7.574 -7.230 1.00 97.88 337 ASP A N 1
ATOM 2596 C CA . ASP A 1 337 ? -1.776 -7.891 -6.632 1.00 97.88 337 ASP A CA 1
ATOM 2597 C C . ASP A 1 337 ? -0.918 -8.720 -7.611 1.00 97.88 337 ASP A C 1
ATOM 2599 O O . ASP A 1 337 ? -1.376 -9.711 -8.190 1.00 97.88 337 ASP A O 1
ATOM 2603 N N . ALA A 1 338 ? 0.345 -8.322 -7.789 1.00 96.56 338 ALA A N 1
ATOM 2604 C CA . ALA A 1 338 ? 1.331 -9.021 -8.611 1.00 96.56 338 ALA A CA 1
ATOM 2605 C C . ALA A 1 338 ? 1.576 -10.478 -8.181 1.00 96.56 338 ALA A C 1
ATOM 2607 O O . ALA A 1 338 ? 1.876 -11.321 -9.027 1.00 96.56 338 ALA A O 1
ATOM 2608 N N . ASN A 1 339 ? 1.402 -10.807 -6.903 1.00 95.81 339 ASN A N 1
ATOM 2609 C CA . ASN A 1 339 ? 1.548 -12.166 -6.389 1.00 95.81 339 ASN A CA 1
ATOM 2610 C C . ASN A 1 339 ? 0.500 -13.132 -6.958 1.00 95.81 339 ASN A C 1
ATOM 2612 O O . ASN A 1 339 ? 0.773 -14.324 -7.062 1.00 95.81 339 ASN A O 1
ATOM 2616 N N . LEU A 1 340 ? -0.664 -12.645 -7.414 1.00 95.44 340 LEU A N 1
ATOM 2617 C CA . LEU A 1 340 ? -1.708 -13.492 -8.016 1.00 95.44 340 LEU A CA 1
ATOM 2618 C C . LEU A 1 340 ? -1.256 -14.182 -9.310 1.00 95.44 340 LEU A C 1
ATOM 2620 O O . LEU A 1 340 ? -1.901 -15.122 -9.773 1.00 95.44 340 LEU A O 1
ATOM 2624 N N . PHE A 1 341 ? -0.165 -13.717 -9.914 1.00 93.69 341 PHE A N 1
ATOM 2625 C CA . PHE A 1 341 ? 0.348 -14.211 -11.188 1.00 93.69 341 PHE A CA 1
ATOM 2626 C C . PHE A 1 341 ? 1.258 -15.436 -11.042 1.00 93.69 341 PHE A C 1
ATOM 2628 O O . PHE A 1 341 ? 1.646 -16.020 -12.057 1.00 93.69 341 PHE A O 1
ATOM 2635 N N . TYR A 1 342 ? 1.560 -15.847 -9.811 1.00 91.88 342 TYR A N 1
ATOM 2636 C CA . TYR A 1 342 ? 2.363 -17.020 -9.504 1.00 91.88 342 TYR A CA 1
ATOM 2637 C C . TYR A 1 342 ? 1.641 -17.904 -8.481 1.00 91.88 342 TYR A C 1
ATOM 2639 O O . TYR A 1 342 ? 1.288 -17.467 -7.389 1.00 91.88 342 TYR A O 1
ATOM 2647 N N . ASP A 1 343 ? 1.408 -19.159 -8.850 1.00 89.50 343 ASP A N 1
ATOM 2648 C CA . ASP A 1 343 ? 0.871 -20.190 -7.973 1.00 89.50 343 ASP A CA 1
ATOM 2649 C C . ASP A 1 343 ? 2.026 -20.860 -7.225 1.00 89.50 343 ASP A C 1
ATOM 2651 O O . ASP A 1 343 ? 2.744 -21.701 -7.774 1.00 89.50 343 ASP A O 1
ATOM 2655 N N . ALA A 1 344 ? 2.197 -20.472 -5.962 1.00 85.88 344 ALA A N 1
ATOM 2656 C CA . ALA A 1 344 ? 3.246 -20.992 -5.096 1.00 85.88 344 ALA A CA 1
ATOM 2657 C C . ALA A 1 344 ? 3.042 -22.463 -4.696 1.00 85.88 344 ALA A C 1
ATOM 2659 O O . ALA A 1 344 ? 4.020 -23.125 -4.357 1.00 85.88 344 ALA A O 1
ATOM 2660 N N . GLU A 1 345 ? 1.812 -22.993 -4.731 1.00 86.44 345 GLU A N 1
ATOM 2661 C CA . GLU A 1 345 ? 1.554 -24.397 -4.379 1.00 86.44 345 GLU A CA 1
ATOM 2662 C C . GLU A 1 345 ? 2.061 -25.338 -5.471 1.00 86.44 345 GLU A C 1
ATOM 2664 O O . GLU A 1 345 ? 2.637 -26.388 -5.182 1.00 86.44 345 GLU A O 1
ATOM 2669 N N . ASN A 1 346 ? 1.848 -24.949 -6.729 1.00 85.25 346 ASN A N 1
ATOM 2670 C CA . ASN A 1 346 ? 2.214 -25.756 -7.888 1.00 85.25 346 ASN A CA 1
ATOM 2671 C C . ASN A 1 346 ? 3.525 -25.310 -8.556 1.00 85.25 346 ASN A C 1
ATOM 2673 O O . ASN A 1 346 ? 3.973 -25.992 -9.474 1.00 85.25 346 ASN A O 1
ATOM 2677 N N . ASP A 1 347 ? 4.132 -24.205 -8.108 1.00 82.62 347 ASP A N 1
ATOM 2678 C CA . ASP A 1 347 ? 5.301 -23.563 -8.732 1.00 82.62 347 ASP A CA 1
ATOM 2679 C C . ASP A 1 347 ? 5.047 -23.261 -10.223 1.00 82.62 347 ASP A C 1
ATOM 2681 O O . ASP A 1 347 ? 5.804 -23.647 -11.115 1.00 82.62 347 ASP A O 1
ATOM 2685 N N . THR A 1 348 ? 3.906 -22.622 -10.518 1.00 84.12 348 THR A N 1
ATOM 2686 C CA . THR A 1 348 ? 3.474 -22.337 -11.899 1.00 84.12 348 THR A CA 1
ATOM 2687 C C . THR A 1 348 ? 2.924 -20.926 -12.091 1.00 84.12 348 THR A C 1
ATOM 2689 O O . THR A 1 348 ? 2.611 -20.207 -11.149 1.00 84.12 348 THR A O 1
ATOM 2692 N N . ILE A 1 349 ? 2.811 -20.513 -13.353 1.00 89.12 349 ILE A N 1
ATOM 2693 C CA . ILE A 1 349 ? 2.255 -19.224 -13.766 1.00 89.12 349 ILE A CA 1
ATOM 2694 C C . ILE A 1 349 ? 0.725 -19.241 -13.836 1.00 89.12 349 ILE A C 1
ATOM 2696 O O . ILE A 1 349 ? 0.124 -20.146 -14.423 1.00 89.12 349 ILE A O 1
ATOM 2700 N N . ASN A 1 350 ? 0.090 -18.168 -13.368 1.00 90.69 350 ASN A N 1
ATOM 2701 C CA . ASN A 1 350 ? -1.345 -17.962 -13.541 1.00 90.69 350 ASN A CA 1
ATOM 2702 C C . ASN A 1 350 ? -1.638 -17.162 -14.813 1.00 90.69 350 ASN A C 1
ATOM 2704 O O . ASN A 1 350 ? -1.607 -15.936 -14.847 1.00 90.69 350 ASN A O 1
ATOM 2708 N N . THR A 1 351 ? -1.995 -17.871 -15.885 1.00 89.75 351 THR A N 1
ATOM 2709 C CA . THR A 1 351 ? -2.384 -17.253 -17.172 1.00 89.75 351 THR A CA 1
ATOM 2710 C C . THR A 1 351 ? -3.861 -16.858 -17.247 1.00 89.75 351 THR A C 1
ATOM 2712 O O . THR A 1 351 ? -4.298 -16.249 -18.226 1.00 89.75 351 THR A O 1
ATOM 2715 N N . THR A 1 352 ? -4.650 -17.185 -16.223 1.00 93.06 352 THR A N 1
ATOM 2716 C CA . THR A 1 352 ? -6.058 -16.799 -16.112 1.00 93.06 352 THR A CA 1
ATOM 2717 C C . THR A 1 352 ? -6.357 -16.348 -14.691 1.00 93.06 352 THR A C 1
ATOM 2719 O O . THR A 1 352 ? -6.144 -17.108 -13.753 1.00 93.06 352 THR A O 1
ATOM 2722 N N . LEU A 1 353 ? -6.909 -15.143 -14.545 1.00 94.88 353 LEU A N 1
ATOM 2723 C CA . LEU A 1 353 ? -7.456 -14.647 -13.281 1.00 94.88 353 LEU A CA 1
ATOM 2724 C C . LEU A 1 353 ? -8.980 -14.669 -13.323 1.00 94.88 353 LEU A C 1
ATOM 2726 O O . LEU A 1 353 ? -9.580 -14.545 -14.390 1.00 94.88 353 LEU A O 1
ATOM 2730 N N . LYS A 1 354 ? -9.618 -14.797 -12.162 1.00 96.44 354 LYS A N 1
ATOM 2731 C CA . LYS A 1 354 ? -11.059 -14.581 -12.013 1.00 96.44 354 LYS A CA 1
ATOM 2732 C C . LYS A 1 354 ? -11.273 -13.179 -11.470 1.00 96.44 354 LYS A C 1
ATOM 2734 O O . LYS A 1 354 ? -10.871 -12.906 -10.349 1.00 96.44 354 LYS A O 1
ATOM 2739 N N . LEU A 1 355 ? -11.872 -12.308 -12.275 1.00 97.50 355 LEU A N 1
ATOM 2740 C CA . LEU A 1 355 ? -12.083 -10.899 -11.934 1.00 97.50 355 LEU A CA 1
ATOM 2741 C C . LEU A 1 355 ? -13.556 -10.521 -12.078 1.00 97.50 355 LEU A C 1
ATOM 2743 O O . LEU A 1 355 ? -14.270 -11.183 -12.840 1.00 97.50 355 LEU A O 1
ATOM 2747 N N . PRO A 1 356 ? -14.015 -9.456 -11.399 1.00 97.69 356 PRO A N 1
ATOM 2748 C CA . PRO A 1 356 ? -15.386 -8.995 -11.530 1.00 97.69 356 PRO A CA 1
ATOM 2749 C C . PRO A 1 356 ? -15.745 -8.699 -12.985 1.00 97.69 356 PRO A C 1
ATOM 2751 O O . PRO A 1 356 ? -14.936 -8.189 -13.772 1.00 97.69 356 PRO A O 1
ATOM 2754 N N . LYS A 1 357 ? -16.975 -9.043 -13.370 1.00 94.50 357 LYS A N 1
ATOM 2755 C CA . LYS A 1 357 ? -17.444 -8.892 -14.749 1.00 94.50 357 LYS A CA 1
ATOM 2756 C C . LYS A 1 357 ? -17.233 -7.461 -15.266 1.00 94.50 357 LYS A C 1
ATOM 2758 O O . LYS A 1 357 ? -17.728 -6.499 -14.694 1.00 94.50 357 LYS A O 1
ATOM 2763 N N . GLY A 1 358 ? -16.559 -7.341 -16.411 1.00 92.75 358 GLY A N 1
ATOM 2764 C CA . GLY A 1 358 ? -16.302 -6.058 -17.078 1.00 92.75 358 GLY A CA 1
ATOM 2765 C C . GLY A 1 358 ? -15.002 -5.367 -16.660 1.00 92.75 358 GLY A C 1
ATOM 2766 O O . GLY A 1 358 ? -14.634 -4.380 -17.294 1.00 92.75 358 GLY A O 1
ATOM 2767 N N . LYS A 1 359 ? -14.282 -5.897 -15.663 1.00 97.38 359 LYS A N 1
ATOM 2768 C CA . LYS A 1 359 ? -12.993 -5.357 -15.228 1.00 97.38 359 LYS A CA 1
ATOM 2769 C C . LYS A 1 359 ? -11.809 -5.970 -15.988 1.00 97.38 359 LYS A C 1
ATOM 2771 O O . LYS A 1 359 ? -11.862 -7.113 -16.450 1.00 97.38 359 LYS A O 1
ATOM 2776 N N . LYS A 1 360 ? -10.732 -5.193 -16.122 1.00 96.75 360 LYS A N 1
ATOM 2777 C CA . LYS A 1 360 ? -9.458 -5.578 -16.754 1.00 96.75 360 LYS A CA 1
ATOM 2778 C C . LYS A 1 360 ? -8.311 -5.481 -15.743 1.00 96.75 360 LYS A C 1
ATOM 2780 O O . LYS A 1 360 ? -8.218 -4.449 -15.083 1.00 96.75 360 LYS A O 1
ATOM 2785 N N . PRO A 1 361 ? -7.430 -6.490 -15.646 1.00 97.50 361 PRO A N 1
ATOM 2786 C CA . PRO A 1 361 ? -6.346 -6.483 -14.674 1.00 97.50 361 PRO A CA 1
ATOM 2787 C C . PRO A 1 361 ? -5.344 -5.369 -14.971 1.00 97.50 361 PRO A C 1
ATOM 2789 O O . PRO A 1 361 ? -4.900 -5.213 -16.113 1.00 97.50 361 PRO A O 1
ATOM 2792 N N . LEU A 1 362 ? -4.984 -4.639 -13.922 1.00 98.19 362 LEU A N 1
ATOM 2793 C CA . LEU A 1 362 ? -3.958 -3.612 -13.913 1.00 98.19 362 LEU A CA 1
ATOM 2794 C C . LEU A 1 362 ? -2.915 -3.953 -12.848 1.00 98.19 362 LEU A C 1
ATOM 2796 O O . LEU A 1 362 ? -3.228 -3.979 -11.659 1.00 98.19 362 LEU A O 1
ATOM 2800 N N . LEU A 1 363 ? -1.675 -4.166 -13.278 1.00 98.12 363 LEU A N 1
ATOM 2801 C CA . LEU A 1 363 ? -0.520 -4.034 -12.400 1.00 98.12 363 LEU A CA 1
ATOM 2802 C C . LEU A 1 363 ? -0.079 -2.575 -12.442 1.00 98.12 363 LEU A C 1
ATOM 2804 O O . LEU A 1 363 ? 0.350 -2.073 -13.482 1.00 98.12 363 LEU A O 1
ATOM 2808 N N . LEU A 1 364 ? -0.248 -1.900 -11.311 1.00 98.06 364 LEU A N 1
ATOM 2809 C CA . LEU A 1 364 ? 0.175 -0.525 -11.100 1.00 98.06 364 LEU A CA 1
ATOM 2810 C C . LEU A 1 364 ? 1.394 -0.553 -10.182 1.00 98.06 364 LEU A C 1
ATOM 2812 O O . LEU A 1 364 ? 1.297 -0.981 -9.030 1.00 98.06 364 LEU A O 1
ATOM 2816 N N . THR A 1 365 ? 2.547 -0.167 -10.719 1.00 97.94 365 THR A N 1
ATOM 2817 C CA . THR A 1 365 ? 3.827 -0.332 -10.025 1.00 97.94 365 THR A CA 1
ATOM 2818 C C . THR A 1 365 ? 4.598 0.975 -9.926 1.00 97.94 365 THR A C 1
ATOM 2820 O O . THR A 1 365 ? 4.443 1.860 -10.769 1.00 97.94 365 THR A O 1
ATOM 2823 N N . PHE A 1 366 ? 5.414 1.094 -8.884 1.00 97.69 366 PHE A N 1
ATOM 2824 C CA . PHE A 1 366 ? 6.141 2.316 -8.577 1.00 97.69 366 PHE A CA 1
ATOM 2825 C C . PHE A 1 366 ? 7.580 2.017 -8.203 1.00 97.69 366 PHE A C 1
ATOM 2827 O O . PHE A 1 366 ? 7.837 1.161 -7.354 1.00 97.69 366 PHE A O 1
ATOM 2834 N N . ASP A 1 367 ? 8.494 2.748 -8.826 1.00 95.88 367 ASP A N 1
ATOM 2835 C CA . ASP A 1 367 ? 9.929 2.590 -8.617 1.00 95.88 367 ASP A CA 1
ATOM 2836 C C . ASP A 1 367 ? 10.487 3.752 -7.786 1.00 95.88 367 ASP A C 1
ATOM 2838 O O . ASP A 1 367 ? 9.953 4.864 -7.794 1.00 95.88 367 ASP A O 1
ATOM 2842 N N . ASP A 1 368 ? 11.597 3.491 -7.095 1.00 88.06 368 ASP A N 1
ATOM 2843 C CA . ASP A 1 368 ? 12.433 4.501 -6.436 1.00 88.06 368 ASP A CA 1
ATOM 2844 C C . ASP A 1 368 ? 11.725 5.353 -5.365 1.00 88.06 368 ASP A C 1
ATOM 2846 O O . ASP A 1 368 ? 12.019 6.538 -5.187 1.00 88.06 368 ASP A O 1
ATOM 2850 N N . VAL A 1 369 ? 10.865 4.722 -4.556 1.00 92.06 369 VAL A N 1
ATOM 2851 C CA . VAL A 1 369 ? 10.253 5.318 -3.347 1.00 92.06 369 VAL A CA 1
ATOM 2852 C C . VAL A 1 369 ? 11.257 5.395 -2.186 1.00 92.06 369 VAL A C 1
ATOM 2854 O O . VAL A 1 369 ? 10.998 4.992 -1.051 1.00 92.06 369 VAL A O 1
ATOM 2857 N N . THR A 1 370 ? 12.459 5.879 -2.475 1.00 93.69 370 THR A N 1
ATOM 2858 C CA . THR A 1 370 ? 13.497 6.158 -1.479 1.00 93.69 370 THR A CA 1
ATOM 2859 C C . THR A 1 370 ? 13.448 7.599 -0.997 1.00 93.69 370 THR A C 1
ATOM 2861 O O . THR A 1 370 ? 13.911 7.868 0.104 1.00 93.69 370 THR A O 1
ATOM 2864 N N . TYR A 1 371 ? 12.869 8.499 -1.804 1.00 94.69 371 TYR A N 1
ATOM 2865 C CA . TYR A 1 371 ? 13.005 9.953 -1.668 1.00 94.69 371 TYR A CA 1
ATOM 2866 C C . TYR A 1 371 ? 14.480 10.327 -1.522 1.00 94.69 371 TYR A C 1
ATOM 2868 O O . TYR A 1 371 ? 14.987 10.683 -0.457 1.00 94.69 371 TYR A O 1
ATOM 2876 N N . ASP A 1 372 ? 15.172 10.122 -2.643 1.00 91.88 372 ASP A N 1
ATOM 2877 C CA . ASP A 1 372 ? 16.585 10.416 -2.847 1.00 91.88 372 ASP A CA 1
ATOM 2878 C C . ASP A 1 372 ? 16.921 11.825 -2.353 1.00 91.88 372 ASP A C 1
ATOM 2880 O O . ASP A 1 372 ? 16.459 12.813 -2.927 1.00 91.88 372 ASP A O 1
ATOM 2884 N N . SER A 1 373 ? 17.761 11.900 -1.325 1.00 91.19 373 SER A N 1
ATOM 2885 C CA . SER A 1 373 ? 18.181 13.144 -0.671 1.00 91.19 373 SER A CA 1
ATOM 2886 C C . SER A 1 373 ? 18.904 14.087 -1.637 1.00 91.19 373 SER A C 1
ATOM 2888 O O . SER A 1 373 ? 18.880 15.314 -1.520 1.00 91.19 373 SER A O 1
ATOM 2890 N N . ARG A 1 374 ? 19.484 13.546 -2.716 1.00 89.69 374 ARG A N 1
ATOM 2891 C CA . ARG A 1 374 ? 20.075 14.364 -3.780 1.00 89.69 374 ARG A CA 1
ATOM 2892 C C . ARG A 1 374 ? 19.020 15.130 -4.562 1.00 89.69 374 ARG A C 1
ATOM 2894 O O . ARG A 1 374 ? 19.414 16.042 -5.286 1.00 89.69 374 ARG A O 1
ATOM 2901 N N . LYS A 1 375 ? 17.729 14.787 -4.453 1.00 90.50 375 LYS A N 1
ATOM 2902 C CA . LYS A 1 375 ? 16.585 15.477 -5.072 1.00 90.50 375 LYS A CA 1
ATOM 2903 C C . LYS A 1 375 ? 15.908 16.486 -4.135 1.00 90.50 375 LYS A C 1
ATOM 2905 O O . LYS A 1 375 ? 14.979 17.163 -4.581 1.00 90.50 375 LYS A O 1
ATOM 2910 N N . ASP A 1 376 ? 16.415 16.674 -2.917 1.00 89.50 376 ASP A N 1
ATOM 2911 C CA . ASP A 1 376 ? 15.885 17.645 -1.955 1.00 89.50 376 ASP A CA 1
ATOM 2912 C C . ASP A 1 376 ? 15.719 19.034 -2.577 1.00 89.50 376 ASP A C 1
ATOM 2914 O O . ASP A 1 376 ? 16.527 19.483 -3.403 1.00 89.50 376 ASP A O 1
ATOM 2918 N N . ASN A 1 377 ? 14.650 19.725 -2.175 1.00 90.19 377 ASN A N 1
ATOM 2919 C CA . ASN A 1 377 ? 14.284 21.061 -2.654 1.00 90.19 377 ASN A CA 1
ATOM 2920 C C . ASN A 1 377 ? 14.029 21.170 -4.173 1.00 90.19 377 ASN A C 1
ATOM 2922 O O . ASN A 1 377 ? 14.025 22.274 -4.717 1.00 90.19 377 ASN A O 1
ATOM 2926 N N . ARG A 1 378 ? 13.782 20.055 -4.878 1.00 92.81 378 ARG A N 1
ATOM 2927 C CA . ARG A 1 378 ? 13.447 20.048 -6.320 1.00 92.81 378 ARG A CA 1
ATOM 2928 C C . ARG A 1 378 ? 11.974 19.766 -6.606 1.00 92.81 378 ARG A C 1
ATOM 2930 O O . ARG A 1 378 ? 11.630 19.377 -7.717 1.00 92.81 378 ARG A O 1
ATOM 2937 N N . GLY A 1 379 ? 11.112 19.981 -5.618 1.00 94.44 379 GLY A N 1
ATOM 2938 C CA . GLY A 1 379 ? 9.663 19.823 -5.745 1.00 94.44 379 GLY A CA 1
ATOM 2939 C C . GLY A 1 379 ? 9.147 18.390 -5.595 1.00 94.44 379 GLY A C 1
ATOM 2940 O O . GLY A 1 379 ? 8.015 18.122 -5.983 1.00 94.44 379 GLY A O 1
ATOM 2941 N N . MET A 1 380 ? 9.961 17.497 -5.030 1.00 95.50 380 MET A N 1
ATOM 2942 C CA . MET A 1 380 ? 9.535 16.190 -4.512 1.00 95.50 380 MET A CA 1
ATOM 2943 C C . MET A 1 380 ? 9.170 16.323 -3.022 1.00 95.50 380 MET A C 1
ATOM 2945 O O . MET A 1 380 ? 9.473 17.355 -2.418 1.00 95.50 380 MET A O 1
ATOM 2949 N N . ILE A 1 381 ? 8.539 15.303 -2.439 1.00 96.88 381 ILE A N 1
ATOM 2950 C CA . ILE A 1 381 ? 8.427 15.175 -0.974 1.00 96.88 381 ILE A CA 1
ATOM 2951 C C . ILE A 1 381 ? 9.691 14.525 -0.388 1.00 96.88 381 ILE A C 1
ATOM 2953 O O . ILE A 1 381 ? 10.439 13.880 -1.124 1.00 96.88 381 ILE A O 1
ATOM 2957 N N . ASP A 1 382 ? 9.919 14.683 0.919 1.00 95.69 382 ASP A N 1
ATOM 2958 C CA . ASP A 1 382 ? 11.165 14.242 1.569 1.00 95.69 382 ASP A CA 1
ATOM 2959 C C . ASP A 1 382 ? 11.040 12.848 2.192 1.00 95.69 382 ASP A C 1
ATOM 2961 O O . ASP A 1 382 ? 11.979 12.054 2.155 1.00 95.69 382 ASP A O 1
ATOM 2965 N N . LYS A 1 383 ? 9.888 12.545 2.806 1.00 95.94 383 LYS A N 1
ATOM 2966 C CA . LYS A 1 383 ? 9.620 11.234 3.409 1.00 95.94 383 LYS A CA 1
ATOM 2967 C C . LYS A 1 383 ? 8.133 10.958 3.592 1.00 95.94 383 LYS A C 1
ATOM 2969 O O . LYS A 1 383 ? 7.317 11.880 3.660 1.00 95.94 383 LYS A O 1
ATOM 2974 N N . LEU A 1 384 ? 7.802 9.678 3.719 1.00 98.06 384 LEU A N 1
ATOM 2975 C CA . LEU A 1 384 ? 6.511 9.238 4.243 1.00 98.06 384 LEU A CA 1
ATOM 2976 C C . LEU A 1 384 ? 6.545 9.248 5.768 1.00 98.06 384 LEU A C 1
ATOM 2978 O O . LEU A 1 384 ? 7.576 8.954 6.369 1.00 98.06 384 LEU A O 1
ATOM 2982 N N . ILE A 1 385 ? 5.411 9.567 6.379 1.00 94.12 385 ILE A N 1
ATOM 2983 C CA . ILE A 1 385 ? 5.195 9.523 7.825 1.00 94.12 385 ILE A CA 1
ATOM 2984 C C . ILE A 1 385 ? 3.811 8.935 8.116 1.00 94.12 385 ILE A C 1
ATOM 2986 O O . ILE A 1 385 ? 2.991 8.776 7.210 1.00 94.12 385 ILE A O 1
ATOM 2990 N N . LEU A 1 386 ? 3.554 8.626 9.385 1.00 88.12 386 LEU A N 1
ATOM 2991 C CA . LEU A 1 386 ? 2.220 8.282 9.864 1.00 88.12 386 LEU A CA 1
ATOM 2992 C C . LEU A 1 386 ? 1.587 9.486 10.556 1.00 88.12 386 LEU A C 1
ATOM 2994 O O . LEU A 1 386 ? 2.252 10.195 11.315 1.00 88.12 386 LEU A O 1
ATOM 2998 N N . ASP A 1 387 ? 0.300 9.704 10.309 1.00 83.31 387 ASP A N 1
ATOM 2999 C CA . ASP A 1 387 ? -0.489 10.655 11.085 1.00 83.31 387 ASP A CA 1
ATOM 3000 C C . ASP A 1 387 ? -0.870 10.094 12.472 1.00 83.31 387 ASP A C 1
ATOM 3002 O O . ASP A 1 387 ? -0.539 8.963 12.837 1.00 83.31 387 ASP A O 1
ATOM 3006 N N . GLU A 1 388 ? -1.591 10.885 13.275 1.00 75.38 388 GLU A N 1
ATOM 3007 C CA . GLU A 1 388 ? -2.041 10.465 14.616 1.00 75.38 388 GLU A CA 1
ATOM 3008 C C . GLU A 1 388 ? -3.007 9.262 14.601 1.00 75.38 388 GLU A C 1
ATOM 3010 O O . GLU A 1 388 ? -3.270 8.662 15.642 1.00 75.38 388 GLU A O 1
ATOM 3015 N N . ASP A 1 389 ? -3.548 8.924 13.431 1.00 70.31 389 ASP A N 1
ATOM 3016 C CA . ASP A 1 389 ? -4.503 7.850 13.207 1.00 70.31 389 ASP A CA 1
ATOM 3017 C C . ASP A 1 389 ? -3.858 6.608 12.561 1.00 70.31 389 ASP A C 1
ATOM 3019 O O . ASP A 1 389 ? -4.568 5.615 12.348 1.00 70.31 389 ASP A O 1
ATOM 3023 N N . GLY A 1 390 ? -2.547 6.648 12.292 1.00 78.12 390 GLY A N 1
ATOM 3024 C CA . GLY A 1 390 ? -1.766 5.571 11.687 1.00 78.12 390 GLY A CA 1
ATOM 3025 C C . GLY A 1 390 ? -1.860 5.490 10.161 1.00 78.12 390 GLY A C 1
ATOM 3026 O O . GLY A 1 390 ? -1.448 4.479 9.600 1.00 78.12 390 GLY A O 1
ATOM 3027 N N . TYR A 1 391 ? -2.406 6.505 9.484 1.00 83.06 391 TYR A N 1
ATOM 3028 C CA . TYR A 1 391 ? -2.445 6.552 8.020 1.00 83.06 391 TYR A CA 1
ATOM 3029 C C . TYR A 1 391 ? -1.162 7.135 7.446 1.00 83.06 391 TYR A C 1
ATOM 3031 O O . TYR A 1 391 ? -0.583 8.069 8.004 1.00 83.06 391 TYR A O 1
ATOM 3039 N N . VAL A 1 392 ? -0.758 6.622 6.284 1.00 94.00 392 VAL A N 1
ATOM 3040 C CA . VAL A 1 392 ? 0.408 7.132 5.567 1.00 94.00 392 VAL A CA 1
ATOM 3041 C C . VAL A 1 392 ? 0.100 8.503 4.963 1.00 94.00 392 VAL A C 1
ATOM 3043 O O . VAL A 1 392 ? -0.834 8.666 4.173 1.00 94.00 392 VAL A O 1
ATOM 3046 N N . CYS A 1 393 ? 0.928 9.489 5.294 1.00 94.88 393 CYS A N 1
ATOM 3047 C CA . CYS A 1 393 ? 0.930 10.816 4.688 1.00 94.88 393 CYS A CA 1
ATOM 3048 C C . CYS A 1 393 ? 2.358 11.249 4.333 1.00 94.88 393 CYS A C 1
ATOM 3050 O O . CYS A 1 393 ? 3.334 10.544 4.604 1.00 94.88 393 CYS A O 1
ATOM 3052 N N . THR A 1 394 ? 2.492 12.379 3.644 1.00 97.56 394 THR A N 1
ATOM 3053 C CA . THR A 1 394 ? 3.797 12.881 3.198 1.00 97.56 394 THR A CA 1
ATOM 3054 C C . THR A 1 394 ? 4.299 13.986 4.107 1.00 97.56 394 THR A C 1
ATOM 3056 O O . THR A 1 394 ? 3.513 14.744 4.671 1.00 97.56 394 THR A O 1
ATOM 3059 N N . TYR A 1 395 ? 5.620 14.105 4.203 1.00 96.94 395 TYR A N 1
ATOM 3060 C CA . TYR A 1 395 ? 6.307 15.210 4.852 1.00 96.94 395 TYR A CA 1
ATOM 3061 C C . TYR A 1 395 ? 7.227 15.922 3.857 1.00 96.94 395 TYR A C 1
ATOM 3063 O O . TYR A 1 395 ? 7.901 15.297 3.032 1.00 96.94 395 TYR A O 1
ATOM 3071 N N . THR A 1 396 ? 7.263 17.249 3.928 1.00 97.38 396 THR A N 1
ATOM 3072 C CA . THR A 1 396 ? 8.222 18.078 3.190 1.00 97.38 396 THR A CA 1
ATOM 3073 C C . THR A 1 396 ? 8.685 19.241 4.051 1.00 97.38 396 THR A C 1
ATOM 3075 O O . THR A 1 396 ? 7.862 19.955 4.625 1.00 97.38 396 THR A O 1
ATOM 3078 N N . LYS A 1 397 ? 9.989 19.491 4.069 1.00 95.00 397 LYS A N 1
ATOM 3079 C CA . LYS A 1 397 ? 10.627 20.668 4.637 1.00 95.00 397 LYS A CA 1
ATOM 3080 C C . LYS A 1 397 ? 11.203 21.520 3.516 1.00 95.00 397 LYS A C 1
ATOM 3082 O O . LYS A 1 397 ? 12.222 21.208 2.910 1.00 95.00 397 LYS A O 1
ATOM 3087 N N . HIS A 1 398 ? 10.547 22.638 3.247 1.00 92.88 398 HIS A N 1
ATOM 3088 C CA . HIS A 1 398 ? 11.002 23.576 2.232 1.00 92.88 398 HIS A CA 1
ATOM 3089 C C . HIS A 1 398 ? 12.271 24.321 2.674 1.00 92.88 398 HIS A C 1
ATOM 3091 O O . HIS A 1 398 ? 12.531 24.503 3.865 1.00 92.88 398 HIS A O 1
ATOM 3097 N N . ALA A 1 399 ? 13.031 24.830 1.700 1.00 90.38 399 ALA A N 1
ATOM 3098 C CA . ALA A 1 399 ? 14.258 25.597 1.929 1.00 90.38 399 ALA A CA 1
ATOM 3099 C C . ALA A 1 399 ? 14.077 26.854 2.807 1.00 90.38 399 ALA A C 1
ATOM 3101 O O . ALA A 1 399 ? 15.038 27.323 3.413 1.00 90.38 399 ALA A O 1
ATOM 3102 N N . ASP A 1 400 ? 12.862 27.408 2.882 1.00 91.19 400 ASP A N 1
ATOM 3103 C CA . ASP A 1 400 ? 12.507 28.535 3.757 1.00 91.19 400 ASP A CA 1
ATOM 3104 C C . ASP A 1 400 ? 12.209 28.113 5.212 1.00 91.19 400 ASP A C 1
ATOM 3106 O O . ASP A 1 400 ? 11.911 28.957 6.056 1.00 91.19 400 ASP A O 1
ATOM 3110 N N . GLY A 1 401 ? 12.312 26.816 5.516 1.00 92.81 401 GLY A N 1
ATOM 3111 C CA . GLY A 1 401 ? 12.055 26.223 6.825 1.00 92.81 401 GLY A CA 1
ATOM 3112 C C . GLY A 1 401 ? 10.598 25.827 7.065 1.00 92.81 401 GLY A C 1
ATOM 3113 O O . GLY A 1 401 ? 10.303 25.289 8.132 1.00 92.81 401 GLY A O 1
ATOM 3114 N N . ARG A 1 402 ? 9.684 26.066 6.114 1.00 94.31 402 ARG A N 1
ATOM 3115 C CA . ARG A 1 402 ? 8.281 25.654 6.238 1.00 94.31 402 ARG A CA 1
ATOM 3116 C C . ARG A 1 402 ? 8.153 24.139 6.116 1.00 94.31 402 ARG A C 1
ATOM 3118 O O . ARG A 1 402 ? 8.618 23.551 5.143 1.00 94.31 402 ARG A O 1
ATOM 3125 N N . GLU A 1 403 ? 7.444 23.536 7.062 1.00 95.56 403 GLU A N 1
ATOM 3126 C CA . GLU A 1 403 ? 7.137 22.105 7.068 1.00 95.56 403 GLU A CA 1
ATOM 3127 C C . GLU A 1 403 ? 5.688 21.873 6.625 1.00 95.56 403 GLU A C 1
ATOM 3129 O O . GLU A 1 403 ? 4.783 22.627 6.994 1.00 95.56 403 GLU A O 1
ATOM 3134 N N . VAL A 1 404 ? 5.474 20.856 5.794 1.00 96.62 404 VAL A N 1
ATOM 3135 C CA . VAL A 1 404 ? 4.178 20.509 5.206 1.00 96.62 404 VAL A CA 1
ATOM 3136 C C . VAL A 1 404 ? 3.915 19.032 5.418 1.00 96.62 404 VAL A C 1
ATOM 3138 O O . VAL A 1 404 ? 4.737 18.200 5.042 1.00 96.62 404 VAL A O 1
ATOM 3141 N N . ILE A 1 405 ? 2.738 18.734 5.963 1.00 96.31 405 ILE A N 1
ATOM 3142 C CA . ILE A 1 405 ? 2.146 17.399 5.953 1.00 96.31 405 ILE A CA 1
ATOM 3143 C C . ILE A 1 405 ? 0.999 17.413 4.943 1.00 96.31 405 ILE A C 1
ATOM 3145 O O . ILE A 1 405 ? 0.170 18.325 4.987 1.00 96.31 405 ILE A O 1
ATOM 3149 N N . SER A 1 406 ? 0.956 16.446 4.025 1.00 95.88 406 SER A N 1
ATOM 3150 C CA . SER A 1 406 ? -0.056 16.406 2.961 1.00 95.88 406 SER A CA 1
ATOM 3151 C C . SER A 1 406 ? -0.619 15.006 2.718 1.00 95.88 406 SER A C 1
ATOM 3153 O O . SER A 1 406 ? 0.042 13.990 2.933 1.00 95.88 406 SER A O 1
ATOM 3155 N N . TYR A 1 407 ? -1.861 14.983 2.235 1.00 94.94 407 TYR A N 1
ATOM 3156 C CA . TYR A 1 407 ? -2.629 13.789 1.871 1.00 94.94 407 TYR A CA 1
ATOM 3157 C C . TYR A 1 407 ? -3.005 13.786 0.379 1.00 94.94 407 TYR A C 1
ATOM 3159 O O . TYR A 1 407 ? -3.853 13.014 -0.053 1.00 94.94 407 TYR A O 1
ATOM 3167 N N . GLU A 1 408 ? -2.417 14.676 -0.422 1.00 95.94 408 GLU A N 1
ATOM 3168 C CA . GLU A 1 408 ? -2.889 14.917 -1.795 1.00 95.94 408 GLU A CA 1
ATOM 3169 C C . GLU A 1 408 ? -1.758 14.995 -2.825 1.00 95.94 408 GLU A C 1
ATOM 3171 O O . GLU A 1 408 ? -2.025 15.169 -4.009 1.00 95.94 408 GLU A O 1
ATOM 3176 N N . ASN A 1 409 ? -0.495 14.881 -2.405 1.00 96.44 409 ASN A N 1
ATOM 3177 C CA . ASN A 1 409 ? 0.653 15.200 -3.258 1.00 96.44 409 ASN A CA 1
ATOM 3178 C C . ASN A 1 409 ? 1.579 14.016 -3.586 1.00 96.44 409 ASN A C 1
ATOM 3180 O O . ASN A 1 409 ? 2.656 14.241 -4.130 1.00 96.44 409 ASN A O 1
ATOM 3184 N N . GLU A 1 410 ? 1.174 12.780 -3.283 1.00 97.19 410 GLU A N 1
ATOM 3185 C CA . GLU A 1 410 ? 1.935 11.567 -3.607 1.00 97.19 410 GLU A CA 1
ATOM 3186 C C . GLU A 1 410 ? 1.011 10.350 -3.791 1.00 97.19 410 GLU A C 1
ATOM 3188 O O . GLU A 1 410 ? -0.120 10.339 -3.297 1.00 97.19 410 GLU A O 1
ATOM 3193 N N . ILE A 1 411 ? 1.487 9.317 -4.495 1.00 97.12 411 ILE A N 1
ATOM 3194 C CA . ILE A 1 411 ? 0.724 8.125 -4.900 1.00 97.12 411 ILE A CA 1
ATOM 3195 C C . ILE A 1 411 ? -0.033 7.447 -3.751 1.00 97.12 411 ILE A C 1
ATOM 3197 O O . ILE A 1 411 ? -1.137 6.958 -3.969 1.00 97.12 411 ILE A O 1
ATOM 3201 N N . PHE A 1 412 ? 0.522 7.442 -2.535 1.00 96.31 412 PHE A N 1
ATOM 3202 C CA . PHE A 1 412 ? -0.029 6.711 -1.390 1.00 96.31 412 PHE A CA 1
ATOM 3203 C C . PHE A 1 412 ? -1.386 7.256 -0.952 1.00 96.31 412 PHE A C 1
ATOM 3205 O O . PHE A 1 412 ? -2.398 6.567 -1.129 1.00 96.31 412 PHE A O 1
ATOM 3212 N N . PRO A 1 413 ? -1.466 8.501 -0.447 1.00 94.81 413 PRO A N 1
ATOM 3213 C CA . PRO A 1 413 ? -2.744 9.035 -0.025 1.00 94.81 413 PRO A CA 1
ATOM 3214 C C . PRO A 1 413 ? -3.683 9.302 -1.216 1.00 94.81 413 PRO A C 1
ATOM 3216 O O . PRO A 1 413 ? -4.895 9.165 -1.051 1.00 94.81 413 PRO A O 1
ATOM 3219 N N . ILE A 1 414 ? -3.160 9.562 -2.428 1.00 98.31 414 ILE A N 1
ATOM 3220 C CA . ILE A 1 414 ? -3.980 9.728 -3.642 1.00 98.31 414 ILE A CA 1
ATOM 3221 C C . ILE A 1 414 ? -4.718 8.434 -3.996 1.00 98.31 414 ILE A C 1
ATOM 3223 O O . ILE A 1 414 ? -5.932 8.463 -4.187 1.00 98.31 414 ILE A O 1
ATOM 3227 N N . ILE A 1 415 ? -4.026 7.290 -4.074 1.00 98.31 415 ILE A N 1
ATOM 3228 C CA . ILE A 1 415 ? -4.678 6.011 -4.395 1.00 98.31 415 ILE A CA 1
ATOM 3229 C C . ILE A 1 415 ? -5.639 5.619 -3.275 1.00 98.31 415 ILE A C 1
ATOM 3231 O O . ILE A 1 415 ? -6.747 5.182 -3.573 1.00 98.31 415 ILE A O 1
ATOM 3235 N N . ASN A 1 416 ? -5.269 5.824 -2.006 1.00 96.31 416 ASN A N 1
ATOM 3236 C CA . ASN A 1 416 ? -6.166 5.564 -0.879 1.00 96.31 416 ASN A CA 1
ATOM 3237 C C . ASN A 1 416 ? -7.452 6.400 -0.955 1.00 96.31 416 ASN A C 1
ATOM 3239 O O . ASN A 1 416 ? -8.539 5.875 -0.721 1.00 96.31 416 ASN A O 1
ATOM 3243 N N . ALA A 1 417 ? -7.366 7.685 -1.307 1.00 97.25 417 ALA A N 1
ATOM 3244 C CA . ALA A 1 417 ? -8.548 8.508 -1.553 1.00 97.25 417 ALA A CA 1
ATOM 3245 C C . ALA A 1 417 ? -9.360 7.984 -2.750 1.00 97.25 417 ALA A C 1
ATOM 3247 O O . ALA A 1 417 ? -10.573 7.806 -2.643 1.00 97.25 417 ALA A O 1
ATOM 3248 N N . PHE A 1 418 ? -8.684 7.652 -3.851 1.00 98.56 418 PHE A N 1
ATOM 3249 C CA . PHE A 1 418 ? -9.323 7.198 -5.082 1.00 98.56 418 PHE A CA 1
ATOM 3250 C C . PHE A 1 418 ? -10.107 5.894 -4.898 1.00 98.56 418 PHE A C 1
ATOM 3252 O O . PHE A 1 418 ? -11.239 5.784 -5.354 1.00 98.56 418 PHE A O 1
ATOM 3259 N N . VAL A 1 419 ? -9.556 4.905 -4.189 1.00 98.31 419 VAL A N 1
ATOM 3260 C CA . VAL A 1 419 ? -10.263 3.637 -3.937 1.00 98.31 419 VAL A CA 1
ATOM 3261 C C . VAL A 1 419 ? -11.374 3.775 -2.900 1.00 98.31 419 VAL A C 1
ATOM 3263 O O . VAL A 1 419 ? -12.328 3.010 -2.950 1.00 98.31 419 VAL A O 1
ATOM 3266 N N . ARG A 1 420 ? -11.317 4.750 -1.981 1.00 97.44 420 ARG A N 1
ATOM 3267 C CA . ARG A 1 420 ? -12.466 5.059 -1.108 1.00 97.44 420 ARG A CA 1
ATOM 3268 C C . ARG A 1 420 ? -13.643 5.603 -1.911 1.00 97.44 420 ARG A C 1
ATOM 3270 O O . ARG A 1 420 ? -14.784 5.252 -1.619 1.00 97.44 420 ARG A O 1
ATOM 3277 N N . GLU A 1 421 ? -13.367 6.443 -2.907 1.00 98.12 421 GLU A N 1
ATOM 3278 C CA . GLU A 1 421 ? -14.380 6.971 -3.828 1.00 98.12 421 GLU A CA 1
ATOM 3279 C C . GLU A 1 421 ? -14.853 5.908 -4.834 1.00 98.12 421 GLU A C 1
ATOM 3281 O O . GLU A 1 421 ? -16.037 5.838 -5.174 1.00 98.12 421 GLU A O 1
ATOM 3286 N N . HIS A 1 422 ? -13.944 5.028 -5.256 1.00 98.25 422 HIS A N 1
ATOM 3287 C CA . HIS A 1 422 ? -14.178 3.967 -6.232 1.00 98.25 422 HIS A CA 1
ATOM 3288 C C . HIS A 1 422 ? -13.724 2.591 -5.705 1.00 98.25 422 HIS A C 1
ATOM 3290 O O . HIS A 1 422 ? -12.718 2.048 -6.178 1.00 98.25 422 HIS A O 1
ATOM 3296 N N . PRO A 1 423 ? -14.448 1.973 -4.745 1.00 98.00 423 PRO A N 1
ATOM 3297 C CA . PRO A 1 423 ? -14.036 0.692 -4.158 1.00 98.00 423 PRO A CA 1
ATOM 3298 C C . PRO A 1 423 ? -13.915 -0.447 -5.174 1.00 98.00 423 PRO A C 1
ATOM 3300 O O . PRO A 1 423 ? -13.175 -1.401 -4.971 1.00 98.00 423 PRO A O 1
ATOM 3303 N N . ASP A 1 424 ? -14.611 -0.351 -6.304 1.00 97.88 424 ASP A N 1
ATOM 3304 C CA . ASP A 1 424 ? -14.555 -1.305 -7.410 1.00 97.88 424 ASP A CA 1
ATOM 3305 C C . ASP A 1 424 ? -13.337 -1.112 -8.343 1.00 97.88 424 ASP A C 1
ATOM 3307 O O . ASP A 1 424 ? -13.218 -1.812 -9.357 1.00 97.88 424 ASP A O 1
ATOM 3311 N N . PHE A 1 425 ? -12.439 -0.166 -8.042 1.00 98.69 425 PHE A N 1
ATOM 3312 C CA . PHE A 1 425 ? -11.143 0.000 -8.711 1.00 98.69 425 PHE A CA 1
ATOM 3313 C C . PHE A 1 425 ? -10.031 -0.864 -8.099 1.00 98.69 425 PHE A C 1
ATOM 3315 O O . PHE A 1 425 ? -8.999 -1.069 -8.737 1.00 98.69 425 PHE A O 1
ATOM 3322 N N . THR A 1 426 ? -10.245 -1.430 -6.910 1.00 98.44 426 THR A N 1
ATOM 3323 C CA . THR A 1 426 ? -9.306 -2.347 -6.253 1.00 98.44 426 THR A CA 1
ATOM 3324 C C . THR A 1 426 ? -9.869 -3.768 -6.198 1.00 98.44 426 THR A C 1
ATOM 3326 O O . THR A 1 426 ? -11.050 -3.981 -5.914 1.00 98.44 426 THR A O 1
ATOM 3329 N N . PHE A 1 427 ? -9.034 -4.759 -6.510 1.00 98.56 427 PHE A N 1
ATOM 3330 C CA . PHE A 1 427 ? -9.358 -6.170 -6.336 1.00 98.56 427 PHE A CA 1
ATOM 3331 C C . PHE A 1 427 ? -8.697 -6.685 -5.063 1.00 98.56 427 PHE A C 1
ATOM 3333 O O . PHE A 1 427 ? -7.484 -6.539 -4.898 1.00 98.56 427 PHE A O 1
ATOM 3340 N N . HIS A 1 428 ? -9.501 -7.263 -4.166 1.00 98.12 428 HIS A N 1
ATOM 3341 C CA . HIS A 1 428 ? -9.044 -7.808 -2.878 1.00 98.12 428 HIS A CA 1
ATOM 3342 C C . HIS A 1 428 ? -8.145 -6.846 -2.078 1.00 98.12 428 HIS A C 1
ATOM 3344 O O . HIS A 1 428 ? -7.214 -7.260 -1.398 1.00 98.12 428 HIS A O 1
ATOM 3350 N N . GLY A 1 429 ? -8.430 -5.545 -2.172 1.00 97.81 429 GLY A N 1
ATOM 3351 C CA . GLY A 1 429 ? -7.752 -4.497 -1.412 1.00 97.81 429 GLY A CA 1
ATOM 3352 C C . GLY A 1 429 ? -6.395 -4.045 -1.957 1.00 97.81 429 GLY A C 1
ATOM 3353 O O . GLY A 1 429 ? -5.775 -3.174 -1.360 1.00 97.81 429 GLY A O 1
ATOM 3354 N N . SER A 1 430 ? -5.941 -4.542 -3.111 1.00 98.44 430 SER A N 1
ATOM 3355 C CA . SER A 1 430 ? -4.653 -4.142 -3.693 1.00 98.44 430 SER A CA 1
ATOM 3356 C C . SER A 1 430 ? -4.546 -2.631 -3.977 1.00 98.44 430 SER A C 1
ATOM 3358 O O . SER A 1 430 ? -5.475 -2.017 -4.515 1.00 98.44 430 SER A O 1
ATOM 3360 N N . ARG A 1 431 ? -3.399 -2.029 -3.638 1.00 97.62 431 ARG A N 1
ATOM 3361 C CA . ARG A 1 431 ? -3.045 -0.622 -3.936 1.00 97.62 431 ARG A CA 1
ATOM 3362 C C . ARG A 1 431 ? -2.008 -0.466 -5.045 1.00 97.62 431 ARG A C 1
ATOM 3364 O O . ARG A 1 431 ? -1.942 0.583 -5.680 1.00 97.62 431 ARG A O 1
ATOM 3371 N N . GLY A 1 432 ? -1.243 -1.520 -5.305 1.00 97.81 432 GLY A N 1
ATOM 3372 C CA . GLY A 1 432 ? -0.141 -1.531 -6.258 1.00 97.81 432 GLY A CA 1
ATOM 3373 C C . GLY A 1 432 ? 1.115 -2.155 -5.661 1.00 97.81 432 GLY A C 1
ATOM 3374 O O . GLY A 1 432 ? 1.116 -2.646 -4.530 1.00 97.81 432 GLY A O 1
ATOM 3375 N N . THR A 1 433 ? 2.196 -2.148 -6.437 1.00 98.56 433 THR A N 1
ATOM 3376 C CA . THR A 1 433 ? 3.489 -2.715 -6.026 1.00 98.56 433 THR A CA 1
ATOM 3377 C C . THR A 1 433 ? 4.576 -1.648 -5.983 1.00 98.56 433 THR A C 1
ATOM 3379 O O . THR A 1 433 ? 4.755 -0.913 -6.952 1.00 98.56 433 THR A O 1
ATOM 3382 N N . LEU A 1 434 ? 5.337 -1.604 -4.891 1.00 98.44 434 LEU A N 1
ATOM 3383 C CA . LEU A 1 434 ? 6.509 -0.745 -4.727 1.00 98.44 434 LEU A CA 1
ATOM 3384 C C . LEU A 1 434 ? 7.784 -1.558 -4.940 1.00 98.44 434 LEU A C 1
ATOM 3386 O O . LEU A 1 434 ? 8.007 -2.551 -4.245 1.00 98.44 434 LEU A O 1
ATOM 3390 N N . PHE A 1 435 ? 8.641 -1.128 -5.859 1.00 98.31 435 PHE A N 1
ATOM 3391 C CA . PHE A 1 435 ? 9.964 -1.708 -6.052 1.00 98.31 435 PHE A CA 1
ATOM 3392 C C . PHE A 1 435 ? 11.008 -0.863 -5.323 1.00 98.31 435 PHE A C 1
ATOM 3394 O O . PHE A 1 435 ? 11.377 0.226 -5.760 1.00 98.31 435 PHE A O 1
ATOM 3401 N N . PHE A 1 436 ? 11.486 -1.371 -4.186 1.00 98.00 436 PHE A N 1
ATOM 3402 C CA . PHE A 1 436 ? 12.451 -0.664 -3.349 1.00 98.00 436 PHE A CA 1
ATOM 3403 C C . PHE A 1 436 ? 13.887 -0.976 -3.751 1.00 98.00 436 PHE A C 1
ATOM 3405 O O . PHE A 1 436 ? 14.264 -2.140 -3.908 1.00 98.00 436 PHE A O 1
ATOM 3412 N N . THR A 1 437 ? 14.709 0.065 -3.813 1.00 96.88 437 THR A N 1
ATOM 3413 C CA . THR A 1 437 ? 16.171 -0.040 -3.807 1.00 96.88 437 THR A CA 1
ATOM 3414 C C . THR A 1 437 ? 16.729 0.218 -2.405 1.00 96.88 437 THR A C 1
ATOM 3416 O O . THR A 1 437 ? 16.024 0.733 -1.544 1.00 96.88 437 THR A O 1
ATOM 3419 N N . GLY A 1 438 ? 17.982 -0.170 -2.154 1.00 95.31 438 GLY A N 1
ATOM 3420 C CA . GLY A 1 438 ? 18.701 0.128 -0.909 1.00 95.31 438 GLY A CA 1
ATOM 3421 C C . GLY A 1 438 ? 19.672 1.307 -1.015 1.00 95.31 438 GLY A C 1
ATOM 3422 O O . GLY A 1 438 ? 20.397 1.575 -0.062 1.00 95.31 438 GLY A O 1
ATOM 3423 N N . PHE A 1 439 ? 19.730 1.979 -2.172 1.00 93.38 439 PHE A N 1
ATOM 3424 C CA . PHE A 1 439 ? 20.770 2.959 -2.501 1.00 93.38 439 PHE A CA 1
ATOM 3425 C C . PHE A 1 439 ? 20.806 4.166 -1.553 1.00 93.38 439 PHE A C 1
ATOM 3427 O O . PHE A 1 439 ? 21.893 4.593 -1.181 1.00 93.38 439 PHE A O 1
ATOM 3434 N N . ASP A 1 440 ? 19.642 4.694 -1.177 1.00 94.88 440 ASP A N 1
ATOM 3435 C CA . ASP A 1 440 ? 19.500 5.866 -0.301 1.00 94.88 440 ASP A CA 1
ATOM 3436 C C . ASP A 1 440 ? 18.343 5.647 0.686 1.00 94.88 440 ASP A C 1
ATOM 3438 O O . ASP A 1 440 ? 17.459 6.484 0.867 1.00 94.88 440 ASP A O 1
ATOM 3442 N N . GLY A 1 441 ? 18.297 4.435 1.241 1.00 95.56 441 GLY A N 1
ATOM 3443 C CA . GLY A 1 441 ? 17.263 4.029 2.181 1.00 95.56 441 GLY A CA 1
ATOM 3444 C C . GLY A 1 441 ? 15.910 3.779 1.516 1.00 95.56 441 GLY A C 1
ATOM 3445 O O . GLY A 1 441 ? 15.836 3.556 0.308 1.00 95.56 441 GLY A O 1
ATOM 3446 N N . ILE A 1 442 ? 14.834 3.767 2.307 1.00 96.88 442 ILE A N 1
ATOM 3447 C CA . ILE A 1 442 ? 13.466 3.519 1.820 1.00 96.88 442 ILE A CA 1
ATOM 3448 C C . ILE A 1 442 ? 12.475 4.479 2.471 1.00 96.88 442 ILE A C 1
ATOM 3450 O O . ILE A 1 442 ? 12.641 4.853 3.628 1.00 96.88 442 ILE A O 1
ATOM 3454 N N . CYS A 1 443 ? 11.418 4.857 1.752 1.00 96.88 443 CYS A N 1
ATOM 3455 C CA . CYS A 1 443 ? 10.351 5.737 2.243 1.00 96.88 443 CYS A CA 1
ATOM 3456 C C . CYS A 1 443 ? 10.833 7.094 2.807 1.00 96.88 443 CYS A C 1
ATOM 3458 O O . CYS A 1 443 ? 10.064 7.783 3.475 1.00 96.88 443 CYS A O 1
ATOM 3460 N N . GLY A 1 444 ? 12.075 7.501 2.510 1.00 96.25 444 GLY A N 1
ATOM 3461 C CA . GLY A 1 444 ? 12.697 8.746 2.975 1.00 96.25 444 GLY A CA 1
ATOM 3462 C C . GLY A 1 444 ? 13.539 8.580 4.239 1.00 96.25 444 GLY A C 1
ATOM 3463 O O . GLY A 1 444 ? 14.100 9.559 4.733 1.00 96.25 444 GLY A O 1
ATOM 3464 N N . TYR A 1 445 ? 13.646 7.348 4.743 1.00 96.50 445 TYR A N 1
ATOM 3465 C CA . TYR A 1 445 ? 14.440 6.974 5.906 1.00 96.50 445 TYR A CA 1
ATOM 3466 C C . TYR A 1 445 ? 15.791 6.408 5.488 1.00 96.50 445 TYR A C 1
ATOM 3468 O O . TYR A 1 445 ? 15.845 5.500 4.654 1.00 96.50 445 TYR A O 1
ATOM 3476 N N . ARG A 1 446 ? 16.873 6.879 6.111 1.00 96.38 446 ARG A N 1
ATOM 3477 C CA . ARG A 1 446 ? 18.255 6.485 5.799 1.00 96.38 446 ARG A CA 1
ATOM 3478 C C . ARG A 1 446 ? 18.614 5.148 6.450 1.00 96.38 446 ARG A C 1
ATOM 3480 O O . ARG A 1 446 ? 19.332 5.059 7.445 1.00 96.38 446 ARG A O 1
ATOM 3487 N N . THR A 1 447 ? 18.044 4.075 5.905 1.00 95.81 447 THR A N 1
ATOM 3488 C CA . THR A 1 447 ? 18.206 2.700 6.404 1.00 95.81 447 THR A CA 1
ATOM 3489 C C . THR A 1 447 ? 19.438 1.989 5.843 1.00 95.81 447 THR A C 1
ATOM 3491 O O . THR A 1 447 ? 19.801 0.911 6.325 1.00 95.81 447 THR A O 1
ATOM 3494 N N . GLN A 1 448 ? 20.118 2.570 4.855 1.00 95.06 448 GLN A N 1
ATOM 3495 C CA . GLN A 1 448 ? 21.330 2.023 4.255 1.00 95.06 448 GLN A CA 1
ATOM 3496 C C . GLN A 1 448 ? 22.494 1.997 5.252 1.00 95.06 448 GLN A C 1
ATOM 3498 O O . GLN A 1 448 ? 22.635 2.875 6.099 1.00 95.06 448 GLN A O 1
ATOM 3503 N N . SER A 1 449 ? 23.354 0.976 5.179 1.00 91.19 449 SER A N 1
ATOM 3504 C CA . SER A 1 449 ? 24.490 0.882 6.118 1.00 91.19 449 SER A CA 1
ATOM 3505 C C . SER A 1 449 ? 25.562 1.959 5.919 1.00 91.19 449 SER A C 1
ATOM 3507 O O . SER A 1 449 ? 26.325 2.217 6.846 1.00 91.19 449 SER A O 1
ATOM 3509 N N . ASN A 1 450 ? 25.651 2.557 4.727 1.00 90.31 450 ASN A N 1
ATOM 3510 C CA . ASN A 1 450 ? 26.625 3.606 4.430 1.00 90.31 450 ASN A CA 1
ATOM 3511 C C . ASN A 1 450 ? 25.901 4.816 3.837 1.00 90.31 450 ASN A C 1
ATOM 3513 O O . ASN A 1 450 ? 25.201 4.612 2.844 1.00 90.31 450 ASN A O 1
ATOM 3517 N N . PRO A 1 451 ? 26.128 6.032 4.360 1.00 91.25 451 PRO A N 1
ATOM 3518 C CA . PRO A 1 451 ? 25.672 7.258 3.717 1.00 91.25 451 PRO A CA 1
ATOM 3519 C C . PRO A 1 451 ? 26.156 7.347 2.266 1.00 91.25 451 PRO A C 1
ATOM 3521 O O . PRO A 1 451 ? 27.236 6.842 1.930 1.00 91.25 451 PRO A O 1
ATOM 3524 N N . ILE A 1 452 ? 25.372 7.991 1.407 1.00 92.56 452 ILE A N 1
ATOM 3525 C CA . ILE A 1 452 ? 25.680 8.133 -0.018 1.00 92.56 452 ILE A CA 1
ATOM 3526 C C . ILE A 1 452 ? 26.780 9.169 -0.271 1.00 92.56 452 ILE A C 1
ATOM 3528 O O . ILE A 1 452 ? 27.486 9.073 -1.278 1.00 92.56 452 ILE A O 1
ATOM 3532 N N . ASP A 1 453 ? 26.942 10.141 0.634 1.00 91.81 453 ASP A N 1
ATOM 3533 C CA . ASP A 1 453 ? 27.995 11.155 0.602 1.00 91.81 453 ASP A CA 1
ATOM 3534 C C . ASP A 1 453 ? 28.338 11.727 1.998 1.00 91.81 453 ASP A C 1
ATOM 3536 O O . ASP A 1 453 ? 27.752 11.363 3.023 1.00 91.81 453 ASP A O 1
ATOM 3540 N N . ASP A 1 454 ? 29.327 12.628 2.037 1.00 92.50 454 ASP A N 1
ATOM 3541 C CA . ASP A 1 454 ? 29.783 13.287 3.266 1.00 92.50 454 ASP A CA 1
ATOM 3542 C C . ASP A 1 454 ? 28.731 14.233 3.871 1.00 92.50 454 ASP A C 1
ATOM 3544 O O . ASP A 1 454 ? 28.788 14.507 5.071 1.00 92.50 454 ASP A O 1
ATOM 3548 N N . ASN A 1 455 ? 27.790 14.754 3.074 1.00 90.38 455 ASN A N 1
ATOM 3549 C CA . ASN A 1 455 ? 26.743 15.645 3.575 1.00 90.38 455 ASN A CA 1
ATOM 3550 C C . ASN A 1 455 ? 25.709 14.843 4.363 1.00 90.38 455 ASN A C 1
ATOM 3552 O O . ASN A 1 455 ? 25.353 15.236 5.472 1.00 90.38 455 ASN A O 1
ATOM 3556 N N . GLU A 1 456 ? 25.281 13.695 3.831 1.00 91.38 456 GLU A N 1
ATOM 3557 C CA . GLU A 1 456 ? 24.402 12.776 4.553 1.00 91.38 456 GLU A CA 1
ATOM 3558 C C . GLU A 1 456 ? 25.091 12.269 5.829 1.00 91.38 456 GLU A C 1
ATOM 3560 O O . GLU A 1 456 ? 24.499 12.289 6.908 1.00 91.38 456 GLU A O 1
ATOM 3565 N N . ALA A 1 457 ? 26.381 11.914 5.756 1.00 91.69 457 ALA A N 1
ATOM 3566 C CA . ALA A 1 457 ? 27.141 11.482 6.931 1.00 91.69 457 ALA A CA 1
ATOM 3567 C C . ALA A 1 457 ? 27.177 12.543 8.053 1.00 91.69 457 ALA A C 1
ATOM 3569 O O . ALA A 1 457 ? 27.157 12.197 9.236 1.00 91.69 457 ALA A O 1
ATOM 3570 N N . GLN A 1 458 ? 27.201 13.834 7.702 1.00 93.19 458 GLN A N 1
ATOM 3571 C CA . GLN A 1 458 ? 27.186 14.945 8.663 1.00 93.19 458 GLN A CA 1
ATOM 3572 C C . GLN A 1 458 ? 25.842 15.133 9.375 1.00 93.19 458 GLN A C 1
ATOM 3574 O O . GLN A 1 458 ? 25.823 15.756 10.438 1.00 93.19 458 GLN A O 1
ATOM 3579 N N . LEU A 1 459 ? 24.741 14.583 8.847 1.00 88.88 459 LEU A N 1
ATOM 3580 C CA . LEU A 1 459 ? 23.443 14.609 9.528 1.00 88.88 459 LEU A CA 1
ATOM 3581 C C . LEU A 1 459 ? 23.472 13.813 10.841 1.00 88.88 459 LEU A C 1
ATOM 3583 O O . LEU A 1 459 ? 22.674 14.086 11.734 1.00 88.88 459 LEU A O 1
ATOM 3587 N N . GLY A 1 460 ? 24.395 12.850 10.974 1.00 88.38 460 GLY A N 1
ATOM 3588 C CA . GLY A 1 460 ? 24.583 12.083 12.207 1.00 88.38 460 GLY A CA 1
ATOM 3589 C C . GLY A 1 460 ? 23.343 11.290 12.626 1.00 88.38 460 GLY A C 1
ATOM 3590 O O . GLY A 1 460 ? 23.127 11.096 13.822 1.00 88.38 460 GLY A O 1
ATOM 3591 N N . LEU A 1 461 ? 22.519 10.875 11.656 1.00 90.31 461 LEU A N 1
ATOM 3592 C CA . LEU A 1 461 ? 21.282 10.138 11.902 1.00 90.31 461 LEU A CA 1
ATOM 3593 C C . LEU A 1 461 ? 21.577 8.782 12.551 1.00 90.31 461 LEU A C 1
ATOM 3595 O O . LEU A 1 461 ? 22.516 8.076 12.170 1.00 90.31 461 LEU A O 1
ATOM 3599 N N . ASP A 1 462 ? 20.743 8.395 13.514 1.00 88.38 462 ASP A N 1
ATOM 3600 C CA . ASP A 1 462 ? 20.782 7.044 14.059 1.00 88.38 462 ASP A CA 1
ATOM 3601 C C . ASP A 1 462 ? 20.048 6.082 13.122 1.00 88.38 462 ASP A C 1
ATOM 3603 O O . ASP A 1 462 ? 18.818 6.020 13.091 1.00 88.38 462 ASP A O 1
ATOM 3607 N N . ARG A 1 463 ? 20.822 5.276 12.392 1.00 91.38 463 ARG A N 1
ATOM 3608 C CA . ARG A 1 463 ? 20.299 4.273 11.459 1.00 91.38 463 ARG A CA 1
ATOM 3609 C C . ARG A 1 463 ? 19.281 3.324 12.106 1.00 91.38 463 ARG A C 1
ATOM 3611 O O . ARG A 1 463 ? 18.370 2.864 11.424 1.00 91.38 463 ARG A O 1
ATOM 3618 N N . GLN A 1 464 ? 19.430 2.975 13.389 1.00 88.56 464 GLN A N 1
ATOM 3619 C CA . GLN A 1 464 ? 18.470 2.070 14.036 1.00 88.56 464 GLN A CA 1
ATOM 3620 C C . GLN A 1 464 ? 17.105 2.730 14.232 1.00 88.56 464 GLN A C 1
ATOM 3622 O O . GLN A 1 464 ? 16.090 2.092 13.955 1.00 88.56 464 GLN A O 1
ATOM 3627 N N . SER A 1 465 ? 17.077 3.999 14.637 1.00 85.75 465 SER A N 1
ATOM 3628 C CA . SER A 1 465 ? 15.846 4.790 14.709 1.00 85.75 465 SER A CA 1
ATOM 3629 C C . SER A 1 465 ? 15.178 4.920 13.334 1.00 85.75 465 SER A C 1
ATOM 3631 O O . SER A 1 465 ? 13.992 4.627 13.211 1.00 85.75 465 SER A O 1
ATOM 3633 N N . GLU A 1 466 ? 15.949 5.209 12.279 1.00 93.56 466 GLU A N 1
ATOM 3634 C CA . GLU A 1 466 ? 15.434 5.274 10.899 1.00 93.56 466 GLU A CA 1
ATOM 3635 C C . GLU A 1 466 ? 14.797 3.945 10.449 1.00 93.56 466 GLU A C 1
ATOM 3637 O O . GLU A 1 466 ? 13.742 3.936 9.820 1.00 93.56 466 GLU A O 1
ATOM 3642 N N . ILE A 1 467 ? 15.396 2.800 10.807 1.00 89.44 467 ILE A N 1
ATOM 3643 C CA . ILE A 1 467 ? 14.831 1.470 10.519 1.00 89.44 467 ILE A CA 1
ATOM 3644 C C . ILE A 1 467 ? 13.526 1.230 11.288 1.00 89.44 467 ILE A C 1
ATOM 3646 O O . ILE A 1 467 ? 12.605 0.625 10.737 1.00 89.44 467 ILE A O 1
ATOM 3650 N N . ILE A 1 468 ? 13.441 1.651 12.554 1.00 87.19 468 ILE A N 1
ATOM 3651 C CA . ILE A 1 468 ? 12.233 1.483 13.376 1.00 87.19 468 ILE A CA 1
ATOM 3652 C C . ILE A 1 468 ? 11.073 2.278 12.774 1.00 87.19 468 ILE A C 1
ATOM 3654 O O . ILE A 1 468 ? 9.992 1.720 12.594 1.00 87.19 468 ILE A O 1
ATOM 3658 N N . GLU A 1 469 ? 11.302 3.539 12.412 1.00 86.12 469 GLU A N 1
ATOM 3659 C CA . GLU A 1 469 ? 10.269 4.388 11.813 1.00 86.12 469 GLU A CA 1
ATOM 3660 C C . GLU A 1 469 ? 9.881 3.902 10.405 1.00 86.12 469 GLU A C 1
ATOM 3662 O O . GLU A 1 469 ? 8.694 3.790 10.093 1.00 86.12 469 GLU A O 1
ATOM 3667 N N . ALA A 1 470 ? 10.852 3.494 9.578 1.00 94.88 470 ALA A N 1
ATOM 3668 C CA . ALA A 1 470 ? 10.570 2.906 8.268 1.00 94.88 470 ALA A CA 1
ATOM 3669 C C . ALA A 1 470 ? 9.700 1.643 8.373 1.00 94.88 470 ALA A C 1
ATOM 3671 O O . ALA A 1 470 ? 8.790 1.451 7.569 1.00 94.88 470 ALA A O 1
ATOM 3672 N N . LYS A 1 471 ? 9.941 0.784 9.376 1.00 93.25 471 LYS A N 1
ATOM 3673 C CA . LYS A 1 471 ? 9.123 -0.416 9.616 1.00 93.25 471 LYS A CA 1
ATOM 3674 C C . LYS A 1 471 ? 7.665 -0.079 9.918 1.00 93.25 471 LYS A C 1
ATOM 3676 O O . LYS A 1 471 ? 6.796 -0.786 9.421 1.00 93.25 471 LYS A O 1
ATOM 3681 N N . GLN A 1 472 ? 7.402 0.991 10.667 1.00 89.94 472 GLN A N 1
ATOM 3682 C CA . GLN A 1 472 ? 6.034 1.437 10.958 1.00 89.94 472 GLN A CA 1
ATOM 3683 C C . GLN A 1 472 ? 5.313 1.893 9.686 1.00 89.94 472 GLN A C 1
ATOM 3685 O O . GLN A 1 472 ? 4.173 1.504 9.449 1.00 89.94 472 GLN A O 1
ATOM 3690 N N . VAL A 1 473 ? 5.991 2.664 8.829 1.00 96.38 473 VAL A N 1
ATOM 3691 C CA . VAL A 1 473 ? 5.426 3.084 7.536 1.00 96.38 473 VAL A CA 1
ATOM 3692 C C . VAL A 1 473 ? 5.167 1.882 6.629 1.00 96.38 473 VAL A C 1
ATOM 3694 O O . VAL A 1 473 ? 4.106 1.785 6.023 1.00 96.38 473 VAL A O 1
ATOM 3697 N N . ILE A 1 474 ? 6.103 0.936 6.555 1.00 97.31 474 ILE A N 1
ATOM 3698 C CA . ILE A 1 474 ? 5.946 -0.287 5.759 1.00 97.31 474 ILE A CA 1
ATOM 3699 C C . ILE A 1 474 ? 4.798 -1.165 6.269 1.00 97.31 474 ILE A C 1
ATOM 3701 O O . ILE A 1 474 ? 4.085 -1.754 5.459 1.00 97.31 474 ILE A O 1
ATOM 3705 N N . GLU A 1 475 ? 4.608 -1.264 7.584 1.00 93.94 475 GLU A N 1
ATOM 3706 C CA . GLU A 1 475 ? 3.468 -1.966 8.178 1.00 93.94 475 GLU A CA 1
ATOM 3707 C C . GLU A 1 475 ? 2.148 -1.297 7.784 1.00 93.94 475 GLU A C 1
ATOM 3709 O O . GLU A 1 475 ? 1.279 -1.970 7.238 1.00 93.94 475 GLU A O 1
ATOM 3714 N N . ALA A 1 476 ? 2.047 0.029 7.909 1.00 92.38 476 ALA A N 1
ATOM 3715 C CA . ALA A 1 476 ? 0.857 0.766 7.488 1.00 92.38 476 ALA A CA 1
ATOM 3716 C C . ALA A 1 476 ? 0.563 0.610 5.985 1.00 92.38 476 ALA A C 1
ATOM 3718 O O . ALA A 1 476 ? -0.579 0.372 5.598 1.00 92.38 476 ALA A O 1
ATOM 3719 N N . LEU A 1 477 ? 1.591 0.672 5.130 1.00 97.75 477 LEU A N 1
ATOM 3720 C CA . LEU A 1 477 ? 1.452 0.413 3.695 1.00 97.75 477 LEU A CA 1
ATOM 3721 C C . LEU A 1 477 ? 0.952 -1.014 3.428 1.00 97.75 477 LEU A C 1
ATOM 3723 O O . LEU A 1 477 ? 0.074 -1.219 2.589 1.00 97.75 477 LEU A O 1
ATOM 3727 N N . ARG A 1 478 ? 1.474 -2.011 4.149 1.00 95.69 478 ARG A N 1
ATOM 3728 C CA . ARG A 1 478 ? 1.023 -3.401 4.018 1.00 95.69 478 ARG A CA 1
ATOM 3729 C C . ARG A 1 478 ? -0.450 -3.535 4.401 1.00 95.69 478 ARG A C 1
ATOM 3731 O O . ARG A 1 478 ? -1.211 -4.118 3.635 1.00 95.69 478 ARG A O 1
ATOM 3738 N N . ASP A 1 479 ? -0.848 -2.943 5.522 1.00 92.00 479 ASP A N 1
ATOM 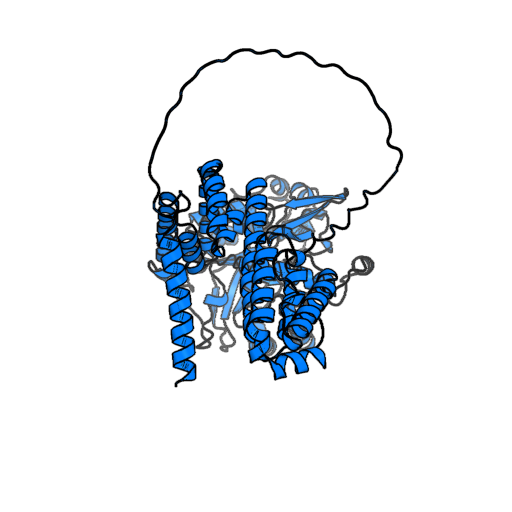3739 C CA . ASP A 1 479 ? -2.231 -2.957 6.009 1.00 92.00 479 ASP A CA 1
ATOM 3740 C C . ASP A 1 479 ? -3.189 -2.226 5.055 1.00 92.00 479 ASP A C 1
ATOM 3742 O O . ASP A 1 479 ? -4.373 -2.548 4.971 1.00 92.00 479 ASP A O 1
ATOM 3746 N N . GLU A 1 480 ? -2.705 -1.213 4.331 1.00 93.94 480 GLU A N 1
ATOM 3747 C CA . GLU A 1 480 ? -3.469 -0.512 3.293 1.00 93.94 480 GLU A CA 1
ATOM 3748 C C . GLU A 1 480 ? -3.648 -1.336 2.006 1.00 93.94 480 GLU A C 1
ATOM 3750 O O . GLU A 1 480 ? -4.536 -1.016 1.213 1.00 93.94 480 GLU A O 1
ATOM 3755 N N . GLY A 1 481 ? -2.841 -2.385 1.804 1.00 96.38 481 GLY A N 1
ATOM 3756 C CA . GLY A 1 481 ? -2.896 -3.278 0.643 1.00 96.38 481 GLY A CA 1
ATOM 3757 C C . GLY A 1 481 ? -1.773 -3.080 -0.382 1.00 96.38 481 GLY A C 1
ATOM 3758 O O . GLY A 1 481 ? -1.943 -3.424 -1.558 1.00 96.38 481 GLY A O 1
ATOM 3759 N N . TRP A 1 482 ? -0.641 -2.495 0.020 1.00 98.38 482 TRP A N 1
ATOM 3760 C CA . TRP A 1 482 ? 0.553 -2.387 -0.822 1.00 98.38 482 TRP A CA 1
ATOM 3761 C C . TRP A 1 482 ? 1.393 -3.665 -0.806 1.00 98.38 482 TRP A C 1
ATOM 3763 O O . TRP A 1 482 ? 1.623 -4.278 0.236 1.00 98.38 482 TRP A O 1
ATOM 3773 N N . THR A 1 483 ?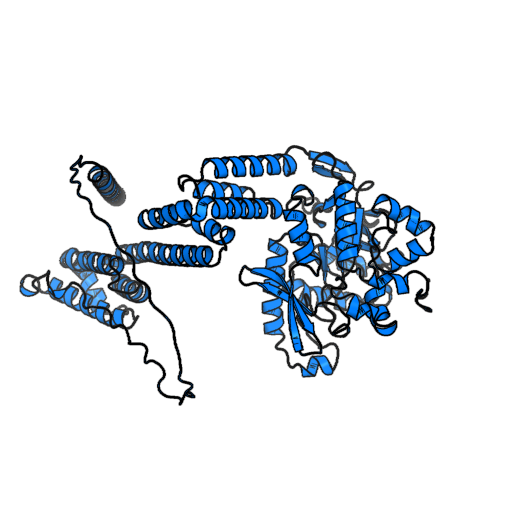 1.932 -4.008 -1.974 1.00 98.19 483 THR A N 1
ATOM 3774 C CA . THR A 1 483 ? 2.871 -5.119 -2.154 1.00 98.19 483 THR A CA 1
ATOM 3775 C C . THR A 1 483 ? 4.280 -4.578 -2.394 1.00 98.19 483 THR A C 1
ATOM 3777 O O . THR A 1 483 ? 4.450 -3.519 -2.998 1.00 98.19 483 THR A O 1
ATOM 3780 N N . PHE A 1 484 ? 5.312 -5.309 -1.975 1.00 98.44 484 PHE A N 1
ATOM 3781 C CA . PHE A 1 484 ? 6.705 -4.865 -2.080 1.00 98.44 484 PHE A CA 1
ATOM 3782 C C . PHE A 1 484 ? 7.538 -5.809 -2.947 1.00 98.44 484 PHE A C 1
ATOM 3784 O O . PHE A 1 484 ? 7.341 -7.024 -2.925 1.00 98.44 484 PHE A O 1
ATOM 3791 N N . GLY A 1 485 ? 8.487 -5.257 -3.695 1.00 98.12 485 GLY A N 1
ATOM 3792 C CA . GLY A 1 485 ? 9.431 -5.984 -4.537 1.00 98.12 485 GLY A CA 1
ATOM 3793 C C . GLY A 1 485 ? 10.832 -5.382 -4.482 1.00 98.12 485 GLY A C 1
ATOM 3794 O O . GLY A 1 485 ? 11.035 -4.268 -3.996 1.00 98.12 485 GLY A O 1
ATOM 3795 N N . SER A 1 486 ? 11.812 -6.118 -5.001 1.00 98.50 486 SER A N 1
ATOM 3796 C CA . SER A 1 486 ? 13.192 -5.641 -5.100 1.00 98.50 486 SER A CA 1
ATOM 3797 C C . SER A 1 486 ? 13.426 -4.841 -6.373 1.00 98.50 486 SER A C 1
ATOM 3799 O O . SER A 1 486 ? 13.047 -5.279 -7.456 1.00 98.50 486 SER A O 1
ATOM 3801 N N . HIS A 1 487 ? 14.123 -3.712 -6.248 1.00 97.88 487 HIS A N 1
ATOM 3802 C CA . HIS A 1 487 ? 14.722 -2.979 -7.360 1.00 97.88 487 HIS A CA 1
ATOM 3803 C C . HIS A 1 487 ? 16.255 -3.009 -7.317 1.00 97.88 487 HIS A C 1
ATOM 3805 O O . HIS A 1 487 ? 16.920 -2.028 -7.657 1.00 97.88 487 HIS A O 1
ATOM 3811 N N . SER A 1 488 ? 16.828 -4.141 -6.884 1.00 97.69 488 SER A N 1
ATOM 3812 C CA . SER A 1 488 ? 18.253 -4.303 -6.532 1.00 97.69 488 SER A CA 1
ATOM 3813 C C . SER A 1 488 ? 18.692 -3.420 -5.351 1.00 97.69 488 SER A C 1
ATOM 3815 O O . SER A 1 488 ? 17.957 -2.537 -4.923 1.00 97.69 488 SER A O 1
ATOM 3817 N N . TYR A 1 489 ? 19.886 -3.629 -4.794 1.00 97.56 489 TYR A N 1
ATOM 3818 C CA . TYR A 1 489 ? 20.377 -2.776 -3.705 1.00 97.56 489 TYR A CA 1
ATOM 3819 C C . TYR A 1 489 ? 20.930 -1.445 -4.218 1.00 97.56 489 TYR A C 1
ATOM 3821 O O . TYR A 1 489 ? 20.572 -0.394 -3.704 1.00 97.56 489 TYR A O 1
ATOM 3829 N N . LYS A 1 490 ? 21.831 -1.466 -5.207 1.00 94.62 490 LYS A N 1
ATOM 3830 C CA . LYS A 1 490 ? 22.518 -0.251 -5.686 1.00 94.62 490 LYS A CA 1
ATOM 3831 C C . LYS A 1 490 ? 21.762 0.513 -6.764 1.00 94.62 490 LYS A C 1
ATOM 3833 O O . LYS A 1 490 ? 22.273 1.538 -7.210 1.00 94.62 490 LYS A O 1
ATOM 3838 N N . HIS A 1 491 ? 20.640 -0.013 -7.255 1.00 94.62 491 HIS A N 1
ATOM 383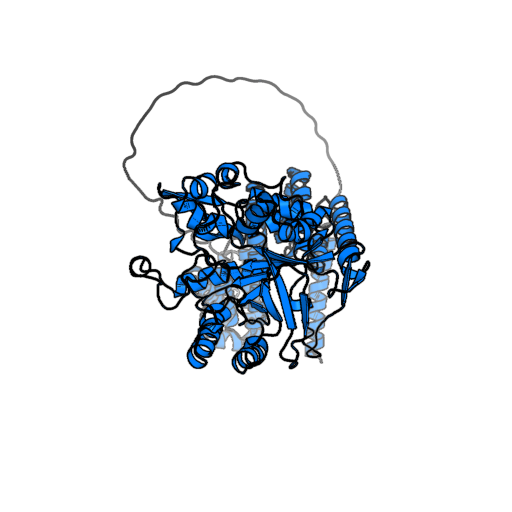9 C CA . HIS A 1 491 ? 19.949 0.516 -8.433 1.00 94.62 491 HIS A CA 1
ATOM 3840 C C . HIS A 1 491 ? 20.912 0.755 -9.617 1.00 94.62 491 HIS A C 1
ATOM 3842 O O . HIS A 1 491 ? 20.979 1.826 -10.221 1.00 94.62 491 HIS A O 1
ATOM 3848 N N . SER A 1 492 ? 21.763 -0.237 -9.896 1.00 93.19 492 SER A N 1
ATOM 3849 C CA . SER A 1 492 ? 22.778 -0.184 -10.957 1.00 93.19 492 SER A CA 1
ATOM 3850 C C . SER A 1 492 ? 22.335 -0.987 -12.178 1.00 93.19 492 SER A C 1
ATOM 3852 O O . SER A 1 492 ? 21.607 -1.965 -12.041 1.00 93.19 492 SER A O 1
ATOM 3854 N N . ARG A 1 493 ? 22.835 -0.631 -13.370 1.00 94.00 493 ARG A N 1
ATOM 3855 C CA . ARG A 1 493 ? 22.668 -1.452 -14.583 1.00 94.00 493 ARG A CA 1
ATOM 3856 C C . ARG A 1 493 ? 23.274 -2.833 -14.369 1.00 94.00 493 ARG A C 1
ATOM 3858 O O . ARG A 1 493 ? 24.500 -2.979 -14.336 1.00 94.00 493 ARG A O 1
ATOM 3865 N N . MET A 1 494 ? 22.418 -3.828 -14.168 1.00 92.19 494 MET A N 1
ATOM 3866 C CA . MET A 1 494 ? 22.846 -5.141 -13.702 1.00 92.19 494 MET A CA 1
ATOM 3867 C C . MET A 1 494 ? 23.664 -5.894 -14.749 1.00 92.19 494 MET A C 1
ATOM 3869 O O . MET A 1 494 ? 24.524 -6.687 -14.367 1.00 92.19 494 MET A O 1
ATOM 3873 N N . SER A 1 495 ? 23.501 -5.588 -16.045 1.00 92.69 495 SER A N 1
ATOM 3874 C CA . SER A 1 495 ? 24.328 -6.173 -17.110 1.00 92.69 495 SER A CA 1
ATOM 3875 C C . SER A 1 495 ? 25.806 -5.808 -17.002 1.00 92.69 495 SER A C 1
ATOM 3877 O O . SER A 1 495 ? 26.653 -6.488 -17.577 1.00 92.69 495 SER A O 1
ATOM 3879 N N . ASN A 1 496 ? 26.124 -4.725 -16.289 1.00 93.69 496 ASN A N 1
ATOM 3880 C CA . ASN A 1 496 ? 27.488 -4.225 -16.135 1.00 93.69 496 ASN A CA 1
ATOM 3881 C C . ASN A 1 496 ? 28.194 -4.798 -14.899 1.00 93.69 496 ASN A C 1
ATOM 3883 O O . ASN A 1 496 ? 29.373 -4.514 -14.677 1.00 93.69 496 ASN A O 1
ATOM 3887 N N . LEU A 1 497 ? 27.490 -5.569 -14.067 1.00 94.81 497 LEU A N 1
ATOM 3888 C CA . LEU A 1 497 ? 28.050 -6.137 -12.849 1.00 94.81 497 LEU A CA 1
ATOM 3889 C C . LEU A 1 497 ? 28.797 -7.440 -13.143 1.00 94.81 497 LEU A C 1
ATOM 3891 O O . LEU A 1 497 ? 28.372 -8.271 -13.941 1.00 94.81 497 LEU A O 1
ATOM 3895 N N . SER A 1 498 ? 29.904 -7.654 -12.431 1.00 96.12 498 SER A N 1
ATOM 3896 C CA . SER A 1 498 ? 30.495 -8.990 -12.339 1.00 96.12 498 SER A CA 1
ATOM 3897 C C . SER A 1 498 ? 29.566 -9.925 -11.554 1.00 96.12 498 SER A C 1
ATOM 3899 O O . SER A 1 498 ? 28.805 -9.463 -10.703 1.00 96.12 498 SER A O 1
ATOM 3901 N N . ALA A 1 499 ? 29.675 -11.241 -11.759 1.00 96.31 499 ALA A N 1
ATOM 3902 C CA . ALA A 1 499 ? 28.869 -12.228 -11.034 1.00 96.31 499 ALA A CA 1
ATOM 3903 C C . ALA A 1 499 ? 28.957 -12.082 -9.500 1.00 96.31 499 ALA A C 1
ATOM 3905 O O . ALA A 1 499 ? 27.959 -12.236 -8.798 1.00 96.31 499 ALA A O 1
ATOM 3906 N N . SER A 1 500 ? 30.137 -11.753 -8.956 1.00 97.94 500 SER A N 1
ATOM 3907 C CA . SER A 1 500 ? 30.303 -11.533 -7.513 1.00 97.94 500 SER A CA 1
ATOM 3908 C C . SER A 1 500 ? 29.642 -10.236 -7.049 1.00 97.94 500 SER A C 1
ATOM 3910 O O . SER A 1 500 ? 28.985 -10.226 -6.011 1.00 97.94 500 SER A O 1
ATOM 3912 N N . SER A 1 501 ? 29.767 -9.154 -7.824 1.00 98.00 501 SER A N 1
ATOM 3913 C CA . SER A 1 501 ? 29.104 -7.879 -7.529 1.00 98.00 501 SER A CA 1
ATOM 3914 C C . SER A 1 501 ? 27.584 -7.997 -7.605 1.00 98.00 501 SER A C 1
ATOM 3916 O O . SER A 1 501 ? 26.910 -7.445 -6.746 1.00 98.00 501 SER A O 1
ATOM 3918 N N . PHE A 1 502 ? 27.061 -8.748 -8.577 1.00 97.56 502 PHE A N 1
ATOM 3919 C CA . PHE A 1 502 ? 25.637 -9.043 -8.712 1.00 97.56 502 PHE A CA 1
ATOM 3920 C C . PHE A 1 502 ? 25.111 -9.763 -7.469 1.00 97.56 502 PHE A C 1
ATOM 3922 O O . PHE A 1 502 ? 24.189 -9.288 -6.819 1.00 97.56 502 PHE A O 1
ATOM 3929 N N . ARG A 1 503 ? 25.740 -10.882 -7.083 1.00 97.94 503 ARG A N 1
ATOM 3930 C CA . ARG A 1 503 ? 25.316 -11.667 -5.910 1.00 97.94 503 ARG A CA 1
ATOM 3931 C C . ARG A 1 503 ? 25.425 -10.866 -4.617 1.00 97.94 503 ARG A C 1
ATOM 3933 O O . ARG A 1 503 ? 24.550 -10.963 -3.767 1.00 97.94 503 ARG A O 1
ATOM 3940 N N . SER A 1 504 ? 26.481 -10.061 -4.479 1.00 98.06 504 SER A N 1
ATOM 3941 C CA . SER A 1 504 ? 26.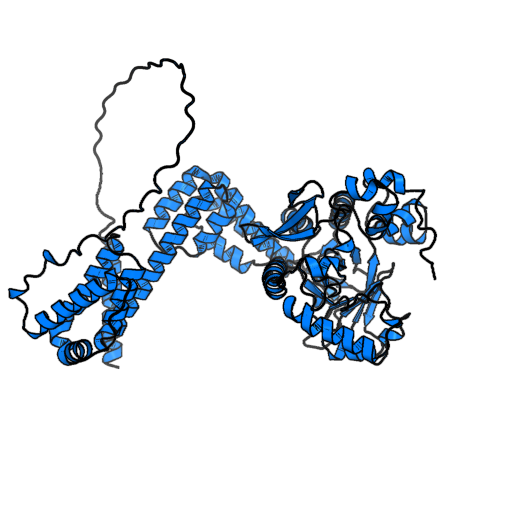641 -9.163 -3.332 1.00 98.06 504 SER A CA 1
ATOM 3942 C C . SER A 1 504 ? 25.549 -8.099 -3.278 1.00 98.06 504 SER A C 1
ATOM 3944 O O . SER A 1 504 ? 25.124 -7.753 -2.182 1.00 98.06 504 SER A O 1
ATOM 3946 N N . ASP A 1 505 ? 25.120 -7.570 -4.423 1.00 97.94 505 ASP A N 1
ATOM 3947 C CA . ASP A 1 505 ? 24.024 -6.609 -4.503 1.00 97.94 505 ASP A CA 1
ATOM 3948 C C . ASP A 1 505 ? 22.696 -7.253 -4.079 1.00 97.94 505 ASP A C 1
ATOM 3950 O O . ASP A 1 505 ? 22.037 -6.751 -3.171 1.00 97.94 505 ASP A O 1
ATOM 3954 N N . THR A 1 506 ? 22.375 -8.430 -4.630 1.00 98.12 506 THR A N 1
ATOM 3955 C CA . THR A 1 506 ? 21.189 -9.212 -4.248 1.00 98.12 506 THR A CA 1
ATOM 3956 C C . THR A 1 506 ? 21.167 -9.524 -2.752 1.00 98.12 506 THR A C 1
ATOM 3958 O O . THR A 1 506 ? 20.172 -9.253 -2.085 1.00 98.12 506 THR A O 1
ATOM 3961 N N . ASN A 1 507 ? 22.262 -10.061 -2.205 1.00 98.25 507 ASN A N 1
ATOM 3962 C CA . ASN A 1 507 ? 22.328 -10.431 -0.788 1.00 98.25 507 ASN A CA 1
ATOM 3963 C C . ASN A 1 507 ? 22.150 -9.216 0.115 1.00 98.25 507 ASN A C 1
ATOM 3965 O O . ASN A 1 507 ? 21.425 -9.281 1.099 1.00 98.25 507 ASN A O 1
ATOM 3969 N N . ARG A 1 508 ? 22.759 -8.087 -0.251 1.00 97.81 508 ARG A N 1
ATOM 3970 C CA . ARG A 1 508 ? 22.634 -6.864 0.532 1.00 97.81 508 ARG A CA 1
ATOM 3971 C C . ARG A 1 508 ? 21.215 -6.304 0.504 1.00 97.81 508 ARG A C 1
ATOM 3973 O O . ARG A 1 508 ? 20.749 -5.803 1.522 1.00 97.81 508 ARG A O 1
ATOM 3980 N N . TRP A 1 509 ? 20.513 -6.414 -0.626 1.00 98.25 509 TRP A N 1
ATOM 3981 C CA . TRP A 1 509 ? 19.094 -6.070 -0.676 1.00 98.25 509 TRP A CA 1
ATOM 3982 C C . TRP A 1 509 ? 18.285 -6.932 0.294 1.00 98.25 509 TRP A C 1
ATOM 3984 O O . TRP A 1 509 ? 17.519 -6.383 1.077 1.00 98.25 509 TRP A O 1
ATOM 3994 N N . LEU A 1 510 ? 18.495 -8.252 0.298 1.00 98.12 510 LEU A N 1
ATOM 3995 C CA . LEU A 1 510 ? 17.802 -9.173 1.208 1.00 98.12 510 LEU A CA 1
ATOM 3996 C C . LEU A 1 510 ? 18.096 -8.851 2.684 1.00 98.12 510 LEU A C 1
ATOM 3998 O O . LEU A 1 510 ? 17.180 -8.802 3.501 1.00 98.12 510 LEU A O 1
ATOM 4002 N N . GLU A 1 511 ? 19.361 -8.588 3.015 1.00 97.12 511 GLU A N 1
ATOM 4003 C CA . GLU A 1 511 ? 19.818 -8.306 4.381 1.00 97.12 511 GLU A CA 1
ATOM 4004 C C . GLU A 1 511 ? 19.351 -6.945 4.919 1.00 97.12 511 GLU A C 1
ATOM 4006 O O . GLU A 1 511 ? 19.050 -6.833 6.107 1.00 97.12 511 GLU A O 1
ATOM 4011 N N . GLU A 1 512 ? 19.312 -5.904 4.080 1.00 96.94 512 GLU A N 1
ATOM 4012 C CA . GLU A 1 512 ? 18.991 -4.540 4.520 1.00 96.94 512 GLU A CA 1
ATOM 4013 C C . GLU A 1 512 ? 17.539 -4.147 4.216 1.00 96.94 512 GLU A C 1
ATOM 4015 O O . GLU A 1 512 ? 16.811 -3.756 5.125 1.00 96.94 512 GLU A O 1
ATOM 4020 N N . VAL A 1 513 ? 17.102 -4.260 2.959 1.00 98.31 513 VAL A N 1
ATOM 4021 C CA . VAL A 1 513 ? 15.758 -3.834 2.529 1.00 98.31 513 VAL A CA 1
ATOM 4022 C C . VAL A 1 513 ? 14.732 -4.929 2.810 1.00 98.31 513 VAL A C 1
ATOM 4024 O O . VAL A 1 513 ? 13.701 -4.660 3.425 1.00 98.31 513 VAL A O 1
ATOM 4027 N N . GLY A 1 514 ? 15.036 -6.176 2.436 1.00 97.56 514 GLY A N 1
ATOM 4028 C CA . GLY A 1 514 ? 14.192 -7.349 2.689 1.00 97.56 514 GLY A CA 1
ATOM 4029 C C . GLY A 1 514 ? 13.881 -7.540 4.176 1.00 97.56 514 GLY A C 1
ATOM 4030 O O . GLY A 1 514 ? 12.743 -7.817 4.540 1.00 97.56 514 GLY A O 1
ATOM 4031 N N . ALA A 1 515 ? 14.843 -7.263 5.063 1.00 95.06 515 ALA A N 1
ATOM 4032 C CA . ALA A 1 515 ? 14.645 -7.296 6.517 1.00 95.06 515 ALA A CA 1
ATOM 4033 C C . ALA A 1 515 ? 13.651 -6.243 7.062 1.00 95.06 515 ALA A C 1
ATOM 4035 O O . ALA A 1 515 ? 13.249 -6.317 8.230 1.00 95.06 515 ALA A O 1
ATOM 4036 N N . ILE A 1 516 ? 13.278 -5.249 6.250 1.00 96.69 516 ILE A N 1
ATOM 4037 C CA . ILE A 1 516 ? 12.286 -4.222 6.583 1.00 96.69 516 ILE A CA 1
ATOM 4038 C C . ILE A 1 516 ? 10.952 -4.525 5.894 1.00 96.69 516 ILE A C 1
ATOM 4040 O O . ILE A 1 516 ? 9.913 -4.523 6.553 1.00 96.69 516 ILE A O 1
ATOM 4044 N N . VAL A 1 517 ? 10.976 -4.817 4.589 1.00 96.94 517 VAL A N 1
ATOM 4045 C CA . VAL A 1 517 ? 9.758 -4.989 3.775 1.00 96.94 517 VAL A CA 1
ATOM 4046 C C . VAL A 1 517 ? 9.159 -6.395 3.833 1.00 96.94 517 VAL A C 1
ATOM 4048 O O . VAL A 1 517 ? 7.966 -6.559 3.572 1.00 96.94 517 VAL A O 1
ATOM 4051 N N . GLY A 1 518 ? 9.943 -7.384 4.263 1.00 95.69 518 GLY A N 1
ATOM 4052 C CA . GLY A 1 518 ? 9.571 -8.795 4.310 1.00 95.69 518 GLY A CA 1
ATOM 4053 C C . GLY A 1 518 ? 9.943 -9.558 3.037 1.00 95.69 518 GLY A C 1
ATOM 4054 O O . GLY A 1 518 ? 10.445 -8.990 2.064 1.00 95.69 518 GLY A O 1
ATOM 4055 N N . ASP A 1 519 ? 9.692 -10.867 3.063 1.00 94.81 519 ASP A N 1
ATOM 4056 C CA . ASP A 1 519 ? 9.938 -11.752 1.926 1.00 94.81 519 ASP A CA 1
ATOM 4057 C C . ASP A 1 519 ? 9.081 -11.350 0.720 1.00 94.81 519 ASP A C 1
ATOM 4059 O O . ASP A 1 519 ? 7.924 -10.945 0.852 1.00 94.81 519 ASP A O 1
ATOM 4063 N N . THR A 1 520 ? 9.643 -11.487 -0.479 1.00 97.38 520 THR A N 1
ATOM 4064 C CA . THR A 1 520 ? 8.941 -11.175 -1.724 1.00 97.38 520 THR A CA 1
ATOM 4065 C C . THR A 1 520 ? 9.419 -12.060 -2.862 1.00 97.38 520 THR A C 1
ATOM 4067 O O . THR A 1 520 ? 10.591 -12.426 -2.946 1.00 97.38 520 THR A O 1
ATOM 4070 N N . ILE A 1 521 ? 8.501 -12.365 -3.776 1.00 97.50 521 ILE A N 1
ATOM 4071 C CA . ILE A 1 521 ? 8.809 -13.047 -5.031 1.00 97.50 521 ILE A CA 1
ATOM 4072 C C . ILE A 1 521 ? 9.047 -12.062 -6.187 1.00 97.50 521 ILE A C 1
ATOM 4074 O O . ILE A 1 521 ? 9.300 -12.492 -7.311 1.00 97.50 521 ILE A O 1
ATOM 4078 N N . LEU A 1 522 ? 8.933 -10.754 -5.955 1.00 98.50 522 LEU A N 1
ATOM 4079 C CA . LEU A 1 522 ? 8.897 -9.741 -7.008 1.00 98.50 522 LEU A CA 1
ATOM 4080 C C . LEU A 1 522 ? 10.267 -9.077 -7.178 1.00 98.50 522 LEU A C 1
ATOM 4082 O O . LEU A 1 522 ? 10.840 -8.559 -6.218 1.00 98.50 522 LEU A O 1
ATOM 4086 N N . PHE A 1 523 ? 10.772 -9.040 -8.409 1.00 98.25 523 PHE A N 1
ATOM 4087 C CA . PHE A 1 523 ? 12.039 -8.398 -8.750 1.00 98.25 523 PHE A CA 1
ATOM 4088 C C . PHE A 1 523 ? 11.903 -7.547 -10.010 1.00 98.25 523 PHE A C 1
ATOM 4090 O O . PHE A 1 523 ? 11.630 -8.060 -11.092 1.00 98.25 523 PHE A O 1
ATOM 4097 N N . CYS A 1 524 ? 12.154 -6.250 -9.909 1.00 98.12 524 CYS A N 1
ATOM 4098 C CA . CYS A 1 524 ? 12.251 -5.382 -11.068 1.00 98.12 524 CYS A CA 1
ATOM 4099 C C . CYS A 1 524 ? 13.709 -5.111 -11.426 1.00 98.12 524 CYS A C 1
ATOM 4101 O O . CYS A 1 524 ? 14.474 -4.605 -10.605 1.00 98.12 524 CYS A O 1
ATOM 4103 N N . TRP A 1 525 ? 14.074 -5.376 -12.681 1.00 97.12 525 TRP A N 1
ATOM 4104 C CA . TRP A 1 525 ? 15.391 -5.049 -13.217 1.00 97.12 525 TRP A CA 1
ATOM 4105 C C . TRP A 1 525 ? 15.588 -3.521 -13.221 1.00 97.12 525 TRP A C 1
ATOM 4107 O O . TRP A 1 525 ? 14.816 -2.829 -13.889 1.00 97.12 525 TRP A O 1
ATOM 4117 N N . PRO A 1 526 ? 16.596 -2.970 -12.512 1.00 95.88 526 PRO A N 1
ATOM 4118 C CA . PRO A 1 526 ? 16.947 -1.548 -12.585 1.00 95.88 526 PRO A CA 1
ATOM 4119 C C . PRO A 1 526 ? 17.082 -1.076 -14.030 1.00 95.88 526 PRO A C 1
ATOM 4121 O O . PRO A 1 526 ? 17.737 -1.742 -14.835 1.00 95.88 526 PRO A O 1
ATOM 4124 N N . TYR A 1 527 ? 16.480 0.065 -14.371 1.00 92.88 527 TYR A N 1
ATOM 4125 C CA . TYR A 1 527 ? 16.435 0.603 -15.744 1.00 92.88 527 TYR A CA 1
ATOM 4126 C C . TYR A 1 527 ? 15.800 -0.334 -16.794 1.00 92.88 527 TYR A C 1
ATOM 4128 O O . TYR A 1 527 ? 16.030 -0.149 -17.991 1.00 92.88 527 TYR A O 1
ATOM 4136 N N . GLY A 1 528 ? 15.086 -1.384 -16.373 1.00 92.44 528 GLY A N 1
ATOM 4137 C CA . GLY A 1 528 ? 14.657 -2.475 -17.252 1.00 92.44 528 GLY A CA 1
ATOM 4138 C C . GLY A 1 528 ? 15.822 -3.281 -17.841 1.00 92.44 528 GLY A C 1
ATOM 4139 O O . GLY A 1 528 ? 15.634 -4.016 -18.810 1.00 92.44 528 GLY A O 1
ATOM 4140 N N . ASP A 1 529 ? 17.034 -3.142 -17.297 1.00 92.38 529 ASP A N 1
ATOM 4141 C CA . ASP A 1 529 ? 18.247 -3.736 -17.847 1.00 92.38 529 ASP A CA 1
ATOM 4142 C C . ASP A 1 529 ? 18.366 -5.220 -17.491 1.00 92.38 529 ASP A C 1
ATOM 4144 O O . ASP A 1 529 ? 19.008 -5.624 -16.522 1.00 92.38 529 ASP A O 1
ATOM 4148 N N . HIS A 1 530 ? 17.757 -6.040 -18.338 1.00 88.69 530 HIS A N 1
ATOM 4149 C CA . HIS A 1 530 ? 17.887 -7.491 -18.317 1.00 88.69 530 HIS A CA 1
ATOM 4150 C C . HIS A 1 530 ? 18.828 -8.001 -19.436 1.00 88.69 530 HIS A C 1
ATOM 4152 O O . HIS A 1 530 ? 18.668 -9.122 -19.939 1.00 88.69 530 HIS A O 1
ATOM 4158 N N . GLY A 1 531 ? 19.777 -7.165 -19.894 1.00 83.00 531 GLY A N 1
ATOM 4159 C CA . GLY A 1 531 ? 20.806 -7.513 -20.887 1.00 83.00 531 GLY A CA 1
ATOM 4160 C C . GLY A 1 531 ? 20.259 -8.044 -22.215 1.00 83.00 531 GLY A C 1
ATOM 4161 O O . GLY A 1 531 ? 20.719 -9.072 -22.707 1.00 83.00 531 GLY A O 1
ATOM 4162 N N . GLY A 1 532 ? 19.200 -7.430 -22.752 1.00 81.31 532 GLY A N 1
ATOM 4163 C CA . GLY A 1 532 ? 18.546 -7.895 -23.987 1.00 81.31 532 GLY A CA 1
ATOM 4164 C C . GLY A 1 532 ? 17.863 -9.267 -23.872 1.00 81.31 532 GLY A C 1
ATOM 4165 O O . GLY A 1 532 ? 17.437 -9.832 -24.873 1.00 81.31 532 GLY A O 1
ATOM 4166 N N . GLY A 1 533 ? 17.741 -9.802 -22.653 1.00 82.25 533 GLY A N 1
ATOM 4167 C CA . GLY A 1 533 ? 17.151 -11.110 -22.359 1.00 82.25 533 GLY A CA 1
ATOM 4168 C C . GLY A 1 533 ? 18.185 -12.195 -22.072 1.00 82.25 533 GLY A C 1
ATOM 4169 O O . GLY A 1 533 ? 17.801 -13.282 -21.652 1.00 82.25 533 GLY A O 1
ATOM 4170 N N . GLU A 1 534 ? 19.477 -11.904 -22.244 1.00 86.19 534 GLU A N 1
ATOM 4171 C CA . GLU A 1 534 ? 20.550 -12.854 -21.943 1.00 86.19 534 GLU A CA 1
ATOM 4172 C C . GLU A 1 534 ? 20.745 -13.039 -20.435 1.00 86.19 534 GLU A C 1
ATOM 4174 O O . GLU A 1 534 ? 20.990 -14.159 -19.988 1.00 86.19 534 GLU A O 1
ATOM 4179 N N . LEU A 1 535 ? 20.565 -11.978 -19.631 1.00 87.62 535 LEU A N 1
ATOM 4180 C CA . LEU A 1 535 ? 20.629 -12.115 -18.172 1.00 87.62 535 LEU A CA 1
ATOM 4181 C C . LEU A 1 535 ? 19.551 -13.069 -17.662 1.00 87.62 535 LEU A C 1
ATOM 4183 O O . LEU A 1 535 ? 19.846 -13.904 -16.822 1.00 87.62 535 LEU A O 1
ATOM 4187 N N . ARG A 1 536 ? 18.344 -13.036 -18.238 1.00 91.69 536 ARG A N 1
ATOM 4188 C CA . ARG A 1 536 ? 17.184 -13.844 -17.809 1.00 91.69 536 ARG A CA 1
ATOM 4189 C C . ARG A 1 536 ? 17.354 -15.358 -17.987 1.00 91.69 536 ARG A C 1
ATOM 4191 O O . ARG A 1 536 ? 16.467 -16.121 -17.643 1.00 91.69 536 ARG A O 1
ATOM 4198 N N . LYS A 1 537 ? 18.482 -15.797 -18.550 1.00 89.75 537 LYS A N 1
ATOM 4199 C CA . LYS A 1 537 ? 18.797 -17.206 -18.838 1.00 89.75 537 LYS A CA 1
ATOM 4200 C C . LYS A 1 537 ? 20.132 -17.646 -18.239 1.00 89.75 537 LYS A C 1
ATOM 4202 O O . LYS A 1 537 ? 20.607 -18.745 -18.528 1.00 89.75 537 LYS A O 1
ATOM 4207 N N . ASN A 1 538 ? 20.796 -16.770 -17.485 1.00 92.81 538 ASN A N 1
ATOM 4208 C CA . ASN A 1 538 ? 22.141 -17.016 -16.982 1.00 92.81 538 ASN A CA 1
ATOM 4209 C C . ASN A 1 538 ? 22.142 -17.470 -15.509 1.00 92.81 538 ASN A C 1
ATOM 4211 O O . ASN A 1 538 ? 21.106 -17.637 -14.860 1.00 92.81 538 ASN A O 1
ATOM 4215 N N . ALA A 1 539 ? 23.344 -17.685 -14.970 1.00 95.69 539 ALA A N 1
ATOM 4216 C CA . ALA A 1 539 ? 23.527 -18.135 -13.594 1.00 95.69 539 ALA A CA 1
ATOM 4217 C C . ALA A 1 539 ? 23.142 -17.075 -12.543 1.00 95.69 539 ALA A C 1
ATOM 4219 O O . ALA A 1 539 ? 22.880 -17.435 -11.394 1.00 95.69 539 ALA A O 1
ATOM 4220 N N . GLU A 1 540 ? 23.132 -15.792 -12.904 1.00 95.25 540 GLU A N 1
ATOM 4221 C CA . GLU A 1 540 ? 22.734 -14.671 -12.051 1.00 95.25 540 GLU A CA 1
ATOM 4222 C C . GLU A 1 540 ? 21.207 -14.576 -11.932 1.00 95.25 540 GLU A C 1
ATOM 4224 O O . GLU A 1 540 ? 20.701 -14.428 -10.823 1.00 95.25 540 GLU A O 1
ATOM 4229 N N . HIS A 1 541 ? 20.456 -14.769 -13.021 1.00 96.19 541 HIS A N 1
ATOM 4230 C CA . HIS A 1 541 ? 18.994 -14.899 -12.950 1.00 96.19 541 HIS A CA 1
ATOM 4231 C C . HIS A 1 541 ? 18.576 -16.115 -12.132 1.00 96.19 541 HIS A C 1
ATOM 4233 O O . HIS A 1 541 ? 17.755 -15.995 -11.225 1.00 96.19 541 HIS A O 1
ATOM 4239 N N . LYS A 1 542 ? 19.221 -17.269 -12.355 1.00 96.38 542 LYS A N 1
ATOM 4240 C CA . LYS A 1 542 ? 19.000 -18.440 -11.495 1.00 96.38 542 LYS A CA 1
ATOM 4241 C C . LYS A 1 542 ? 19.317 -18.128 -10.028 1.00 96.38 542 LYS A C 1
ATOM 4243 O O . LYS A 1 542 ? 18.620 -18.604 -9.141 1.00 96.38 542 LYS A O 1
ATOM 4248 N N . TYR A 1 543 ? 20.338 -17.316 -9.755 1.00 97.62 543 TYR A N 1
ATOM 4249 C CA . TYR A 1 543 ? 20.641 -16.903 -8.388 1.00 97.62 543 TYR A CA 1
ATOM 4250 C C . TYR A 1 543 ? 19.524 -16.060 -7.768 1.00 97.62 543 TYR A C 1
ATOM 4252 O O . TYR A 1 543 ? 19.174 -16.311 -6.620 1.00 97.62 543 TYR A O 1
ATOM 4260 N N . LEU A 1 544 ? 18.935 -15.110 -8.504 1.00 97.50 544 LEU A N 1
ATOM 4261 C CA . LEU A 1 544 ? 17.736 -14.404 -8.036 1.00 97.50 544 LEU A CA 1
ATOM 4262 C C . LEU A 1 544 ? 16.603 -15.399 -7.748 1.00 97.50 544 LEU A C 1
ATOM 4264 O O . LEU A 1 544 ? 16.005 -15.358 -6.675 1.00 97.50 544 LEU A O 1
ATOM 4268 N N . PHE A 1 545 ? 16.363 -16.338 -8.668 1.00 96.38 545 PHE A N 1
ATOM 4269 C CA . PHE A 1 545 ? 15.314 -17.343 -8.520 1.00 96.38 545 PHE A CA 1
ATOM 4270 C C . PHE A 1 545 ? 15.489 -18.230 -7.282 1.00 96.38 545 PHE A C 1
ATOM 4272 O O . PHE A 1 545 ? 14.534 -18.465 -6.536 1.00 96.38 545 PHE A O 1
ATOM 4279 N N . ASP A 1 546 ? 16.712 -18.703 -7.043 1.00 96.38 546 ASP A N 1
ATOM 4280 C CA . ASP A 1 546 ? 17.069 -19.537 -5.892 1.00 96.38 546 ASP A CA 1
ATOM 4281 C C . ASP A 1 546 ? 16.965 -18.770 -4.560 1.00 96.38 546 ASP A C 1
ATOM 4283 O O . ASP A 1 546 ? 16.807 -19.394 -3.513 1.00 96.38 546 ASP A O 1
ATOM 4287 N N . ASN A 1 547 ? 17.009 -17.433 -4.593 1.00 97.06 547 ASN A N 1
ATOM 4288 C CA . ASN A 1 547 ? 16.827 -16.558 -3.430 1.00 97.06 547 ASN A CA 1
ATOM 4289 C C . ASN A 1 547 ? 15.382 -16.046 -3.273 1.00 97.06 547 ASN A C 1
ATOM 4291 O O . ASN A 1 547 ? 15.146 -15.060 -2.583 1.00 97.06 547 ASN A O 1
ATOM 4295 N N . GLY A 1 548 ? 14.410 -16.721 -3.891 1.00 95.62 548 GLY A N 1
ATOM 4296 C CA . GLY A 1 548 ? 12.984 -16.505 -3.630 1.00 95.62 548 GLY A CA 1
ATOM 4297 C C . GLY A 1 548 ? 12.246 -15.681 -4.682 1.00 95.62 548 GLY A C 1
ATOM 4298 O O . GLY A 1 548 ? 11.027 -15.786 -4.753 1.00 95.62 548 GLY A O 1
ATOM 4299 N N . PHE A 1 549 ? 12.937 -14.954 -5.563 1.00 97.69 549 PHE A N 1
ATOM 4300 C CA . PHE A 1 549 ? 12.272 -14.183 -6.618 1.00 97.69 549 PHE A CA 1
ATOM 4301 C C . PHE A 1 549 ? 11.674 -15.103 -7.693 1.00 97.69 549 PHE A C 1
ATOM 4303 O O . PHE A 1 549 ? 12.343 -15.996 -8.202 1.00 97.69 549 PHE A O 1
ATOM 4310 N N . LYS A 1 550 ? 10.408 -14.898 -8.058 1.00 96.38 550 LYS A N 1
ATOM 4311 C CA . LYS A 1 550 ? 9.680 -15.704 -9.054 1.00 96.38 550 LYS A CA 1
ATOM 4312 C C . LYS A 1 550 ? 9.082 -14.870 -10.175 1.00 96.38 550 LYS A C 1
ATOM 4314 O O . LYS A 1 550 ? 8.924 -15.399 -11.270 1.00 96.38 550 LYS A O 1
ATOM 4319 N N . PHE A 1 551 ? 8.785 -13.594 -9.936 1.00 96.62 551 PHE A N 1
ATOM 4320 C CA . PHE A 1 551 ? 8.219 -12.686 -10.928 1.00 96.62 551 PHE A CA 1
ATOM 4321 C C . PHE A 1 551 ? 9.173 -11.523 -11.195 1.00 96.62 551 PHE A C 1
ATOM 4323 O O . PHE A 1 551 ? 9.449 -10.701 -10.323 1.00 96.62 551 PHE A O 1
ATOM 4330 N N . PHE A 1 552 ? 9.662 -11.468 -12.428 1.00 97.06 552 PHE A N 1
ATOM 4331 C CA . PHE A 1 552 ? 10.629 -10.507 -12.915 1.00 97.06 552 PHE A CA 1
ATOM 4332 C C . PHE A 1 552 ? 9.975 -9.445 -13.807 1.00 97.06 552 PHE A C 1
ATOM 4334 O O . PHE A 1 552 ? 9.137 -9.754 -14.656 1.00 97.06 552 PHE A O 1
ATOM 4341 N N . PHE A 1 553 ? 10.386 -8.190 -13.645 1.00 96.94 553 PHE A N 1
ATOM 4342 C CA . PHE A 1 553 ? 9.803 -7.052 -14.355 1.00 96.94 553 PHE A CA 1
ATOM 4343 C C . PHE A 1 553 ? 10.858 -6.288 -15.152 1.00 96.94 553 PHE A C 1
ATOM 4345 O O . PHE A 1 553 ? 11.901 -5.920 -14.612 1.00 96.94 553 PHE A O 1
ATOM 4352 N N . GLY A 1 554 ? 10.584 -6.052 -16.436 1.00 95.19 554 GLY A N 1
ATOM 4353 C CA . GLY A 1 554 ? 11.379 -5.194 -17.318 1.00 95.19 554 GLY A CA 1
ATOM 4354 C C . GLY A 1 554 ? 10.630 -3.930 -17.742 1.00 95.19 554 GLY A C 1
ATOM 4355 O O . GLY A 1 554 ? 9.550 -3.629 -17.231 1.00 95.19 554 GLY A O 1
ATOM 4356 N N . CYS A 1 555 ? 11.190 -3.208 -18.712 1.00 92.62 555 CYS A N 1
ATOM 4357 C CA . CYS A 1 555 ? 10.553 -2.043 -19.325 1.00 92.62 555 CYS A CA 1
ATOM 4358 C C . CYS A 1 555 ? 10.237 -2.340 -20.794 1.00 92.62 555 CYS A C 1
ATOM 4360 O O . CYS A 1 555 ? 11.128 -2.680 -21.571 1.00 92.62 555 CYS A O 1
ATOM 4362 N N . GLY A 1 556 ? 8.980 -2.152 -21.194 1.00 87.62 556 GLY A N 1
ATOM 4363 C CA . GLY A 1 556 ? 8.543 -2.397 -22.563 1.00 87.62 556 GLY A CA 1
ATOM 4364 C C . GLY A 1 556 ? 7.209 -1.728 -22.879 1.00 87.62 556 GLY A C 1
ATOM 4365 O O . GLY A 1 556 ? 6.353 -1.547 -22.020 1.00 87.62 556 GLY A O 1
ATOM 4366 N N . ALA A 1 557 ? 7.024 -1.335 -24.140 1.00 78.81 557 ALA A N 1
ATOM 4367 C CA . ALA A 1 557 ? 5.820 -0.619 -24.569 1.00 78.81 557 ALA A CA 1
ATOM 4368 C C . ALA A 1 557 ? 4.624 -1.543 -24.866 1.00 78.81 557 ALA A C 1
ATOM 4370 O O . ALA A 1 557 ? 3.494 -1.071 -24.959 1.00 78.81 557 ALA A O 1
ATOM 4371 N N . LYS A 1 558 ? 4.855 -2.851 -25.025 1.00 82.25 558 LYS A N 1
ATOM 4372 C CA . LYS A 1 558 ? 3.817 -3.835 -25.354 1.00 82.25 558 LYS A CA 1
ATOM 4373 C C . LYS A 1 558 ? 3.421 -4.628 -24.120 1.00 82.25 558 LYS A C 1
ATOM 4375 O O . LYS A 1 558 ? 4.238 -4.853 -23.236 1.00 82.25 558 LYS A O 1
ATOM 4380 N N . ARG A 1 559 ? 2.189 -5.138 -24.116 1.00 87.44 559 ARG A N 1
ATOM 4381 C CA . ARG A 1 559 ? 1.777 -6.170 -23.159 1.00 87.44 559 ARG A CA 1
ATOM 4382 C C . ARG A 1 559 ? 2.617 -7.421 -23.393 1.00 87.44 559 ARG A C 1
ATOM 4384 O O . ARG A 1 559 ? 2.468 -8.076 -24.425 1.00 87.44 559 ARG A O 1
ATOM 4391 N N . PHE A 1 560 ? 3.495 -7.731 -22.450 1.00 89.50 560 PHE A N 1
ATOM 4392 C CA . PHE A 1 560 ? 4.286 -8.951 -22.452 1.00 89.50 560 PHE A CA 1
ATOM 4393 C C . PHE A 1 560 ? 4.191 -9.600 -21.081 1.00 89.50 560 PHE A C 1
ATOM 4395 O O . PHE A 1 560 ? 4.424 -8.938 -20.077 1.00 89.50 560 PHE A O 1
ATOM 4402 N N . TYR A 1 561 ? 3.848 -10.884 -21.065 1.00 91.62 561 TYR A N 1
ATOM 4403 C CA . TYR A 1 561 ? 3.754 -11.707 -19.868 1.00 91.62 561 TYR A CA 1
ATOM 4404 C C . TYR A 1 561 ? 3.952 -13.172 -20.266 1.00 91.62 561 TYR A C 1
ATOM 4406 O O . TYR A 1 561 ? 3.182 -13.697 -21.077 1.00 91.62 561 TYR A O 1
ATOM 4414 N N . ALA A 1 562 ? 4.997 -13.820 -19.752 1.00 90.69 562 ALA A N 1
ATOM 4415 C CA . ALA A 1 562 ? 5.340 -15.195 -20.111 1.00 90.69 562 ALA A CA 1
ATOM 4416 C C . ALA A 1 562 ? 6.171 -15.896 -19.028 1.00 90.69 562 ALA A C 1
ATOM 4418 O O . ALA A 1 562 ? 6.828 -15.246 -18.219 1.00 90.69 562 ALA A O 1
ATOM 4419 N N . ASN A 1 563 ? 6.196 -17.230 -19.072 1.00 90.81 563 ASN A N 1
ATOM 4420 C CA . ASN A 1 563 ? 7.224 -18.008 -18.381 1.00 90.81 563 ASN A CA 1
ATOM 4421 C C . ASN A 1 563 ? 8.601 -17.719 -18.972 1.00 90.81 563 ASN A C 1
ATOM 4423 O O . ASN A 1 563 ? 8.740 -17.579 -20.193 1.00 90.81 563 ASN A O 1
ATOM 4427 N N . GLU A 1 564 ? 9.619 -17.742 -18.120 1.00 90.56 564 GLU A N 1
ATOM 4428 C CA . GLU A 1 564 ? 10.990 -17.837 -18.594 1.00 90.56 564 GLU A CA 1
ATOM 4429 C C . GLU A 1 564 ? 11.231 -19.180 -19.286 1.00 90.56 564 GLU A C 1
ATOM 4431 O O . GLU A 1 564 ? 10.691 -20.223 -18.910 1.00 90.56 564 GLU A O 1
ATOM 4436 N N . THR A 1 565 ? 12.037 -19.161 -20.348 1.00 86.38 565 THR A N 1
ATOM 4437 C CA . THR A 1 565 ? 12.226 -20.336 -21.218 1.00 86.38 565 THR A CA 1
ATOM 4438 C C . THR A 1 565 ? 12.907 -21.513 -20.525 1.00 86.38 565 THR A C 1
ATOM 4440 O O . THR A 1 565 ? 12.784 -22.646 -20.983 1.00 86.38 565 THR A O 1
ATOM 4443 N N . ASP A 1 566 ? 13.649 -21.244 -19.456 1.00 87.88 566 ASP A N 1
ATOM 4444 C CA . ASP A 1 566 ? 14.339 -22.231 -18.627 1.00 87.88 566 ASP A CA 1
ATOM 4445 C C . ASP A 1 566 ? 13.513 -22.668 -17.401 1.00 87.88 566 ASP A C 1
ATOM 4447 O O . ASP A 1 566 ? 13.969 -23.513 -16.633 1.00 87.88 566 ASP A O 1
ATOM 4451 N N . GLY A 1 567 ? 12.300 -22.126 -17.233 1.00 88.56 567 GLY A N 1
ATOM 4452 C CA . GLY A 1 567 ? 11.414 -22.395 -16.102 1.00 88.56 567 GLY A CA 1
ATOM 4453 C C . GLY A 1 567 ? 11.750 -21.621 -14.824 1.00 88.56 567 GLY A C 1
ATOM 4454 O O . GLY A 1 567 ? 11.060 -21.805 -13.826 1.00 88.56 567 GLY A O 1
ATOM 4455 N N . ASN A 1 568 ? 12.759 -20.741 -14.827 1.00 91.69 568 ASN A N 1
ATOM 4456 C CA . ASN A 1 568 ? 13.166 -19.977 -13.644 1.00 91.69 568 ASN A CA 1
ATOM 4457 C C . ASN A 1 568 ? 12.288 -18.729 -13.446 1.00 91.69 568 ASN A C 1
ATOM 4459 O O . ASN A 1 568 ? 12.775 -17.598 -13.435 1.00 91.69 568 ASN A O 1
ATOM 4463 N N . GLY A 1 569 ? 10.983 -18.943 -13.279 1.00 92.88 569 GLY A N 1
ATOM 4464 C CA . GLY A 1 569 ? 10.007 -17.900 -12.973 1.00 92.88 569 GLY A CA 1
ATOM 4465 C C . GLY A 1 569 ? 9.290 -17.321 -14.191 1.00 92.88 569 GLY A C 1
ATOM 4466 O O . GLY A 1 569 ? 9.217 -17.927 -15.264 1.00 92.88 569 GLY A O 1
ATOM 4467 N N . ILE A 1 570 ? 8.708 -16.144 -13.989 1.00 93.38 570 ILE A N 1
ATOM 4468 C CA . ILE A 1 570 ? 7.820 -15.462 -14.930 1.00 93.38 570 ILE A CA 1
ATOM 4469 C C . ILE A 1 570 ? 8.315 -14.041 -15.173 1.00 93.38 570 ILE A C 1
ATOM 4471 O O . ILE A 1 570 ? 8.896 -13.422 -14.284 1.00 93.38 570 ILE A O 1
ATOM 4475 N N . PHE A 1 571 ? 8.070 -13.510 -16.366 1.00 94.06 571 PHE A N 1
ATOM 4476 C CA . PHE A 1 571 ? 8.516 -12.179 -16.753 1.00 94.06 571 PHE A CA 1
ATOM 4477 C C . PHE A 1 571 ? 7.396 -11.361 -17.378 1.00 94.06 571 PHE A C 1
ATOM 4479 O O . PHE A 1 571 ? 6.641 -11.864 -18.215 1.00 94.06 571 PHE A O 1
ATOM 4486 N N . SER A 1 572 ? 7.333 -10.083 -17.005 1.00 94.06 572 SER A N 1
ATOM 4487 C CA . SER A 1 572 ? 6.449 -9.091 -17.613 1.00 94.06 572 SER A CA 1
ATOM 4488 C C . SER A 1 572 ? 7.210 -7.825 -17.968 1.00 94.06 572 SER A C 1
ATOM 4490 O O . SER A 1 572 ? 7.984 -7.309 -17.163 1.00 94.06 572 SER A O 1
ATOM 4492 N N . ASP A 1 573 ? 6.906 -7.262 -19.134 1.00 93.06 573 ASP A N 1
ATOM 4493 C CA . ASP A 1 573 ? 7.264 -5.871 -19.405 1.00 93.06 573 ASP A CA 1
ATOM 4494 C C . ASP A 1 573 ? 6.293 -4.936 -18.692 1.00 93.06 573 ASP A C 1
ATOM 4496 O O . ASP A 1 573 ? 5.109 -5.257 -18.532 1.00 93.06 573 ASP A O 1
ATOM 4500 N N . ARG A 1 574 ? 6.805 -3.770 -18.294 1.00 94.62 574 ARG A N 1
ATOM 4501 C CA . ARG A 1 574 ? 6.025 -2.666 -17.742 1.00 94.62 574 ARG A CA 1
ATOM 4502 C C . ARG A 1 574 ? 6.111 -1.453 -18.660 1.00 94.62 574 ARG A C 1
ATOM 4504 O O . ARG A 1 574 ? 7.194 -1.077 -19.115 1.00 94.62 574 ARG A O 1
ATOM 4511 N N . LYS A 1 575 ? 4.968 -0.821 -18.903 1.00 93.12 575 LYS A N 1
ATOM 4512 C CA . LYS A 1 575 ? 4.831 0.376 -19.730 1.00 93.12 575 LYS A CA 1
ATOM 4513 C C . LYS A 1 575 ? 5.036 1.632 -18.890 1.00 93.12 575 LYS A C 1
ATOM 4515 O O . LYS A 1 575 ? 4.297 1.871 -17.939 1.00 93.12 575 LYS A O 1
ATOM 4520 N N . ALA A 1 576 ? 6.020 2.440 -19.267 1.00 92.56 576 ALA A N 1
ATOM 4521 C CA . ALA A 1 576 ? 6.369 3.666 -18.555 1.00 92.56 576 ALA A CA 1
ATOM 4522 C C . ALA A 1 576 ? 5.297 4.743 -18.747 1.00 92.56 576 ALA A C 1
ATOM 4524 O O . ALA A 1 576 ? 5.055 5.153 -19.879 1.00 92.56 576 ALA A O 1
ATOM 4525 N N . ILE A 1 577 ? 4.689 5.248 -17.678 1.00 92.25 577 ILE A N 1
ATOM 4526 C CA . ILE A 1 577 ? 3.842 6.444 -17.702 1.00 92.25 577 ILE A CA 1
ATOM 4527 C C . ILE A 1 577 ? 4.607 7.567 -16.999 1.00 92.25 577 ILE A C 1
ATOM 4529 O O . ILE A 1 577 ? 4.433 7.807 -15.814 1.00 92.25 577 ILE A O 1
ATOM 4533 N N . THR A 1 578 ? 5.507 8.219 -17.731 1.00 92.25 578 THR A N 1
ATOM 4534 C CA . THR A 1 578 ? 6.448 9.220 -17.201 1.00 92.25 578 THR A CA 1
ATOM 4535 C C . THR A 1 578 ? 6.363 10.525 -17.989 1.00 92.25 578 THR A C 1
ATOM 4537 O O . THR A 1 578 ? 5.761 10.570 -19.068 1.00 92.25 578 THR A O 1
ATOM 4540 N N . GLY A 1 579 ? 7.001 11.592 -17.497 1.00 91.31 579 GLY A N 1
ATOM 4541 C CA . GLY A 1 579 ? 7.109 12.853 -18.237 1.00 91.31 579 GLY A CA 1
ATOM 4542 C C . GLY A 1 579 ? 7.741 12.682 -19.627 1.00 91.31 579 GLY A C 1
ATOM 4543 O O . GLY A 1 579 ? 7.305 13.315 -20.590 1.00 91.31 579 GLY A O 1
ATOM 4544 N N . GLU A 1 580 ? 8.705 11.768 -19.763 1.00 88.56 580 GLU A N 1
ATOM 4545 C CA . GLU A 1 580 ? 9.323 11.390 -21.035 1.00 88.56 580 GLU A CA 1
ATOM 4546 C C . GLU A 1 580 ? 8.309 10.766 -22.003 1.00 88.56 580 GLU A C 1
ATOM 4548 O O . GLU A 1 580 ? 8.229 11.163 -23.169 1.00 88.56 580 GLU A O 1
ATOM 4553 N N . ALA A 1 581 ? 7.484 9.829 -21.524 1.00 88.69 581 ALA A N 1
ATOM 4554 C CA . ALA A 1 581 ? 6.453 9.200 -22.345 1.00 88.69 581 ALA A CA 1
ATOM 4555 C C . ALA A 1 581 ? 5.430 10.230 -22.855 1.00 88.69 581 ALA A C 1
ATOM 4557 O O . ALA A 1 581 ? 5.044 10.191 -24.029 1.00 88.69 581 ALA A O 1
ATOM 4558 N N . LEU A 1 582 ? 5.041 11.196 -22.009 1.00 87.94 582 LEU A N 1
ATOM 4559 C CA . LEU A 1 582 ? 4.192 12.317 -22.423 1.00 87.94 582 LEU A CA 1
ATOM 4560 C C . LEU A 1 582 ? 4.872 13.154 -23.511 1.00 87.94 582 LEU A C 1
ATOM 4562 O O . LEU A 1 582 ? 4.237 13.492 -24.512 1.00 87.94 582 LEU A O 1
ATOM 4566 N N . HIS A 1 583 ? 6.165 13.440 -23.362 1.00 85.62 583 HIS A N 1
ATOM 4567 C CA . HIS A 1 583 ? 6.936 14.213 -24.333 1.00 85.62 583 HIS A CA 1
ATOM 4568 C C . HIS A 1 583 ? 7.060 13.513 -25.697 1.00 85.62 583 HIS A C 1
ATOM 4570 O O . HIS A 1 583 ? 6.806 14.121 -26.739 1.00 85.62 583 HIS A O 1
ATOM 4576 N N . TYR A 1 584 ? 7.384 12.218 -25.739 1.00 85.25 584 TYR A N 1
ATOM 4577 C CA . TYR A 1 584 ? 7.408 11.492 -27.016 1.00 85.25 584 TYR A CA 1
ATOM 4578 C C . TYR A 1 584 ? 6.030 11.457 -27.679 1.00 85.25 584 TYR A C 1
ATOM 4580 O O . TYR A 1 584 ? 5.923 11.566 -28.905 1.00 85.25 584 TYR A O 1
ATOM 4588 N N . TYR A 1 585 ? 4.961 11.375 -26.889 1.00 81.12 585 TYR A N 1
ATOM 4589 C CA . TYR A 1 585 ? 3.620 11.514 -27.429 1.00 81.12 585 TYR A CA 1
ATOM 4590 C C . TYR A 1 585 ? 3.381 12.906 -28.042 1.00 81.12 585 TYR A C 1
ATOM 4592 O O . TYR A 1 585 ? 2.915 12.986 -29.182 1.00 81.12 585 TYR A O 1
ATOM 4600 N N . SER A 1 586 ? 3.722 14.004 -27.347 1.00 82.12 586 SER A N 1
ATOM 4601 C CA . SER A 1 586 ? 3.501 15.370 -27.863 1.00 82.12 586 SER A CA 1
ATOM 4602 C C . SER A 1 586 ? 4.285 15.665 -29.138 1.00 82.12 586 SER A C 1
ATOM 4604 O O . SER A 1 586 ? 3.805 16.416 -29.987 1.00 82.12 586 SER A O 1
ATOM 4606 N N . LEU A 1 587 ? 5.457 15.052 -29.302 1.00 83.56 587 LEU A N 1
ATOM 4607 C CA . LEU A 1 587 ? 6.266 15.147 -30.516 1.00 83.56 587 LEU A CA 1
ATOM 4608 C C . LEU A 1 587 ? 5.736 14.298 -31.686 1.00 83.56 587 LEU A C 1
ATOM 4610 O O . LEU A 1 587 ? 6.299 14.332 -32.780 1.00 83.56 587 LEU A O 1
ATOM 4614 N N . GLY A 1 588 ? 4.652 13.547 -31.491 1.00 81.81 588 GLY A N 1
ATOM 4615 C CA . GLY A 1 588 ? 4.014 12.782 -32.556 1.00 81.81 588 GLY A CA 1
ATOM 4616 C C . GLY A 1 588 ? 4.688 11.442 -32.858 1.00 81.81 588 GLY A C 1
ATOM 4617 O O . GLY A 1 588 ? 4.511 10.906 -33.959 1.00 81.81 588 GLY A O 1
ATOM 4618 N N . TYR A 1 589 ? 5.463 10.880 -31.921 1.00 84.62 589 TYR A N 1
ATOM 4619 C CA . TYR A 1 589 ? 6.082 9.570 -32.119 1.00 84.62 589 TYR A CA 1
ATOM 4620 C C . TYR A 1 589 ? 4.996 8.497 -32.217 1.00 84.62 589 TYR A C 1
ATOM 4622 O O . TYR A 1 589 ? 4.322 8.163 -31.243 1.00 84.62 589 TYR A O 1
ATOM 4630 N N . LYS A 1 590 ? 4.839 7.933 -33.421 1.00 82.56 590 LYS A N 1
ATOM 4631 C CA . LYS A 1 590 ? 3.743 7.009 -33.754 1.00 82.56 590 LYS A CA 1
ATOM 4632 C C . LYS A 1 590 ? 3.634 5.827 -32.791 1.00 82.56 590 LYS A C 1
ATOM 4634 O O . LYS A 1 590 ? 2.520 5.456 -32.445 1.00 82.56 590 LYS A O 1
ATOM 4639 N N . THR A 1 591 ? 4.765 5.272 -32.352 1.00 81.69 591 THR A N 1
ATOM 4640 C CA . THR A 1 591 ? 4.797 4.157 -31.396 1.00 81.69 591 THR A CA 1
ATOM 4641 C C . THR A 1 591 ? 4.158 4.546 -30.063 1.00 81.69 591 THR A C 1
ATOM 4643 O O . THR A 1 591 ? 3.276 3.843 -29.592 1.00 81.69 591 THR A O 1
ATOM 4646 N N . TYR A 1 592 ? 4.514 5.701 -29.494 1.00 83.38 592 TYR A N 1
ATOM 4647 C CA . TYR A 1 592 ? 3.924 6.179 -28.239 1.00 83.38 592 TYR A CA 1
ATOM 4648 C C . TYR A 1 592 ? 2.443 6.528 -28.406 1.00 83.38 592 TYR A C 1
ATOM 4650 O O . TYR A 1 592 ? 1.635 6.219 -27.542 1.00 83.38 592 TYR A O 1
ATOM 4658 N N . ILE A 1 593 ? 2.035 7.092 -29.543 1.00 84.06 593 ILE A N 1
ATOM 4659 C CA . ILE A 1 593 ? 0.606 7.321 -29.797 1.00 84.06 593 ILE A CA 1
ATOM 4660 C C . ILE A 1 593 ? -0.165 5.995 -29.791 1.00 84.06 593 ILE A C 1
ATOM 4662 O O . ILE A 1 593 ? -1.150 5.842 -29.074 1.00 84.06 593 ILE A O 1
ATOM 4666 N N . GLN A 1 594 ? 0.306 5.008 -30.552 1.00 84.31 594 GLN A N 1
ATOM 4667 C CA . GLN A 1 594 ? -0.366 3.712 -30.669 1.00 84.31 594 GLN A CA 1
ATOM 4668 C C . GLN A 1 594 ? -0.439 2.961 -29.336 1.00 84.31 594 GLN A C 1
ATOM 4670 O O . GLN A 1 594 ? -1.475 2.378 -29.021 1.00 84.31 594 GLN A O 1
ATOM 4675 N N . GLU A 1 595 ? 0.636 2.997 -28.552 1.00 83.62 595 GLU A N 1
ATOM 4676 C CA . GLU A 1 595 ? 0.744 2.222 -27.316 1.00 83.62 595 GLU A CA 1
ATOM 4677 C C . GLU A 1 595 ? 0.065 2.899 -26.111 1.00 83.62 595 GLU A C 1
ATOM 4679 O O . GLU A 1 595 ? -0.179 2.222 -25.116 1.00 83.62 595 GLU A O 1
ATOM 4684 N N . TYR A 1 596 ? -0.274 4.194 -26.172 1.00 87.69 596 TYR A N 1
ATOM 4685 C CA . TYR A 1 596 ? -0.825 4.931 -25.021 1.00 87.69 596 TYR A CA 1
ATOM 4686 C C . TYR A 1 596 ? -2.249 5.452 -25.235 1.00 87.69 596 TYR A C 1
ATOM 4688 O O . TYR A 1 596 ? -3.014 5.507 -24.274 1.00 87.69 596 TYR A O 1
ATOM 4696 N N . SER A 1 597 ? -2.664 5.775 -26.468 1.00 88.44 597 SER A N 1
ATOM 4697 C CA . SER A 1 597 ? -3.977 6.400 -26.726 1.00 88.44 597 SER A CA 1
ATOM 4698 C C . SER A 1 597 ? -5.184 5.557 -26.300 1.00 88.44 597 SER A C 1
ATOM 4700 O O . SER A 1 597 ? -6.288 6.081 -26.156 1.00 88.44 597 SER A O 1
ATOM 4702 N N . TYR A 1 598 ? -5.019 4.244 -26.105 1.00 90.56 598 TYR A N 1
ATOM 4703 C CA . TYR A 1 598 ? -6.102 3.419 -25.574 1.00 90.56 598 TYR A CA 1
ATOM 4704 C C . TYR A 1 598 ? -6.242 3.523 -24.048 1.00 90.56 598 TYR A C 1
ATOM 4706 O O . TYR A 1 598 ? -7.330 3.214 -23.560 1.00 90.56 598 TYR A O 1
ATOM 4714 N N . LEU A 1 599 ? -5.205 3.963 -23.320 1.00 91.62 599 LEU A N 1
ATOM 4715 C CA . LEU A 1 599 ? -5.174 4.108 -21.857 1.00 91.62 599 LEU A CA 1
ATOM 4716 C C . LEU A 1 599 ? -5.683 5.469 -21.385 1.00 91.62 599 LEU A C 1
ATOM 4718 O O . LEU A 1 599 ? -6.436 5.527 -20.423 1.00 91.62 599 LEU A O 1
ATOM 4722 N N . PHE A 1 600 ? -5.333 6.544 -22.081 1.00 90.81 600 PHE A N 1
ATOM 4723 C CA . PHE A 1 600 ? -5.779 7.912 -21.802 1.00 90.81 600 PHE A CA 1
ATOM 4724 C C . PHE A 1 600 ? -5.555 8.782 -23.043 1.00 90.81 600 PHE A C 1
ATOM 4726 O O . PHE A 1 600 ? -4.897 8.334 -23.982 1.00 90.81 600 PHE A O 1
ATOM 4733 N N . ASP A 1 601 ? -6.104 10.001 -23.072 1.00 88.44 601 ASP A N 1
ATOM 4734 C CA . ASP A 1 601 ? -5.707 11.017 -24.055 1.00 88.44 601 ASP A CA 1
ATOM 4735 C C . ASP A 1 601 ? -4.512 11.805 -23.501 1.00 88.44 601 ASP A C 1
ATOM 4737 O O . ASP A 1 601 ? -4.680 12.654 -22.627 1.00 88.44 601 ASP A O 1
ATOM 4741 N N . PRO A 1 602 ? -3.285 11.581 -23.992 1.00 79.38 602 PRO A N 1
ATOM 4742 C CA . PRO A 1 602 ? -2.121 12.253 -23.440 1.00 79.38 602 PRO A CA 1
ATOM 4743 C C . PRO A 1 602 ? -2.091 13.755 -23.744 1.00 79.38 602 PRO A C 1
ATOM 4745 O O . PRO A 1 602 ? -1.277 14.463 -23.163 1.00 79.38 602 PRO A O 1
ATOM 4748 N N . ASN A 1 603 ? -2.949 14.282 -24.630 1.00 81.00 603 ASN A N 1
ATOM 4749 C CA . ASN A 1 603 ? -3.072 15.730 -24.817 1.00 81.00 603 ASN A CA 1
ATOM 4750 C C . ASN A 1 603 ? -3.882 16.408 -23.708 1.00 81.00 603 ASN A C 1
ATOM 4752 O O . ASN A 1 603 ? -3.668 17.598 -23.475 1.00 81.00 603 ASN A O 1
ATOM 4756 N N . SER A 1 604 ? -4.783 15.681 -23.042 1.00 86.38 604 SER A N 1
ATOM 4757 C CA . SER A 1 604 ? -5.687 16.240 -22.032 1.00 86.38 604 SER A CA 1
ATOM 4758 C C . SER A 1 604 ? -5.121 16.218 -20.614 1.00 86.38 604 SER A C 1
ATOM 4760 O O . SER A 1 604 ? -5.749 16.772 -19.719 1.00 86.38 604 SER A O 1
ATOM 4762 N N . ILE A 1 605 ? -3.971 15.575 -20.397 1.00 90.56 605 ILE A N 1
ATOM 4763 C CA . ILE A 1 605 ? -3.422 15.343 -19.051 1.00 90.56 605 ILE A CA 1
ATOM 4764 C C . ILE A 1 605 ? -2.244 16.247 -18.684 1.00 90.56 605 ILE A C 1
ATOM 4766 O O . ILE A 1 605 ? -1.801 16.190 -17.549 1.00 90.56 605 ILE A O 1
ATOM 4770 N N . TRP A 1 606 ? -1.720 17.052 -19.616 1.00 91.00 606 TRP A N 1
ATOM 4771 C CA . TRP A 1 606 ? -0.536 17.883 -19.362 1.00 91.00 606 TRP A CA 1
ATOM 4772 C C . TRP A 1 606 ? -0.768 18.859 -18.216 1.00 91.00 606 TRP A C 1
ATOM 4774 O O . TRP A 1 606 ? -1.671 19.697 -18.290 1.00 91.00 606 TRP A O 1
ATOM 4784 N N . ASP A 1 607 ? 0.131 18.833 -17.236 1.00 94.12 607 ASP A N 1
ATOM 4785 C CA . ASP A 1 607 ? 0.174 19.867 -16.217 1.00 94.12 607 ASP A CA 1
ATOM 4786 C C . ASP A 1 607 ? 0.496 21.229 -16.868 1.00 94.12 607 ASP A C 1
ATOM 4788 O O . ASP A 1 607 ? 1.459 21.327 -17.648 1.00 94.12 607 ASP A O 1
ATOM 4792 N N . PRO A 1 608 ? -0.260 22.303 -16.568 1.00 93.00 608 PRO A N 1
ATOM 4793 C CA . PRO A 1 608 ? 0.042 23.642 -17.061 1.00 93.00 608 PRO A CA 1
ATOM 4794 C C . PRO A 1 608 ? 1.488 24.087 -16.804 1.00 93.00 608 PRO A C 1
ATOM 4796 O O . PRO A 1 608 ? 2.081 24.739 -17.668 1.00 93.00 608 PRO A O 1
ATOM 4799 N N . TYR A 1 609 ? 2.088 23.700 -15.673 1.00 93.19 609 TYR A N 1
ATOM 4800 C CA . TYR A 1 609 ? 3.479 24.026 -15.360 1.00 93.19 609 TYR A CA 1
ATOM 4801 C C . TYR A 1 609 ? 4.487 23.281 -16.250 1.00 93.19 609 TYR A C 1
ATOM 4803 O O . TYR A 1 609 ? 5.597 23.773 -16.457 1.00 93.19 609 TYR A O 1
ATOM 4811 N N . ARG A 1 610 ? 4.112 22.132 -16.831 1.00 91.56 610 ARG A N 1
ATOM 4812 C CA . ARG A 1 610 ? 4.962 21.363 -17.754 1.00 91.56 610 ARG A CA 1
ATOM 4813 C C . ARG A 1 610 ? 4.887 21.875 -19.195 1.00 91.56 610 ARG A C 1
ATOM 4815 O O . ARG A 1 610 ? 5.789 21.608 -19.988 1.00 91.56 610 ARG A O 1
ATOM 4822 N N . LEU A 1 611 ? 3.860 22.644 -19.569 1.00 88.56 611 LEU A N 1
ATOM 4823 C CA . LEU A 1 611 ? 3.675 23.127 -20.948 1.00 88.56 611 LEU A CA 1
ATOM 4824 C C . LEU A 1 611 ? 4.906 23.825 -21.570 1.00 88.56 611 LEU A C 1
ATOM 4826 O O . LEU A 1 611 ? 5.176 23.559 -22.744 1.00 88.56 611 LEU A O 1
ATOM 4830 N N . PRO A 1 612 ? 5.708 24.639 -20.846 1.00 87.62 612 PRO A N 1
ATOM 4831 C CA . PRO A 1 612 ? 6.949 25.212 -21.385 1.00 87.62 612 PRO A CA 1
ATOM 4832 C C . PRO A 1 612 ? 7.988 24.168 -21.835 1.00 87.62 612 PRO A C 1
ATOM 4834 O O . PRO A 1 612 ? 8.855 24.468 -22.659 1.00 87.62 612 PRO A O 1
ATOM 4837 N N . TYR A 1 613 ? 7.885 22.936 -21.330 1.00 81.50 613 TYR A N 1
ATOM 4838 C CA . TYR A 1 613 ? 8.772 21.810 -21.622 1.00 81.50 613 TYR A CA 1
ATOM 4839 C C . TYR A 1 613 ? 8.224 20.870 -22.711 1.00 81.50 613 TYR A C 1
ATOM 4841 O O . TYR A 1 613 ? 8.919 19.959 -23.159 1.00 81.50 613 TYR A O 1
ATOM 4849 N N . LYS A 1 614 ? 7.004 21.117 -23.211 1.00 78.19 614 LYS A N 1
ATOM 4850 C CA . LYS A 1 614 ? 6.281 20.231 -24.141 1.00 78.19 614 LYS A CA 1
ATOM 4851 C C . LYS A 1 614 ? 6.960 20.009 -25.500 1.00 78.19 614 LYS A C 1
ATOM 4853 O O . LYS A 1 614 ? 6.758 18.952 -26.091 1.00 78.19 614 LYS A O 1
ATOM 4858 N N . SER A 1 615 ? 7.722 20.982 -26.010 1.00 66.69 615 SER A N 1
ATOM 4859 C CA . SER A 1 615 ? 8.297 20.949 -27.372 1.00 66.69 615 SER A CA 1
ATOM 4860 C C . SER A 1 615 ? 9.801 21.230 -27.462 1.00 66.69 615 SER A C 1
ATOM 4862 O O . SER A 1 615 ? 10.391 20.999 -28.511 1.00 66.69 615 SER A O 1
ATOM 4864 N N . ASN A 1 616 ? 10.418 21.754 -26.397 1.00 57.28 616 ASN A N 1
ATOM 4865 C CA . ASN A 1 616 ? 11.768 22.340 -26.451 1.00 57.28 616 ASN A CA 1
ATOM 4866 C C . ASN A 1 616 ? 12.825 21.548 -25.665 1.00 57.28 616 ASN A C 1
ATOM 4868 O O . ASN A 1 616 ? 13.980 21.963 -25.610 1.00 57.28 616 ASN A O 1
ATOM 4872 N N . TYR A 1 617 ? 12.432 20.438 -25.039 1.00 61.91 617 TYR A N 1
ATOM 4873 C CA . TYR A 1 617 ? 13.268 19.692 -24.104 1.00 61.91 617 TYR A CA 1
ATOM 4874 C C . TYR A 1 617 ? 13.199 18.191 -24.380 1.00 61.91 617 TYR A C 1
ATOM 4876 O O . TYR A 1 617 ? 12.690 17.418 -23.578 1.00 61.91 617 TYR A O 1
ATOM 4884 N N . LEU A 1 618 ? 13.761 17.788 -25.520 1.00 54.81 618 LEU A N 1
ATOM 4885 C CA . LEU A 1 618 ? 14.426 16.491 -25.577 1.00 54.81 618 LEU A CA 1
ATOM 4886 C C . LEU A 1 618 ? 15.742 16.663 -24.811 1.00 54.81 618 LEU A C 1
ATOM 4888 O O . LEU A 1 618 ? 16.433 17.659 -25.058 1.00 54.81 618 LEU A O 1
ATOM 4892 N N . PRO A 1 619 ? 16.117 15.776 -23.880 1.00 47.06 619 PRO A N 1
ATOM 4893 C CA . PRO A 1 619 ? 17.482 15.786 -23.392 1.00 47.06 619 PRO A CA 1
ATOM 4894 C C . PRO A 1 619 ? 18.415 15.587 -24.597 1.00 47.06 619 PRO A C 1
ATOM 4896 O O . PRO A 1 619 ? 18.446 14.523 -25.214 1.00 47.06 619 PRO A O 1
ATOM 4899 N N . GLU A 1 620 ? 19.150 16.639 -24.969 1.00 44.28 620 GLU A N 1
ATOM 4900 C CA . GLU A 1 620 ? 20.394 16.473 -25.715 1.00 44.28 620 GLU A CA 1
ATOM 4901 C C . GLU A 1 620 ? 21.241 15.526 -24.854 1.00 44.28 620 GLU A C 1
ATOM 4903 O O . GLU A 1 620 ? 21.640 15.900 -23.757 1.00 44.28 620 GLU A O 1
ATOM 4908 N N . GLU A 1 621 ? 21.433 14.288 -25.320 1.00 42.91 621 GLU A N 1
ATOM 4909 C CA . GLU A 1 621 ? 22.255 13.242 -24.686 1.00 42.91 621 GLU A CA 1
ATOM 4910 C C . GLU A 1 621 ? 21.627 12.372 -23.574 1.00 42.91 621 GLU A C 1
ATOM 4912 O O . GLU A 1 621 ? 22.295 12.031 -22.601 1.00 42.91 621 GLU A O 1
ATOM 4917 N N . VAL A 1 622 ? 20.418 11.835 -23.768 1.00 38.31 622 VAL A N 1
ATOM 4918 C CA . VAL A 1 622 ? 20.181 10.449 -23.305 1.00 38.31 622 VAL A CA 1
ATOM 4919 C C . VAL A 1 622 ? 20.262 9.563 -24.533 1.00 38.31 622 VAL A C 1
ATOM 4921 O O . VAL A 1 622 ? 19.359 9.526 -25.364 1.00 38.31 622 VAL A O 1
ATOM 4924 N N . GLY A 1 623 ? 21.428 8.947 -24.715 1.00 35.12 623 GLY A N 1
ATOM 4925 C CA . GLY A 1 623 ? 21.719 8.095 -25.856 1.00 35.12 623 GLY A CA 1
ATOM 4926 C C . GLY A 1 623 ? 20.658 7.015 -26.015 1.00 35.12 623 GLY A C 1
ATOM 4927 O O . GLY A 1 623 ? 20.675 6.021 -25.296 1.00 35.12 623 GLY A O 1
ATOM 4928 N N . VAL A 1 624 ? 19.785 7.191 -27.006 1.00 32.03 624 VAL A N 1
ATOM 4929 C CA . VAL A 1 624 ? 19.085 6.076 -27.632 1.00 32.03 624 VAL A CA 1
ATOM 4930 C C . VAL A 1 624 ? 20.168 5.184 -28.239 1.00 32.03 624 VAL A C 1
ATOM 4932 O O . VAL A 1 624 ? 20.739 5.489 -29.291 1.00 32.03 624 VAL A O 1
ATOM 4935 N N . LYS A 1 625 ? 20.490 4.114 -27.519 1.00 30.03 625 LYS A N 1
ATOM 4936 C CA . LYS A 1 625 ? 21.086 2.892 -28.044 1.00 30.03 625 LYS A CA 1
ATOM 4937 C C . LYS A 1 625 ? 20.216 1.725 -27.634 1.00 30.03 625 LYS A C 1
ATOM 4939 O O . LYS A 1 625 ? 19.980 1.596 -26.414 1.00 30.03 625 LYS A O 1
#

pLDDT: mean 83.81, std 19.61, range [27.48, 98.75]

Foldseek 3Di:
DVVVVVVVVVVVVVVVVVVVVVVVVPDDDDDDDDDDDDDDDDDDDDDDDDDDDDDDDDDDPPPPPPQQDDAPPPPPDDLVPADPLQNLLLVVLVVLLVQLSVLAADAQDPSLVSCLVVCVRNVCSLLVSLVSVLVCVVVVRHDLSSNLSSLVNLLSNVVSVVVSVVSNVVSVLVVLQVVLLVVLVVCVVVLNLLVSLLSLLSHDDPVSLVVLLVSCVVCVVSNLVSLLLNLLLCLLLVVLVSNLSSLVSCPPSPNVVSSVVSNVVSVVSVCQQPPQWDKDQCLAQEAFAEAAKALLALVQQLVDPVSCVVALFGHYWLLLVLQLLVLQVVQQEAEDDPPVQADPVVRDGDRIDIHGPNHTYYAYEYEDQQQPPVSARSRGFQFWAADPVLAIWTWHQHPVRDIDTDLRTTLRSPLVVVCSVVVSNYHNNASHEYADEQQQHHRNFRLHPDHNDPVSVVVVDDNVVSLVRLLSNLVNCVSNHYHYHHCWHNLDLLVPDDLVRLLVRLVSCCVGVCVRNPADQEYEHRQLRCPVCPVCVDPSVLSSLVSRHAEYEGADLDFHWAARPVNSHIYTHHYYPHSNLLLCVLVPVVSSCVSPVSSHDSVVRDDPSCVVVNHPDDPPDPDPD